Protein 4L2H (pdb70)

Nearest PDB structures (foldseek):
  4l2h-assembly1_A  TM=1.002E+00  e=1.835E-79  Tetrahymena thermophila
  4epp-assembly2_B  TM=1.000E+00  e=7.523E-77  Tetrahymena thermophila
  4epq-assembly1_A  TM=1.000E+00  e=3.444E-75  Tetrahymena thermophila
  6hmm-assembly1_A  TM=8.073E-01  e=2.957E-26  Homo sapiens
  4na5-assembly1_A  TM=8.080E-01  e=2.648E-25  Mus musculus

Secondary structure (DSSP, 8-state):
-EEEEPGGGSHHHHHHHHHHHHHHHHTSS---SHHHHHHHHHHHHT-SS--GGGGHHHHHHHHHS-HHHHHHIIIIIHHHHHHHHHT---SEEEE--PPTT-EEEEEEEHHHHHHHHHHHHTT--EETTTTEE-SSHHHHSPPSSHHHHHHHHHHHHHHHHHHHHHHT--HHHHH-EEEEEEEE--PPP-HHHHHHHTTT-B---EEEESS--GGG-TTSEEEEE--SSTTGGGGTT--SHHHHHHHH-GGGGGHHHH--SPPPTTEEEEEEEE----EEES-GGG-EEE----SHHHHHHHHS-EEEEEEPPP---TTS-TTSHHHHHHHHHHHHHHHTSSTT--EEEE-STTSSTT---HHHHHHHHHHHHHHTT-EEEEE-SS-HHHHHHHHHHHHHHTTSBHHHHHHHHHHGGGSTTTTT--HHHHHHHTT-

InterPro domains:
  IPR007724 Poly(ADP-ribose) glycohydrolase [PTHR12837] (31-429)
  IPR046372 Poly (ADP-ribose) glycohydrolase (PARG), catalytic domain [PF05028] (213-404)
  IPR048362 Poly (ADP-ribose) glycohydrolase, helical domain [PF20811] (78-195)

Foldseek 3Di:
DDWFFAQCLVVVLCVQLLVLLVCLLVVVDADDDVVSLVVSLCSQQVDDDDDCLLQQLVVVLLVPDDPVVNNCVRNPLSSLLSVLLVPDDDGTAAADDDDAQDKDKDKDFPSVLLNVLSCQASQNGDDVVVRDGQHQRQLRHDDPDPLLSVLSNQLVVLSSLVNVVSSVDDPVNRGDMKMKMKGQLHDQQFLVSLLVLQQPFFFAAEAEDAPDAQLLDALAAGEALAFLQGCPQLSGRDWARRNVVCSQFVSSSCCNRHHVDGRDLRIKMKIWFTAGRWDWDDTRSRIHTDGQDDDPSSVCRHPPIGMYIYFHQAQDDPPDDCLDSVNLSSLLNRLLSRLLPPLVNQEYEEEQRCCDNSPDDSLSNVLSNSLSSRSSNHYYYYHHHNDVVVVVLVVLLCVVRGRHRSSVSSVQLSCQCVDPCVPPADSSRSSNVVVD

B-factor: mean 17.72, std 8.84, range [6.34, 78.67]

Solvent-accessible surface area: 19186 Å² total; per-residue (Å²): 113,44,63,6,25,4,12,40,113,74,73,126,37,28,123,96,6,103,111,17,0,98,28,0,33,79,47,158,72,82,3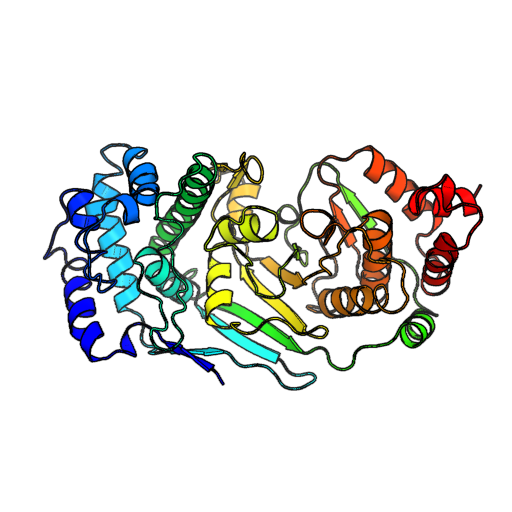,124,37,5,102,21,0,14,66,3,1,27,84,1,34,64,36,182,111,130,66,90,78,31,2,73,0,2,66,25,7,10,87,106,32,89,150,130,48,19,69,55,4,12,90,90,0,1,16,96,0,0,91,22,2,54,95,13,188,88,112,63,8,87,9,49,65,10,96,92,77,131,88,15,88,9,52,10,22,2,28,52,0,1,14,4,0,0,0,0,1,0,0,12,0,68,8,109,141,122,176,76,78,50,0,0,33,52,0,0,58,87,38,188,74,127,82,17,5,42,40,6,10,9,0,1,41,0,0,8,7,0,0,52,48,7,42,126,27,64,116,163,22,7,112,50,85,0,33,0,17,1,10,20,20,5,143,91,30,95,17,114,56,0,22,70,98,0,142,86,44,108,2,55,67,9,90,30,12,35,110,91,52,11,26,36,20,94,53,16,0,1,2,1,42,3,49,45,64,11,0,33,34,1,18,11,56,19,3,54,42,4,13,7,15,0,0,1,0,0,0,0,0,0,0,11,0,2,4,55,90,43,11,94,38,25,1,0,1,0,0,59,13,1,7,10,2,0,33,40,110,37,84,31,54,62,1,91,46,50,122,21,26,122,56,164,122,54,110,74,50,33,76,66,74,28,19,0,0,0,0,5,5,39,87,11,82,121,100,61,91,25,31,32,94,115,31,0,13,46,2,0,4,0,0,30,6,0,0,81,30,30,111,114,27,138,33,0,0,0,1,56,0,6,26,51,76,42,109,10,72,20,21,5,6,0,0,3,0,0,0,0,0,3,38,20,100,6,96,1,9,0,6,0,100,134,39,61,131,22,27,89,45,0,75,91,0,15,72,66,19,86,87,115,41,0,6,86,2,0,97,47,1,38,84,22,37,152,30,179,44,91,146,123,74,62,4,2,62,5,0,25,50,73,49,189

Organism: Tetrahymena thermophila (NCBI:txid5911)

Radius of gyration: 23.46 Å; Cα contacts (8 Å, |Δi|>4): 828; chains: 1; bounding box: 47×45×72 Å

GO terms:
  GO:0004649 poly(ADP-ribose) glycohydrolase activity (F, IDA)
  GO:0140292 ADP-ribosylserine hydrolase activity (F, IDA)
  GO:0072570 ADP-D-ribose binding (F, IDA)
  GO:0004649 poly(ADP-ribose) glycohydrolase activity (F, EXP)

Sequence (436 aa):
DYQFPLPQKNSELWIIQKKTLQQDLSSSGKQKKLDSFQSLESSILEILRRDSKNQNDEKYFNLKAVFEQLDKEEEQTYFLEQFIPKICQLVLKIKKKQLKNQIPKESKIYEAAFSREEISYYVSCMFLCILKDQDRKIYKDFRLIIYLKDLVQQQINIRRQEKIKCFYEYLKQALDFSEKESSKEVVIFQRINCGQLEDYENWVDKLKAIKLKNVQLTDDKLIEDFPGTLQVDFANCDIGGGILGNGLVQEQIRFCVCPEMLVSLLVFDQSMEANEVIIMKGIKQYSDYQGYSNSFRFVKMMGNSKIQKQKRNNPQTILAIDALCFNSSDNQFSEVNVSSRELNKSYMGFKQEDQQLKTISSSTGKWGCGAFLGVFDLKFAIQWIASSRSSNKKMIICTFQDEQTTKQIQQVFDLYKQKNASSIFLKLVMDYPNSKYMEDYTLLEYLIELGK

Structure (mmCIF, N/CA/C/O backbone):
data_4L2H
#
_entry.id   4L2H
#
_cell.length_a   55.928
_cell.length_b   75.713
_cell.length_c   138.957
_cell.angle_alpha   90.00
_cell.angle_beta   90.00
_cell.angle_gamma   90.00
#
_symmetry.space_group_name_H-M   'P 21 21 21'
#
loop_
_entity.id
_entity.type
_entity.pdbx_description
1 polymer 'Poly(ADP-ribose) glycohydrolase'
2 non-polymer '[(2R,3S,4R,5R)-5-(6-AMINOPURIN-9-YL)-3,4-DIHYDROXY-OXOLAN-2-YL]METHYL [HYDROXY-[[(2R,3S,4R,5S)-3,4,5-TRIHYDROXYOXOLAN-2-YL]METHOXY]PHOSPHORYL] HYDROGEN PHOSPHATE'
3 water water
#
loop_
_atom_site.group_PDB
_atom_site.id
_atom_site.type_symbol
_atom_site.label_atom_id
_atom_site.label_alt_id
_atom_site.label_comp_id
_atom_site.label_asym_id
_atom_site.label_entity_id
_atom_site.label_seq_id
_atom_site.pdbx_PDB_ins_code
_atom_site.Cartn_x
_atom_site.Cartn_y
_atom_site.Cartn_z
_atom_site.occupancy
_atom_site.B_iso_or_equiv
_atom_site.auth_seq_id
_atom_site.auth_comp_id
_atom_site.auth_asym_id
_atom_site.auth_atom_id
_atom_site.pdbx_PDB_model_num
ATOM 1 N N . ASP A 1 34 ? -25.097 -14.101 -17.455 1.00 33.99 14 ASP A N 1
ATOM 2 C CA . ASP A 1 34 ? -24.491 -12.740 -17.654 1.00 29.47 14 ASP A CA 1
ATOM 3 C C . ASP A 1 34 ? -23.803 -12.327 -16.377 1.00 29.40 14 ASP A C 1
ATOM 4 O O . ASP A 1 34 ? -24.403 -12.408 -15.277 1.00 30.92 14 ASP A O 1
ATOM 9 N N . TYR A 1 35 ? -22.603 -11.788 -16.507 1.00 25.52 15 TYR A N 1
ATOM 10 C CA . TYR A 1 35 ? -21.903 -11.245 -15.349 1.00 22.66 15 TYR A CA 1
ATOM 11 C C . TYR A 1 35 ? -22.598 -9.963 -14.930 1.00 22.01 15 TYR A C 1
ATOM 12 O O . TYR A 1 35 ? -22.943 -9.155 -15.764 1.00 22.83 15 TYR A O 1
ATOM 21 N N . GLN A 1 36 ? -22.701 -9.757 -13.623 1.00 20.66 16 GLN A N 1
ATOM 22 C CA . GLN A 1 36 ? -23.236 -8.553 -13.049 1.00 21.41 16 GLN A CA 1
ATOM 23 C C . GLN A 1 36 ? -22.182 -7.865 -12.251 1.00 19.70 16 GLN A C 1
ATOM 24 O O . GLN A 1 36 ? -21.733 -8.374 -11.224 1.00 20.07 16 GLN A O 1
ATOM 30 N N . PHE A 1 37 ? -21.780 -6.683 -12.733 1.00 17.45 17 PHE A N 1
ATOM 31 C CA . PHE A 1 37 ? -20.740 -5.930 -11.986 1.00 16.59 17 PHE A CA 1
ATOM 32 C C . PHE A 1 37 ? -21.452 -5.349 -10.741 1.00 16.35 17 PHE A C 1
ATOM 33 O O . PHE A 1 37 ? -22.431 -4.635 -10.912 1.00 16.37 17 PHE A O 1
ATOM 41 N N . PRO A 1 38 ? -20.919 -5.575 -9.530 1.00 16.98 18 PRO A N 1
ATOM 42 C CA . PRO A 1 38 ? -21.645 -5.148 -8.323 1.00 17.77 18 PRO A CA 1
ATOM 43 C C . PRO A 1 38 ? -21.481 -3.642 -8.050 1.00 16.81 18 PRO A C 1
ATOM 44 O O . PRO A 1 38 ? -20.349 -3.132 -8.109 1.00 18.25 18 PRO A O 1
ATOM 48 N N . LEU A 1 39 ? -22.549 -2.942 -7.765 1.00 16.71 19 LEU A N 1
ATOM 49 C CA . LEU A 1 39 ? -22.562 -1.570 -7.269 1.00 16.10 19 LEU A CA 1
ATOM 50 C C . LEU A 1 39 ? -22.561 -1.643 -5.750 1.00 15.78 19 LEU A C 1
ATOM 51 O O . LEU A 1 39 ? -22.627 -2.763 -5.167 1.00 17.61 19 LEU A O 1
ATOM 56 N N . PRO A 1 40 ? -22.404 -0.448 -5.086 1.00 16.14 20 PRO A N 1
ATOM 57 C CA . PRO A 1 40 ? -22.170 -0.560 -3.644 1.00 15.51 20 PRO A CA 1
ATOM 58 C C . PRO A 1 40 ? -23.324 -1.243 -2.852 1.00 16.57 20 PRO A C 1
ATOM 59 O O . PRO A 1 40 ? -23.083 -1.899 -1.842 1.00 16.49 20 PRO A O 1
ATOM 63 N N . GLN A 1 41 ? -24.546 -1.066 -3.321 1.00 15.88 21 GLN A N 1
ATOM 64 C CA . GLN A 1 41 ? -25.630 -1.691 -2.586 1.00 16.34 21 GLN A CA 1
ATOM 65 C C . GLN A 1 41 ? -25.606 -3.186 -2.538 1.00 17.88 21 GLN A C 1
ATOM 66 O O . GLN A 1 41 ? -26.297 -3.831 -1.679 1.00 20.44 21 GLN A O 1
ATOM 72 N N . LYS A 1 42 ? -24.875 -3.805 -3.472 1.00 18.43 22 LYS A N 1
ATOM 73 C CA . LYS A 1 42 ? -24.872 -5.258 -3.513 1.00 19.12 22 LYS A CA 1
ATOM 74 C C . LYS A 1 42 ? -24.330 -5.857 -2.210 1.00 18.58 22 LYS A C 1
ATOM 75 O O . LYS A 1 42 ? -24.782 -6.934 -1.786 1.00 24.46 22 LYS A O 1
ATOM 81 N N . ASN A 1 43 ? -23.312 -5.237 -1.610 1.00 19.26 23 ASN A N 1
ATOM 82 C CA . ASN A 1 43 ? -22.776 -5.663 -0.337 1.00 18.02 23 ASN A CA 1
ATOM 83 C C . ASN A 1 43 ? -23.600 -4.921 0.723 1.00 17.88 23 ASN A C 1
ATOM 84 O O . ASN A 1 43 ? -23.331 -3.746 1.069 1.00 16.70 23 ASN A O 1
ATOM 89 N N . SER A 1 44 ? -24.676 -5.606 1.162 1.00 19.83 24 SER A N 1
ATOM 90 C CA . SER A 1 44 ? -25.668 -4.894 1.959 1.00 18.75 24 SER A CA 1
ATOM 91 C C . SER A 1 44 ? -25.055 -4.439 3.277 1.00 18.47 24 SER A C 1
ATOM 92 O O . SER A 1 44 ? -25.422 -3.376 3.809 1.00 18.52 24 SER A O 1
ATOM 95 N N . GLU A 1 45 ? -24.196 -5.240 3.891 1.00 17.55 25 GLU A N 1
ATOM 96 C CA . GLU A 1 45 ? -23.667 -4.880 5.184 1.00 18.90 25 GLU A CA 1
ATOM 97 C C . GLU A 1 45 ? -22.716 -3.702 5.136 1.00 17.29 25 GLU A C 1
ATOM 98 O O . GLU A 1 45 ? -22.811 -2.782 5.943 1.00 17.52 25 GLU A O 1
ATOM 104 N N . LEU A 1 46 ? -21.788 -3.690 4.162 1.00 16.04 26 LEU A N 1
ATOM 105 C CA . LEU A 1 46 ? -20.908 -2.531 3.970 1.00 16.05 26 LEU A CA 1
ATOM 106 C C . LEU A 1 46 ? -21.703 -1.284 3.560 1.00 13.86 26 LEU A C 1
ATOM 107 O O . LEU A 1 46 ? -21.389 -0.196 4.011 1.00 13.80 26 LEU A O 1
ATOM 112 N N . TRP A 1 47 ? -22.764 -1.449 2.768 1.00 12.51 27 TRP A N 1
ATOM 113 C CA . TRP A 1 47 ? -23.534 -0.326 2.352 1.00 12.53 27 TRP A CA 1
ATOM 114 C C . TRP A 1 47 ? -24.209 0.395 3.550 1.00 13.25 27 TRP A C 1
ATOM 115 O O . TRP A 1 47 ? -24.406 1.617 3.513 1.00 12.82 27 TRP A O 1
ATOM 126 N N . ILE A 1 48 ? -24.556 -0.328 4.638 1.00 12.13 28 ILE A N 1
ATOM 127 C CA . ILE A 1 48 ? -25.066 0.385 5.818 1.00 12.45 28 ILE A CA 1
ATOM 128 C C . ILE A 1 48 ? -24.099 1.512 6.209 1.00 10.40 28 ILE A C 1
ATOM 129 O O . ILE A 1 48 ? -24.494 2.667 6.520 1.00 12.11 28 ILE A O 1
ATOM 134 N N . ILE A 1 49 ? -22.827 1.143 6.269 1.00 11.36 29 ILE A N 1
ATOM 135 C CA . ILE A 1 49 ? -21.765 2.054 6.673 1.00 11.64 29 ILE A CA 1
ATOM 136 C C . ILE A 1 49 ? -21.525 3.143 5.631 1.00 11.22 29 ILE A C 1
ATOM 137 O O . ILE A 1 49 ? -21.397 4.319 5.960 1.00 10.42 29 ILE A O 1
ATOM 142 N N . GLN A 1 50 ? -21.425 2.722 4.365 1.00 11.47 30 GLN A N 1
ATOM 143 C CA . GLN A 1 50 ? -21.139 3.700 3.325 1.00 10.86 30 GLN A CA 1
ATOM 144 C C . GLN A 1 50 ? -22.297 4.712 3.190 1.00 10.84 30 GLN A C 1
ATOM 145 O O . GLN A 1 50 ? -22.070 5.900 3.026 1.00 12.86 30 GLN A O 1
ATOM 151 N N . LYS A 1 51 ? -23.543 4.246 3.273 1.00 12.39 31 LYS A N 1
ATOM 152 C CA . LYS A 1 51 ? -24.624 5.127 3.118 1.00 13.25 31 LYS A CA 1
ATOM 153 C C . LYS A 1 51 ? -24.625 6.237 4.174 1.00 10.67 31 LYS A C 1
ATOM 154 O O . LYS A 1 51 ? -24.850 7.405 3.878 1.00 11.22 31 LYS A O 1
ATOM 160 N N . LYS A 1 52 ? -24.400 5.867 5.440 1.00 10.02 32 LYS A N 1
ATOM 161 C CA . LYS A 1 52 ? -24.339 6.858 6.518 1.00 9.86 32 LYS A CA 1
ATOM 162 C C . LYS A 1 52 ? -23.202 7.849 6.319 1.00 9.71 32 LYS A C 1
ATOM 163 O O . LYS A 1 52 ? -23.345 9.063 6.521 1.00 11.58 32 LYS A O 1
ATOM 169 N N . THR A 1 53 ? -22.042 7.314 5.899 1.00 10.90 33 THR A N 1
ATOM 170 C CA . THR A 1 53 ? -20.895 8.170 5.630 1.00 11.08 33 THR A CA 1
ATOM 171 C C . THR A 1 53 ? -21.210 9.230 4.556 1.00 11.19 33 THR A C 1
ATOM 172 O O . THR A 1 53 ? -20.956 10.412 4.698 1.00 12.07 33 THR A O 1
ATOM 176 N N . LEU A 1 54 ? -21.755 8.727 3.485 1.00 11.26 34 LEU A N 1
ATOM 177 C CA . LEU A 1 54 ? -22.153 9.554 2.373 1.00 11.20 34 LEU A CA 1
ATOM 178 C C . LEU A 1 54 ? -23.235 10.588 2.741 1.00 10.69 34 LEU A C 1
ATOM 179 O O . LEU A 1 54 ? -23.197 11.735 2.316 1.00 11.72 34 LEU A O 1
ATOM 184 N N A GLN A 1 55 ? -24.261 10.140 3.491 0.50 11.27 35 GLN A N 1
ATOM 185 N N B GLN A 1 55 ? -24.219 10.148 3.518 0.50 11.65 35 GLN A N 1
ATOM 186 C CA A GLN A 1 55 ? -25.372 11.039 3.847 0.50 10.99 35 GLN A CA 1
ATOM 187 C CA B GLN A 1 55 ? -25.332 11.034 3.856 0.50 11.94 35 GLN A CA 1
ATOM 188 C C A GLN A 1 55 ? -24.876 12.170 4.746 0.50 11.09 35 GLN A C 1
ATOM 189 C C B GLN A 1 55 ? -24.830 12.176 4.732 0.50 11.34 35 GLN A C 1
ATOM 190 O O A GLN A 1 55 ? -25.315 13.311 4.563 0.50 11.90 35 GLN A O 1
ATOM 191 O O B GLN A 1 55 ? -25.231 13.318 4.549 0.50 12.08 35 GLN A O 1
ATOM 202 N N . ASP A 1 56 ? -24.012 11.867 5.724 1.00 10.42 36 ASP A N 1
ATOM 203 C CA . ASP A 1 56 ? -23.557 12.940 6.630 1.00 10.43 36 ASP A CA 1
ATOM 204 C C . ASP A 1 56 ? -22.694 13.944 5.864 1.00 9.67 36 ASP A C 1
ATOM 205 O O . ASP A 1 56 ? -22.705 15.120 6.202 1.00 11.04 36 ASP A O 1
ATOM 210 N N . LEU A 1 57 ? -21.923 13.492 4.862 1.00 10.91 37 LEU A N 1
ATOM 211 C CA . LEU A 1 57 ? -21.260 14.475 4.007 1.00 11.79 37 LEU A CA 1
ATOM 212 C C . LEU A 1 57 ? -22.182 15.307 3.166 1.00 11.97 37 LEU A C 1
ATOM 213 O O . LEU A 1 57 ? -22.030 16.511 3.055 1.00 12.80 37 LEU A O 1
ATOM 218 N N . SER A 1 58 ? -23.108 14.627 2.507 1.00 12.19 38 SER A N 1
ATOM 219 C CA A SER A 1 58 ? -24.101 15.307 1.669 0.50 12.38 38 SER A CA 1
ATOM 220 C CA B SER A 1 58 ? -24.081 15.313 1.651 0.50 13.46 38 SER A CA 1
ATOM 221 C C . SER A 1 58 ? -24.846 16.375 2.412 1.00 12.33 38 SER A C 1
ATOM 222 O O . SER A 1 58 ? -25.076 17.464 1.869 1.00 16.14 38 SER A O 1
ATOM 227 N N . SER A 1 59 ? -25.256 16.069 3.659 1.00 12.38 39 SER A N 1
ATOM 228 C CA . SER A 1 59 ? -26.130 16.958 4.416 1.00 13.19 39 SER A CA 1
ATOM 229 C C . SER A 1 59 ? -25.389 18.056 5.063 1.00 13.59 39 SER A C 1
ATOM 230 O O . SER A 1 59 ? -25.948 19.056 5.462 1.00 16.91 39 SER A O 1
ATOM 233 N N . GLY A 1 60 ? -24.062 17.911 5.158 1.00 14.00 40 GLY A N 1
ATOM 234 C CA . GLY A 1 60 ? -23.243 18.808 5.905 1.00 16.60 40 GLY A CA 1
ATOM 235 C C . GLY A 1 60 ? -23.128 18.483 7.395 1.00 13.84 40 GLY A C 1
ATOM 236 O O . GLY A 1 60 ? -22.419 19.199 8.159 1.00 20.08 40 GLY A O 1
ATOM 237 N N . LYS A 1 61 ? -23.717 17.380 7.846 1.00 16.27 41 LYS A N 1
ATOM 238 C CA . LYS A 1 61 ? -23.591 16.962 9.180 1.00 16.84 41 LYS A CA 1
ATOM 239 C C . LYS A 1 61 ? -22.159 16.696 9.595 1.00 17.37 41 LYS A C 1
ATOM 240 O O . LYS A 1 61 ? -21.770 17.088 10.688 1.00 20.36 41 LYS A O 1
ATOM 246 N N . GLN A 1 62 ? -21.389 16.065 8.704 1.00 14.68 42 GLN A N 1
ATOM 247 C CA . GLN A 1 62 ? -19.922 16.065 8.810 1.00 13.52 42 GLN A CA 1
ATOM 248 C C . GLN A 1 62 ? -19.430 17.102 7.758 1.00 13.01 42 GLN A C 1
ATOM 249 O O . GLN A 1 62 ? -19.753 16.972 6.611 1.00 13.18 42 GLN A O 1
ATOM 255 N N . LYS A 1 63 ? -18.572 18.015 8.202 1.00 14.43 43 LYS A N 1
ATOM 256 C CA A LYS A 1 63 ? -17.966 19.029 7.375 0.50 13.19 43 LYS A CA 1
ATOM 257 C CA B LYS A 1 63 ? -17.964 19.052 7.372 0.50 14.12 43 LYS A CA 1
ATOM 258 C C . LYS A 1 63 ? -16.460 18.711 7.294 1.00 12.42 43 LYS A C 1
ATOM 259 O O . LYS A 1 63 ? -15.797 18.587 8.302 1.00 15.71 43 LYS A O 1
ATOM 264 N N . LEU A 1 64 ? -15.954 18.522 6.076 1.00 12.51 44 LEU A N 1
ATOM 265 C CA . LEU A 1 64 ? -14.537 18.268 5.925 1.00 11.62 44 LEU A CA 1
ATOM 266 C C . LEU A 1 64 ? -13.715 19.536 6.065 1.00 14.49 44 LEU A C 1
ATOM 267 O O . LEU A 1 64 ? -13.948 20.544 5.375 1.00 16.22 44 LEU A O 1
ATOM 272 N N . ASP A 1 65 ? -12.699 19.490 6.896 1.00 14.74 45 ASP A N 1
ATOM 273 C CA . ASP A 1 65 ? -11.927 20.681 7.133 1.00 17.55 45 ASP A CA 1
ATOM 274 C C . ASP A 1 65 ? -10.545 20.679 6.558 1.00 17.84 45 ASP A C 1
ATOM 275 O O . ASP A 1 65 ? -9.849 21.698 6.640 1.00 22.85 45 ASP A O 1
ATOM 280 N N . SER A 1 66 ? -10.114 19.573 6.016 1.00 15.73 46 SER A N 1
ATOM 281 C CA . SER A 1 66 ? -8.740 19.409 5.486 1.00 14.75 46 SER A CA 1
ATOM 282 C C . SER A 1 66 ? -8.749 18.303 4.451 1.00 13.74 46 SER A C 1
ATOM 283 O O . SER A 1 66 ? -9.610 17.409 4.395 1.00 13.81 46 SER A O 1
ATOM 286 N N . PHE A 1 67 ? -7.682 18.247 3.670 1.00 12.56 47 PHE A N 1
ATOM 287 C CA . PHE A 1 67 ? -7.508 17.088 2.783 1.00 12.03 47 PHE A CA 1
ATOM 288 C C . PHE A 1 67 ? -7.348 15.784 3.563 1.00 13.14 47 PHE A C 1
ATOM 289 O O . PHE A 1 67 ? -7.853 14.753 3.129 1.00 12.48 47 PHE A O 1
ATOM 297 N N . GLN A 1 68 ? -6.665 15.808 4.718 1.00 12.86 48 GLN A N 1
ATOM 298 C CA . GLN A 1 68 ? -6.558 14.632 5.507 1.00 14.19 48 GLN A CA 1
ATOM 299 C C . GLN A 1 68 ? -7.901 14.082 5.953 1.00 12.42 48 GLN A C 1
ATOM 300 O O . GLN A 1 68 ? -8.139 12.878 5.945 1.00 12.98 48 GLN A O 1
ATOM 306 N N . SER A 1 69 ? -8.851 14.962 6.223 1.00 12.88 49 SER A N 1
ATOM 307 C CA . SER A 1 69 ? -10.220 14.493 6.545 1.00 13.32 49 SER A CA 1
ATOM 308 C C . SER A 1 69 ? -10.911 13.828 5.384 1.00 12.27 49 SER A C 1
ATOM 309 O O . SER A 1 69 ? -11.633 12.842 5.581 1.00 13.10 49 SER A O 1
ATOM 312 N N . LEU A 1 70 ? -10.596 14.270 4.156 1.00 11.99 50 LEU A N 1
ATOM 313 C CA . LEU A 1 70 ? -11.097 13.578 2.993 1.00 10.88 50 LEU A CA 1
ATOM 314 C C . LEU A 1 70 ? -10.493 12.211 2.825 1.00 10.99 50 LEU A C 1
ATOM 315 O O . LEU A 1 70 ? -11.147 11.224 2.556 1.00 11.49 50 LEU A O 1
ATOM 320 N N . GLU A 1 71 ? -9.142 12.128 3.020 1.00 10.86 51 GLU A N 1
ATOM 321 C CA . GLU A 1 71 ? -8.505 10.804 3.039 1.00 11.24 51 GLU A CA 1
ATOM 322 C C . GLU A 1 71 ? -9.240 9.849 3.974 1.00 12.35 51 GLU A C 1
ATOM 323 O O . GLU A 1 71 ? -9.440 8.690 3.648 1.00 12.76 51 GLU A O 1
ATOM 329 N N . SER A 1 72 ? -9.565 10.359 5.165 1.00 12.79 52 SER A N 1
ATOM 330 C CA A SER A 1 72 ? -10.243 9.514 6.159 0.50 12.98 52 SER A CA 1
ATOM 331 C CA B SER A 1 72 ? -10.230 9.496 6.129 0.50 13.59 52 SER A CA 1
ATOM 332 C C . SER A 1 72 ? -11.595 8.973 5.678 1.00 13.06 52 SER A C 1
ATOM 333 O O . SER A 1 72 ? -11.921 7.810 5.904 1.00 13.90 52 SER A O 1
ATOM 338 N N . ILE A 1 73 ? -12.345 9.806 4.993 1.00 11.60 53 ILE A N 1
ATOM 339 C CA . ILE A 1 73 ? -13.613 9.352 4.497 1.00 12.66 53 ILE A CA 1
ATOM 340 C C . ILE A 1 73 ? -13.433 8.373 3.330 1.00 10.83 53 ILE A C 1
ATOM 341 O O . ILE A 1 73 ? -14.137 7.324 3.214 1.00 12.88 53 ILE A O 1
ATOM 346 N N . LEU A 1 74 ? -12.431 8.630 2.458 1.00 12.01 54 LEU A N 1
ATOM 347 C CA . LEU A 1 74 ? -12.163 7.662 1.360 1.00 11.96 54 LEU A CA 1
ATOM 348 C C . LEU A 1 74 ? -11.744 6.247 1.884 1.00 12.17 54 LEU A C 1
ATOM 349 O O . LEU A 1 74 ? -12.158 5.221 1.362 1.00 12.64 54 LEU A O 1
ATOM 354 N N . GLU A 1 75 ? -10.978 6.263 2.981 1.00 11.99 55 GLU A N 1
ATOM 355 C CA . GLU A 1 75 ? -10.593 5.045 3.666 1.00 13.40 55 GLU A CA 1
ATOM 356 C C . GLU A 1 75 ? -11.763 4.253 4.192 1.00 12.09 55 GLU A C 1
ATOM 357 O O . GLU A 1 75 ? -11.878 3.045 4.045 1.00 12.63 55 GLU A O 1
ATOM 363 N N . ILE A 1 76 ? -12.751 4.968 4.739 1.00 13.18 56 ILE A N 1
ATOM 364 C CA . ILE A 1 76 ? -13.979 4.306 5.201 1.00 13.82 56 ILE A CA 1
ATOM 365 C C . ILE A 1 76 ? -14.746 3.753 3.999 1.00 13.43 56 ILE A C 1
ATOM 366 O O . ILE A 1 76 ? -15.211 2.586 4.024 1.00 16.06 56 ILE A O 1
ATOM 371 N N . LEU A 1 77 ? -14.889 4.553 2.944 1.00 13.24 57 LEU A N 1
ATOM 372 C CA . LEU A 1 77 ? -15.689 4.096 1.825 1.00 12.24 57 LEU A CA 1
ATOM 373 C C . LEU A 1 77 ? -15.101 2.879 1.158 1.00 13.53 57 LEU A C 1
ATOM 374 O O . LEU A 1 77 ? -15.794 2.015 0.701 1.00 15.43 57 LEU A O 1
ATOM 379 N N . ARG A 1 78 ? -13.778 2.808 1.066 1.00 16.16 58 ARG A N 1
ATOM 380 C CA A ARG A 1 78 ? -13.045 1.698 0.461 0.50 17.71 58 ARG A CA 1
ATOM 381 C CA B ARG A 1 78 ? -13.189 1.669 0.343 0.50 16.69 58 ARG A CA 1
ATOM 382 C C . ARG A 1 78 ? -12.956 0.480 1.279 1.00 19.41 58 ARG A C 1
ATOM 383 O O . ARG A 1 78 ? -12.455 -0.566 0.818 1.00 22.22 58 ARG A O 1
ATOM 398 N N . ASP A 1 79 ? -13.326 0.632 2.532 1.00 20.45 59 ASP A N 1
ATOM 399 C CA . ASP A 1 79 ? -13.133 -0.358 3.582 1.00 20.70 59 ASP A CA 1
ATOM 400 C C . ASP A 1 79 ? -11.665 -0.786 3.639 1.00 23.11 59 ASP A C 1
ATOM 401 O O . ASP A 1 79 ? -11.331 -1.988 3.743 1.00 25.28 59 ASP A O 1
ATOM 406 N N . SER A 1 80 ? -10.807 0.229 3.666 1.00 21.97 60 SER A N 1
ATOM 407 C CA . SER A 1 80 ? -9.399 -0.030 3.869 1.00 23.37 60 SER A CA 1
ATOM 408 C C . SER A 1 80 ? -9.044 -0.745 5.153 1.00 27.26 60 SER A C 1
ATOM 409 O O . SER A 1 80 ? -9.608 -0.475 6.220 1.00 25.49 60 SER A O 1
ATOM 412 N N . LYS A 1 81 ? -7.932 -1.511 5.084 1.00 30.34 61 LYS A N 1
ATOM 413 C CA . LYS A 1 81 ? -7.350 -2.110 6.316 1.00 33.57 61 LYS A CA 1
ATOM 414 C C . LYS A 1 81 ? -6.191 -1.298 6.980 1.00 35.03 61 LYS A C 1
ATOM 415 O O . LYS A 1 81 ? -5.946 -1.323 8.277 1.00 35.67 61 LYS A O 1
ATOM 421 N N . ASN A 1 82 ? -5.487 -0.585 6.126 1.00 33.53 62 ASN A N 1
ATOM 422 C CA . ASN A 1 82 ? -4.198 0.020 6.554 1.00 33.52 62 ASN A CA 1
ATOM 423 C C . ASN A 1 82 ? -4.097 1.458 6.175 1.00 31.49 62 ASN A C 1
ATOM 424 O O . ASN A 1 82 ? -4.614 1.817 5.159 1.00 32.08 62 ASN A O 1
ATOM 429 N N . GLN A 1 83 ? -3.407 2.275 6.951 1.00 30.18 63 GLN A N 1
ATOM 430 C CA . GLN A 1 83 ? -3.322 3.681 6.586 1.00 30.01 63 GLN A CA 1
ATOM 431 C C . GLN A 1 83 ? -1.958 3.909 5.914 1.00 28.32 63 GLN A C 1
ATOM 432 O O . GLN A 1 83 ? -0.965 3.432 6.370 1.00 28.02 63 GLN A O 1
ATOM 438 N N . ASN A 1 84 ? -2.010 4.539 4.739 1.00 25.87 64 ASN A N 1
ATOM 439 C CA . ASN 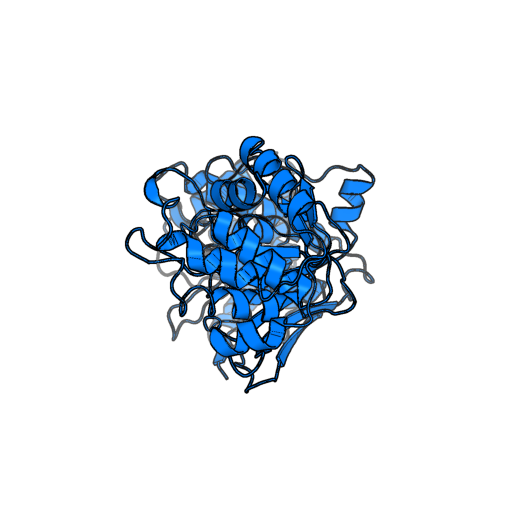A 1 84 ? -0.852 4.830 3.933 1.00 24.92 64 ASN A CA 1
ATOM 440 C C . ASN A 1 84 ? -1.263 6.048 3.095 1.00 24.11 64 ASN A C 1
ATOM 441 O O . ASN A 1 84 ? -2.022 5.971 2.116 1.00 24.33 64 ASN A O 1
ATOM 446 N N . ASP A 1 85 ? -0.759 7.193 3.455 1.00 24.51 65 ASP A N 1
ATOM 447 C CA . ASP A 1 85 ? -1.227 8.401 2.759 1.00 23.26 65 ASP A CA 1
ATOM 448 C C . ASP A 1 85 ? -0.746 8.432 1.327 1.00 21.45 65 ASP A C 1
ATOM 449 O O . ASP A 1 85 ? -1.356 9.219 0.493 1.00 20.86 65 ASP A O 1
ATOM 454 N N . GLU A 1 86 ? 0.282 7.622 0.977 1.00 18.25 66 GLU A N 1
ATOM 455 C CA . GLU A 1 86 ? 0.634 7.576 -0.432 1.00 15.23 66 GLU A CA 1
ATOM 456 C C . GLU A 1 86 ? -0.547 7.105 -1.311 1.00 13.23 66 GLU A C 1
ATOM 457 O O . GLU A 1 86 ? -0.541 7.332 -2.522 1.00 12.54 66 GLU A O 1
ATOM 463 N N . LYS A 1 87 ? -1.594 6.510 -0.700 1.00 13.48 67 LYS A N 1
ATOM 464 C CA . LYS A 1 87 ? -2.767 6.053 -1.461 1.00 13.17 67 LYS A CA 1
ATOM 465 C C . LYS A 1 87 ? -3.487 7.215 -2.153 1.00 12.58 67 LYS A C 1
ATOM 466 O O . LYS A 1 87 ? -4.236 6.983 -3.093 1.00 13.68 67 LYS A O 1
ATOM 472 N N . TYR A 1 88 ? -3.325 8.445 -1.662 1.00 11.28 68 TYR A N 1
ATOM 473 C CA . TYR A 1 88 ? -4.029 9.602 -2.206 1.00 10.69 68 TYR A CA 1
ATOM 474 C C . TYR A 1 88 ? -3.119 10.691 -2.779 1.00 11.05 68 TYR A C 1
ATOM 475 O O . TYR A 1 88 ? -3.582 11.804 -3.017 1.00 12.87 68 TYR A O 1
ATOM 484 N N . PHE A 1 89 ? -1.847 10.341 -2.989 1.00 10.48 69 PHE A N 1
ATOM 485 C CA . PHE A 1 89 ? -0.832 11.275 -3.429 1.00 10.18 69 PHE A CA 1
ATOM 486 C C . PHE A 1 89 ? -1.230 12.111 -4.653 1.00 9.67 69 PHE A C 1
ATOM 487 O O . PHE A 1 89 ? -1.008 13.316 -4.634 1.00 9.55 69 PHE A O 1
ATOM 495 N N . ASN A 1 90 ? -1.749 11.465 -5.696 1.00 10.00 70 ASN A N 1
ATOM 496 C CA . ASN A 1 90 ? -2.049 12.176 -6.905 1.00 9.94 70 ASN A CA 1
ATOM 497 C C . ASN A 1 90 ? -3.308 13.075 -6.778 1.00 9.96 70 ASN A C 1
ATOM 498 O O . ASN A 1 90 ? -3.403 14.108 -7.419 1.00 10.09 70 ASN A O 1
ATOM 503 N N . LEU A 1 91 ? -4.247 12.570 -5.987 1.00 10.22 71 LEU A N 1
ATOM 504 C CA . LEU A 1 91 ? -5.462 13.395 -5.762 1.00 9.59 71 LEU A CA 1
ATOM 505 C C . LEU A 1 91 ? -5.051 14.625 -4.946 1.00 10.45 71 LEU A C 1
ATOM 506 O O . LEU A 1 91 ? -5.475 15.744 -5.199 1.00 10.39 71 LEU A O 1
ATOM 511 N N . LYS A 1 92 ? -4.181 14.412 -3.957 1.00 9.15 72 LYS A N 1
ATOM 512 C CA . LYS A 1 92 ? -3.680 15.523 -3.106 1.00 9.50 72 LYS A CA 1
ATOM 513 C C . LYS A 1 92 ? -2.933 16.587 -3.989 1.00 9.52 72 LYS A C 1
ATOM 514 O O . LYS A 1 92 ? -3.097 17.783 -3.779 1.00 10.65 72 LYS A O 1
ATOM 520 N N . ALA A 1 93 ? -2.127 16.099 -4.955 1.00 9.17 73 ALA A N 1
ATOM 521 C CA . ALA A 1 93 ? -1.422 17.001 -5.845 1.00 10.79 73 ALA A CA 1
ATOM 522 C C . ALA A 1 93 ? -2.351 17.916 -6.618 1.00 10.47 73 ALA A C 1
ATOM 523 O O . ALA A 1 93 ? -2.112 19.115 -6.719 1.00 11.81 73 ALA A O 1
ATOM 525 N N . VAL A 1 94 ? -3.427 17.322 -7.142 1.00 10.44 74 VAL A N 1
ATOM 526 C CA . VAL A 1 94 ? -4.407 18.142 -7.879 1.00 8.53 74 VAL A CA 1
ATOM 527 C C . VAL A 1 94 ? -5.064 19.178 -6.915 1.00 9.30 74 VAL A C 1
ATOM 528 O O . VAL A 1 94 ? -5.240 20.332 -7.248 1.00 11.41 74 VAL A O 1
ATOM 532 N N . PHE A 1 95 ? -5.446 18.713 -5.719 1.00 9.45 75 PHE A N 1
ATOM 533 C CA . PHE A 1 95 ? -6.071 19.570 -4.709 1.00 10.40 75 PHE A CA 1
ATOM 534 C C . PHE A 1 95 ? -5.159 20.706 -4.329 1.00 10.32 75 PHE A C 1
ATOM 535 O O . PHE A 1 95 ? -5.573 21.878 -4.272 1.00 10.75 75 PHE A O 1
ATOM 543 N N . GLU A 1 96 ? -3.851 20.414 -4.127 1.00 10.53 76 GLU A N 1
ATOM 544 C CA . GLU A 1 96 ? -2.910 21.459 -3.678 1.00 11.70 76 GLU A CA 1
ATOM 545 C C . GLU A 1 96 ? -2.593 22.442 -4.768 1.00 10.96 76 GLU A C 1
ATOM 546 O O . GLU A 1 96 ? -2.082 23.559 -4.493 1.00 12.92 76 GLU A O 1
ATOM 552 N N . GLN A 1 97 ? -2.887 22.084 -6.030 1.00 10.19 77 GLN A N 1
ATOM 553 C CA . GLN A 1 97 ? -2.801 23.088 -7.113 1.00 11.03 77 GLN A CA 1
ATOM 554 C C . GLN A 1 97 ? -3.920 24.068 -7.233 1.00 10.37 77 GLN A C 1
ATOM 555 O O . GLN A 1 97 ? -3.787 25.102 -7.913 1.00 13.58 77 GLN A O 1
ATOM 561 N N . LEU A 1 98 ? -5.038 23.739 -6.608 1.00 11.23 78 LEU A N 1
ATOM 562 C CA . LEU A 1 98 ? -6.183 24.685 -6.557 1.00 12.06 78 LEU A CA 1
ATOM 563 C C . LEU A 1 98 ? -5.857 25.854 -5.673 1.00 14.24 78 LEU A C 1
ATOM 564 O O . LEU A 1 98 ? -5.060 25.749 -4.715 1.00 15.57 78 LEU A O 1
ATOM 569 N N . ASP A 1 99 ? -6.518 26.978 -5.969 1.00 15.31 79 ASP A N 1
ATOM 570 C CA . ASP A 1 99 ? -6.423 28.078 -5.015 1.00 18.33 79 ASP A CA 1
ATOM 571 C C . ASP A 1 99 ? -7.183 27.848 -3.721 1.00 17.75 79 ASP A C 1
ATOM 572 O O . ASP A 1 99 ? -7.970 26.886 -3.636 1.00 16.81 79 ASP A O 1
ATOM 577 N N . LYS A 1 100 ? -6.965 28.678 -2.682 1.00 17.01 80 LYS A N 1
ATOM 578 C CA . LYS A 1 100 ? -7.558 28.391 -1.352 1.00 16.93 80 LYS A CA 1
ATOM 579 C C . LYS A 1 100 ? -9.090 28.430 -1.435 1.00 15.26 80 LYS A C 1
ATOM 580 O O . LYS A 1 100 ? -9.726 27.610 -0.815 1.00 15.71 80 LYS A O 1
ATOM 586 N N . GLU A 1 101 ? -9.680 29.315 -2.250 1.00 14.95 81 GLU A N 1
ATOM 587 C CA . GLU A 1 101 ? -11.155 29.337 -2.391 1.00 15.58 81 GLU A CA 1
ATOM 588 C C . GLU A 1 101 ? -11.622 28.035 -3.022 1.00 14.05 81 GLU A C 1
ATOM 589 O O . GLU A 1 101 ? -12.660 27.505 -2.597 1.00 14.46 81 GLU A O 1
ATOM 595 N N . GLU A 1 102 ? -10.970 27.565 -4.060 1.00 12.84 82 GLU A N 1
ATOM 596 C CA A GLU A 1 102 ? -11.435 26.322 -4.690 0.50 12.10 82 GLU A CA 1
ATOM 597 C CA B GLU A 1 102 ? -11.269 26.331 -4.778 0.50 12.18 82 GLU A CA 1
ATOM 598 C C . GLU A 1 102 ? -11.100 25.103 -3.816 1.00 10.80 82 GLU A C 1
ATOM 599 O O . GLU A 1 102 ? -11.874 24.134 -3.879 1.00 11.67 82 GLU A O 1
ATOM 610 N N . GLN A 1 103 ? -10.058 25.132 -2.972 1.00 11.62 83 GLN A N 1
ATOM 611 C CA . GLN A 1 103 ? -9.875 24.046 -1.971 1.00 12.14 83 GLN A CA 1
ATOM 612 C C . GLN A 1 103 ? -11.088 23.961 -1.026 1.00 12.12 83 GLN A C 1
ATOM 613 O O . GLN A 1 103 ? -11.548 22.876 -0.711 1.00 11.56 83 GLN A O 1
ATOM 619 N N . THR A 1 104 ? -11.563 25.109 -0.569 1.00 12.40 84 THR A N 1
ATOM 620 C CA . THR A 1 104 ? -12.759 25.152 0.311 1.00 12.35 84 THR A CA 1
ATOM 621 C C . THR A 1 104 ? -13.968 24.592 -0.465 1.00 12.53 84 THR A C 1
ATOM 622 O O . THR A 1 104 ? -14.733 23.820 0.075 1.00 13.55 84 THR A O 1
ATOM 626 N N . TYR A 1 105 ? -14.151 25.052 -1.698 1.00 12.23 85 TYR A N 1
ATOM 627 C CA . TYR A 1 105 ? -15.198 24.529 -2.559 1.00 12.30 85 TYR A CA 1
ATOM 628 C C . TYR A 1 105 ? -15.132 23.014 -2.689 1.00 10.28 85 TYR A C 1
ATOM 629 O O . TYR A 1 105 ? -16.149 22.296 -2.578 1.00 12.32 85 TYR A O 1
ATOM 638 N N . PHE A 1 106 ? -13.958 22.504 -2.944 1.00 10.57 86 PHE A N 1
ATOM 639 C CA . PHE A 1 106 ? -13.743 21.073 -3.151 1.00 10.67 86 PHE A CA 1
ATOM 640 C C . PHE A 1 106 ? -14.179 20.278 -1.959 1.00 9.24 86 PHE A C 1
ATOM 641 O O . PHE A 1 106 ? -14.933 19.288 -2.055 1.00 11.00 86 PHE A O 1
ATOM 649 N N . LEU A 1 107 ? -13.791 20.723 -0.764 1.00 9.77 87 LEU A N 1
ATOM 650 C CA . LEU A 1 107 ? -14.112 20.020 0.484 1.00 10.65 87 LEU A CA 1
ATOM 651 C C . LEU A 1 107 ? -15.579 20.146 0.936 1.00 11.97 87 LEU A C 1
ATOM 652 O O . LEU A 1 107 ? -16.141 19.187 1.446 1.00 12.51 87 LEU A O 1
ATOM 657 N N . GLU A 1 108 ? -16.040 21.383 0.892 1.00 12.50 88 GLU A N 1
ATOM 658 C CA . GLU A 1 108 ? -17.323 21.733 1.478 1.00 12.61 88 GLU A CA 1
ATOM 659 C C . GLU A 1 108 ? -18.546 21.629 0.552 1.00 12.49 88 GLU A C 1
ATOM 660 O O . GLU A 1 108 ? -19.665 21.528 1.064 1.00 14.77 88 GLU A O 1
ATOM 666 N N . GLN A 1 109 ? -18.320 21.668 -0.764 1.00 11.61 89 GLN A N 1
ATOM 667 C CA . GLN A 1 109 ? -19.387 21.634 -1.748 1.00 13.67 89 GLN A CA 1
ATOM 668 C C . GLN A 1 109 ? -19.279 20.475 -2.727 1.00 13.10 89 GLN A C 1
ATOM 669 O O . GLN A 1 109 ? -20.146 19.678 -2.898 1.00 12.86 89 GLN A O 1
ATOM 675 N N . PHE A 1 110 ? -18.121 20.293 -3.382 1.00 11.18 90 PHE A N 1
ATOM 676 C CA . PHE A 1 110 ? -17.963 19.274 -4.398 1.00 10.75 90 PHE A CA 1
ATOM 677 C C . PHE A 1 110 ? -18.060 17.907 -3.851 1.00 10.14 90 PHE A C 1
ATOM 678 O O . PHE A 1 110 ? -18.880 17.085 -4.373 1.00 10.85 90 PHE A O 1
ATOM 686 N N . ILE A 1 111 ? -17.248 17.571 -2.843 1.00 10.02 91 ILE A N 1
ATOM 687 C CA . ILE A 1 111 ? -17.362 16.219 -2.277 1.00 9.11 91 ILE A CA 1
ATOM 688 C C . ILE A 1 111 ? -18.773 15.892 -1.785 1.00 9.86 91 ILE A C 1
ATOM 689 O O . ILE A 1 111 ? -19.340 14.846 -2.106 1.00 10.99 91 ILE A O 1
ATOM 694 N N . PRO A 1 112 ? -19.353 16.780 -0.993 1.00 10.52 92 PRO A N 1
ATOM 695 C CA . PRO A 1 112 ? -20.748 16.519 -0.560 1.00 10.73 92 PRO A CA 1
ATOM 696 C C . PRO A 1 112 ? -21.687 16.298 -1.720 1.00 10.72 92 PRO A C 1
ATOM 697 O O . PRO A 1 112 ? -22.562 15.417 -1.652 1.00 12.18 92 PRO A O 1
ATOM 701 N N . LYS A 1 113 ? -21.583 17.110 -2.772 1.00 11.15 93 LYS A N 1
ATOM 702 C CA . LYS A 1 113 ? -22.488 16.953 -3.917 1.00 11.74 93 LYS A CA 1
ATOM 703 C C . LYS A 1 113 ? -22.306 15.705 -4.706 1.00 11.59 93 LYS A C 1
ATOM 704 O O . LYS A 1 113 ? -23.279 15.134 -5.175 1.00 11.31 93 LYS A O 1
ATOM 710 N N . ILE A 1 114 ? -21.081 15.199 -4.803 1.00 10.12 94 ILE A N 1
ATOM 711 C CA . ILE A 1 114 ? -20.927 13.944 -5.497 1.00 10.62 94 ILE A CA 1
ATOM 712 C C . ILE A 1 114 ? -21.304 12.771 -4.598 1.00 11.14 94 ILE A C 1
ATOM 713 O O . ILE A 1 114 ? -21.778 11.722 -5.091 1.00 10.46 94 ILE A O 1
ATOM 718 N N . CYS A 1 115 ? -21.175 12.921 -3.281 1.00 11.51 95 CYS A N 1
ATOM 719 C CA . CYS A 1 115 ? -21.794 11.915 -2.369 1.00 10.90 95 CYS A CA 1
ATOM 720 C C . CYS A 1 115 ? -23.300 11.820 -2.570 1.00 11.69 95 CYS A C 1
ATOM 721 O O . CYS A 1 115 ? -23.851 10.723 -2.571 1.00 11.54 95 CYS A O 1
ATOM 724 N N . GLN A 1 116 ? -23.918 12.965 -2.738 1.00 11.93 96 GLN A N 1
ATOM 725 C CA . GLN A 1 116 ? -25.375 13.042 -3.003 1.00 12.32 96 GLN A CA 1
ATOM 726 C C . GLN A 1 116 ? -25.707 12.330 -4.306 1.00 11.35 96 GLN A C 1
ATOM 727 O O . GLN A 1 116 ? -26.686 11.600 -4.374 1.00 12.84 96 GLN A O 1
ATOM 733 N N . LEU A 1 117 ? -24.895 12.479 -5.344 1.00 11.06 97 LEU A N 1
ATOM 734 C CA . LEU A 1 117 ? -25.117 11.711 -6.593 1.00 12.03 97 LEU A CA 1
ATOM 735 C C . LEU A 1 117 ? -25.071 10.219 -6.337 1.00 13.00 97 LEU A C 1
ATOM 736 O O . LEU A 1 117 ? -25.906 9.435 -6.860 1.00 12.57 97 LEU A O 1
ATOM 741 N N . VAL A 1 118 ? -24.058 9.743 -5.595 1.00 11.39 98 VAL A N 1
ATOM 742 C CA . VAL A 1 118 ? -23.995 8.298 -5.278 1.00 12.12 98 VAL A CA 1
ATOM 743 C C . VAL A 1 118 ? -25.267 7.809 -4.582 1.00 12.56 98 VAL A C 1
ATOM 744 O O . VAL A 1 118 ? -25.804 6.734 -4.925 1.00 13.13 98 VAL A O 1
ATOM 748 N N . LEU A 1 119 ? -25.801 8.627 -3.675 1.00 12.53 99 LEU A N 1
ATOM 749 C CA . LEU A 1 119 ? -27.047 8.318 -2.965 1.00 13.05 99 LEU A CA 1
ATOM 750 C C . LEU A 1 119 ? -28.245 8.288 -3.850 1.00 13.04 99 LEU A C 1
ATOM 751 O O . LEU A 1 119 ? -29.286 7.767 -3.408 1.00 16.31 99 LEU A O 1
ATOM 756 N N . LYS A 1 120 ? -28.213 8.817 -5.062 1.00 13.01 100 LYS A N 1
ATOM 757 C CA . LYS A 1 120 ? -29.292 8.665 -6.006 1.00 13.07 100 LYS A CA 1
ATOM 758 C C . LYS A 1 120 ? -29.366 7.362 -6.765 1.00 13.25 100 LYS A C 1
ATOM 759 O O . LYS A 1 120 ? -30.401 7.049 -7.430 1.00 17.19 100 LYS A O 1
ATOM 765 N N . ILE A 1 121 ? -28.299 6.582 -6.716 1.00 12.46 101 ILE A N 1
ATOM 766 C CA . ILE A 1 121 ? -28.235 5.265 -7.416 1.00 13.06 101 ILE A CA 1
ATOM 767 C C . ILE A 1 121 ? -29.319 4.337 -6.834 1.00 17.27 101 ILE A C 1
ATOM 768 O O . ILE A 1 121 ? -29.451 4.158 -5.608 1.00 16.67 101 ILE A O 1
ATOM 773 N N . LYS A 1 122 ? -30.092 3.693 -7.720 1.00 17.81 102 LYS A N 1
ATOM 774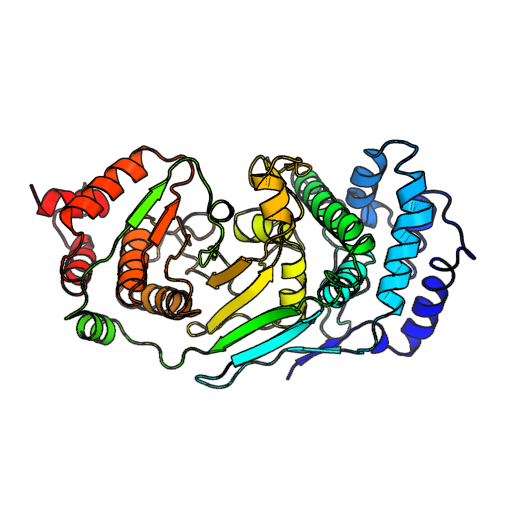 C CA . LYS A 1 122 ? -31.092 2.706 -7.308 1.00 20.27 102 LYS A CA 1
ATOM 775 C C . LYS A 1 122 ? -30.714 1.273 -7.616 1.00 19.54 102 LYS A C 1
ATOM 776 O O . LYS A 1 122 ? -31.142 0.302 -6.943 1.00 22.76 102 LYS A O 1
ATOM 782 N N . LYS A 1 123 ? -29.796 1.100 -8.562 1.00 19.63 103 LYS A N 1
ATOM 783 C CA . LYS A 1 123 ? -29.383 -0.225 -8.992 1.00 20.54 103 LYS A CA 1
ATOM 784 C C . LYS A 1 123 ? -28.401 -0.816 -8.007 1.00 18.90 103 LYS A C 1
ATOM 785 O O . LYS A 1 123 ? -27.608 -0.057 -7.375 1.00 20.74 103 LYS A O 1
ATOM 791 N N . LYS A 1 124 ? -28.364 -2.129 -7.913 1.00 17.48 104 LYS A N 1
ATOM 792 C CA . LYS A 1 124 ? -27.402 -2.853 -7.112 1.00 18.37 104 LYS A CA 1
ATOM 793 C C . LYS A 1 124 ? -26.262 -3.502 -7.934 1.00 17.85 104 LYS A C 1
ATOM 794 O O . LYS A 1 124 ? -25.238 -3.965 -7.398 1.00 17.64 104 LYS A O 1
ATOM 800 N N . GLN A 1 125 ? -26.445 -3.536 -9.250 1.00 16.83 105 GLN A N 1
ATOM 801 C CA . GLN A 1 125 ? -25.467 -4.158 -10.143 1.00 17.26 105 GLN A CA 1
ATOM 802 C C . GLN A 1 125 ? -25.770 -3.726 -11.585 1.00 16.75 105 GLN A C 1
ATOM 803 O O . GLN A 1 125 ? -26.868 -3.289 -11.874 1.00 17.64 105 GLN A O 1
ATOM 809 N N . LEU A 1 126 ? -24.785 -3.915 -12.476 1.00 15.96 106 LEU A N 1
ATOM 810 C CA . LEU A 1 126 ? -24.946 -3.524 -13.884 1.00 15.39 106 LEU A CA 1
ATOM 811 C C . LEU A 1 126 ? -24.612 -4.737 -14.775 1.00 15.82 106 LEU A C 1
ATOM 812 O O . LEU A 1 126 ? -23.637 -5.452 -14.587 1.00 16.20 106 LEU A O 1
ATOM 817 N N . LYS A 1 127 ? -25.528 -4.982 -15.712 1.00 16.38 107 LYS A N 1
ATOM 818 C CA . LYS A 1 127 ? -25.417 -6.187 -16.555 1.00 17.34 107 LYS A CA 1
ATOM 819 C C . LYS A 1 127 ? -24.290 -6.102 -17.557 1.00 16.26 107 LYS A C 1
ATOM 820 O O . LYS A 1 127 ? -24.159 -5.085 -18.232 1.00 16.56 107 LYS A O 1
ATOM 826 N N . ASN A 1 128 ? -23.476 -7.169 -17.632 1.00 16.29 108 ASN A N 1
ATOM 827 C CA . ASN A 1 128 ? -22.423 -7.301 -18.579 1.00 14.75 108 ASN A CA 1
ATOM 828 C C . ASN A 1 128 ? -22.719 -8.477 -19.499 1.00 15.43 108 ASN A C 1
ATOM 829 O O . ASN A 1 128 ? -22.282 -9.576 -19.235 1.00 20.92 108 ASN A O 1
ATOM 834 N N . GLN A 1 129 ? -23.446 -8.236 -20.564 1.00 17.46 109 GLN A N 1
ATOM 835 C CA . GLN A 1 129 ? -23.938 -9.302 -21.440 1.00 16.93 109 GLN A CA 1
ATOM 836 C C . GLN A 1 129 ? -23.063 -9.405 -22.660 1.00 17.85 109 GLN A C 1
ATOM 837 O O . GLN A 1 129 ? -22.684 -8.401 -23.250 1.00 16.80 109 GLN A O 1
ATOM 843 N N . ILE A 1 130 ? -22.814 -10.644 -23.082 1.00 19.70 110 ILE A N 1
ATOM 844 C CA . ILE A 1 130 ? -22.181 -10.924 -24.389 1.00 19.53 110 ILE A CA 1
ATOM 845 C C . ILE A 1 130 ? -23.296 -11.282 -25.387 1.00 17.74 110 ILE A C 1
ATOM 846 O O . ILE A 1 130 ? -24.006 -12.285 -25.190 1.00 20.89 110 ILE A O 1
ATOM 851 N N . PRO A 1 131 ? -23.530 -10.418 -26.434 1.00 17.33 111 PRO A N 1
ATOM 852 C CA . PRO A 1 131 ? -24.626 -10.710 -27.352 1.00 18.92 111 PRO A CA 1
ATOM 853 C C . PRO A 1 131 ? -24.380 -11.961 -28.169 1.00 18.39 111 PRO A C 1
ATOM 854 O O . PRO A 1 131 ? -23.246 -12.392 -28.420 1.00 17.98 111 PRO A O 1
ATOM 858 N N . LYS A 1 132 ? -25.453 -12.622 -28.531 1.00 19.01 112 LYS A N 1
ATOM 859 C CA . LYS A 1 132 ? -25.372 -13.762 -29.433 1.00 19.73 112 LYS A CA 1
ATOM 860 C C . LYS A 1 132 ? -25.019 -13.269 -30.853 1.00 19.85 112 LYS A C 1
ATOM 861 O O . LYS A 1 132 ? -24.988 -12.041 -31.158 1.00 18.89 112 LYS A O 1
ATOM 864 N N . GLU A 1 133 ? -24.758 -14.249 -31.738 1.00 20.53 113 GLU A N 1
ATOM 865 C CA . GLU A 1 133 ? -24.363 -13.906 -33.119 1.00 21.81 113 GLU A CA 1
ATOM 866 C C . GLU A 1 133 ? -25.375 -12.959 -33.745 1.00 20.81 113 GLU A C 1
ATOM 867 O O . GLU A 1 133 ? -26.635 -13.159 -33.669 1.00 23.01 113 GLU A O 1
ATOM 873 N N . SER A 1 134 ? -24.864 -11.888 -34.370 1.00 19.36 114 SER A N 1
ATOM 874 C CA . SER A 1 134 ? -25.678 -10.883 -35.039 1.00 20.03 114 SER A CA 1
ATOM 875 C C . SER A 1 134 ? -26.681 -10.074 -34.201 1.00 19.62 114 SER A C 1
ATOM 876 O O . SER A 1 134 ? -27.546 -9.386 -34.763 1.00 23.22 114 SER A O 1
ATOM 879 N N . LYS A 1 135 ? -26.469 -10.098 -32.864 1.00 20.59 115 LYS A N 1
ATOM 880 C CA . LYS A 1 135 ? -27.254 -9.363 -31.88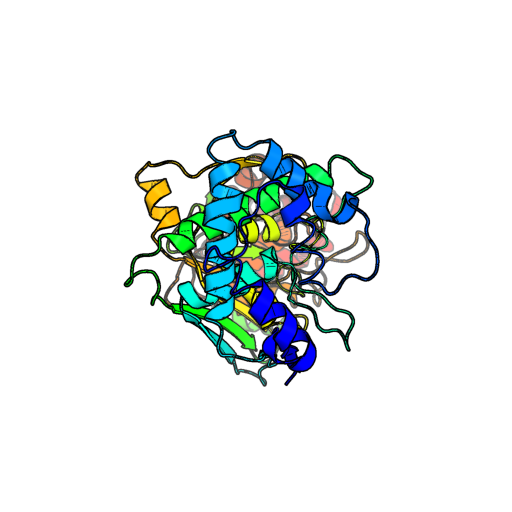7 1.00 19.90 115 LYS A CA 1
ATOM 881 C C . LYS A 1 135 ? -26.386 -8.270 -31.243 1.00 17.97 115 LYS A C 1
ATOM 882 O O . LYS A 1 135 ? -25.171 -8.242 -31.357 1.00 16.90 115 LYS A O 1
ATOM 888 N N . ILE A 1 136 ? -27.060 -7.343 -30.595 1.00 17.25 116 ILE A N 1
ATOM 889 C CA . ILE A 1 136 ? -26.503 -6.289 -29.834 1.00 15.91 116 ILE A CA 1
ATOM 890 C C . ILE A 1 136 ? -26.900 -6.351 -28.357 1.00 15.01 116 ILE A C 1
ATOM 891 O O . ILE A 1 136 ? -28.052 -6.645 -28.032 1.00 19.61 116 ILE A O 1
ATOM 896 N N . TYR A 1 137 ? -25.954 -5.991 -27.497 1.00 16.33 117 TYR A N 1
ATOM 897 C CA . TYR A 1 137 ? -26.215 -5.621 -26.077 1.00 15.78 117 TYR A CA 1
ATOM 898 C C . TYR A 1 137 ? -26.134 -4.114 -25.950 1.00 14.51 117 TYR A C 1
ATOM 899 O O . TYR A 1 137 ? -25.130 -3.519 -26.168 1.00 16.27 117 TYR A O 1
ATOM 908 N N . GLU A 1 138 ? -27.285 -3.494 -25.718 1.00 16.43 118 GLU A N 1
ATOM 909 C CA . GLU A 1 138 ? -27.416 -2.033 -25.570 1.00 15.65 118 GLU A CA 1
ATOM 910 C C . GLU A 1 138 ? -27.664 -1.743 -24.066 1.00 15.87 118 GLU A C 1
ATOM 911 O O . GLU A 1 138 ? -28.651 -2.250 -23.477 1.00 18.57 118 GLU A O 1
ATOM 917 N N . ALA A 1 139 ? -26.856 -0.808 -23.526 1.00 15.84 119 ALA A N 1
ATOM 918 C CA . ALA A 1 139 ? -26.944 -0.308 -22.172 1.00 13.67 119 ALA A CA 1
ATOM 919 C C . ALA A 1 139 ? -27.155 1.199 -22.244 1.00 14.63 119 ALA A C 1
ATOM 920 O O . ALA A 1 139 ? -26.278 1.938 -22.700 1.00 15.71 119 ALA A O 1
ATOM 922 N N . ALA A 1 140 ? -28.368 1.658 -21.949 1.00 17.20 120 ALA A N 1
ATOM 923 C CA . ALA A 1 140 ? -28.720 3.063 -22.011 1.00 15.34 120 ALA A CA 1
ATOM 924 C C . ALA A 1 140 ? -28.799 3.628 -20.609 1.00 15.94 120 ALA A C 1
ATOM 925 O O . ALA A 1 140 ? -29.268 2.952 -19.656 1.00 17.45 120 ALA A O 1
ATOM 927 N N . PHE A 1 141 ? -28.424 4.890 -20.536 1.00 13.48 121 PHE A N 1
ATOM 928 C CA . PHE A 1 141 ? -28.403 5.606 -19.269 1.00 15.12 121 PHE A CA 1
ATOM 929 C C . PHE A 1 141 ? -28.789 7.052 -19.505 1.00 15.28 121 PHE A C 1
ATOM 930 O O . PHE A 1 141 ? -28.541 7.594 -20.565 1.00 18.10 121 PHE A O 1
ATOM 938 N N . SER A 1 142 ? -29.365 7.753 -18.527 1.00 14.29 122 SER A N 1
ATOM 939 C CA . SER A 1 142 ? -29.445 9.169 -18.625 1.00 14.82 122 SER A CA 1
ATOM 940 C C . SER A 1 142 ? -28.067 9.802 -18.352 1.00 13.86 122 SER A C 1
ATOM 941 O O . SER A 1 142 ? -27.200 9.151 -17.723 1.00 14.04 122 SER A O 1
ATOM 944 N N . ARG A 1 143 ? -27.898 11.031 -18.814 1.00 14.25 123 ARG A N 1
ATOM 945 C CA . ARG A 1 143 ? -26.614 11.720 -18.652 1.00 13.55 123 ARG A CA 1
ATOM 946 C C . ARG A 1 143 ? -26.339 11.903 -17.170 1.00 12.77 123 ARG A C 1
ATOM 947 O O . ARG A 1 143 ? -25.187 11.728 -16.702 1.00 13.35 123 ARG A O 1
ATOM 955 N N . GLU A 1 144 ? -27.360 12.198 -16.338 1.00 13.99 124 GLU A N 1
ATOM 956 C CA . GLU A 1 144 ? -27.101 12.307 -14.889 1.00 14.22 124 GLU A CA 1
ATOM 957 C C . GLU A 1 144 ? -26.736 10.975 -14.296 1.00 13.32 124 GLU A C 1
ATOM 958 O O . GLU A 1 144 ? -25.857 10.916 -13.428 1.00 13.36 124 GLU A O 1
ATOM 964 N N . GLU A 1 145 ? -27.372 9.874 -14.720 1.00 11.64 125 GLU A N 1
ATOM 965 C CA . GLU A 1 145 ? -27.010 8.536 -14.176 1.00 12.78 125 GLU A CA 1
ATOM 966 C C . GLU A 1 145 ? -25.514 8.265 -14.418 1.00 11.37 125 GLU A C 1
ATOM 967 O O . GLU A 1 145 ? -24.863 7.681 -13.552 1.00 12.14 125 GLU A O 1
ATOM 973 N N . ILE A 1 146 ? -25.049 8.594 -15.602 1.00 11.10 126 ILE A N 1
ATOM 974 C CA . ILE A 1 146 ? -23.618 8.411 -15.890 1.00 10.80 126 ILE A CA 1
ATOM 975 C C . ILE A 1 146 ? -22.783 9.088 -14.801 1.00 10.20 126 ILE A C 1
ATOM 976 O O . ILE A 1 146 ? -21.796 8.477 -14.284 1.00 11.27 126 ILE A O 1
ATOM 981 N N . SER A 1 147 ? -23.126 10.333 -14.465 1.00 10.82 127 SER A N 1
ATOM 982 C CA . SER A 1 147 ? -22.447 11.030 -13.431 1.00 11.34 127 SER A CA 1
ATOM 983 C C . SER A 1 147 ? -22.483 10.393 -12.060 1.00 9.75 127 SER A C 1
ATOM 984 O O . SER A 1 147 ? -21.533 10.527 -11.275 1.00 9.93 127 SER A O 1
ATOM 987 N N . TYR A 1 148 ? -23.518 9.635 -11.749 1.00 10.50 128 TYR A N 1
ATOM 988 C CA . TYR A 1 148 ? -23.593 8.933 -10.485 1.00 10.50 128 TYR A CA 1
ATOM 989 C C . TYR A 1 148 ? -22.503 7.872 -10.423 1.00 10.57 128 TYR A C 1
ATOM 990 O O . TYR A 1 148 ? -21.837 7.698 -9.404 1.00 10.92 128 TYR A O 1
ATOM 999 N N . TYR A 1 149 ? -22.341 7.146 -11.534 1.00 10.92 129 TYR A N 1
ATOM 1000 C CA . TYR A 1 149 ? -21.347 6.093 -11.592 1.00 10.74 129 TYR A CA 1
ATOM 1001 C C . TYR A 1 149 ? -19.889 6.629 -11.627 1.00 9.34 129 TYR A C 1
ATOM 1002 O O . TYR A 1 149 ? -18.993 6.072 -10.973 1.00 10.10 129 TYR A O 1
ATOM 1011 N N . VAL A 1 150 ? -19.669 7.729 -12.354 1.00 10.05 130 VAL A N 1
ATOM 1012 C CA . VAL A 1 150 ? -18.354 8.377 -12.310 1.00 9.58 130 VAL A CA 1
ATOM 1013 C C . VAL A 1 150 ? -18.018 8.913 -10.934 1.00 9.00 130 VAL A C 1
ATOM 1014 O O . VAL A 1 150 ? -16.863 8.843 -10.457 1.00 10.60 130 VAL A O 1
ATOM 1018 N N . SER A 1 151 ? -18.997 9.362 -10.196 1.00 10.24 131 SER A N 1
ATOM 1019 C CA . SER A 1 151 ? -18.821 9.749 -8.817 1.00 10.75 131 SER A CA 1
ATOM 1020 C C . SER A 1 151 ? -18.395 8.587 -7.933 1.00 10.43 131 SER A C 1
ATOM 1021 O O . SER A 1 151 ? -17.537 8.764 -7.064 1.00 10.53 131 SER A O 1
ATOM 1024 N N . CYS A 1 152 ? -18.986 7.413 -8.158 1.00 10.37 132 CYS A N 1
ATOM 1025 C CA . CYS A 1 152 ? -18.526 6.169 -7.518 1.00 10.40 132 CYS A CA 1
ATOM 1026 C C . CYS A 1 152 ? -17.029 5.919 -7.780 1.00 9.58 132 CYS A C 1
ATOM 1027 O O . CYS A 1 152 ? -16.302 5.475 -6.895 1.00 11.46 132 CYS A O 1
ATOM 1030 N N . MET A 1 153 ? -16.613 6.148 -9.024 1.00 9.26 133 MET A N 1
ATOM 1031 C CA . MET A 1 153 ? -15.205 5.969 -9.395 1.00 9.54 133 MET A CA 1
ATOM 1032 C C . MET A 1 153 ? -14.298 6.937 -8.595 1.00 9.92 133 MET A C 1
ATOM 1033 O O . MET A 1 153 ? -13.250 6.538 -8.077 1.00 11.00 133 MET A O 1
ATOM 1038 N N . PHE A 1 154 ? -14.752 8.190 -8.484 1.00 9.60 134 PHE A N 1
ATOM 1039 C CA . PHE A 1 154 ? -13.999 9.223 -7.791 1.00 9.73 134 PHE A CA 1
ATOM 1040 C C . PHE A 1 154 ? -13.859 8.907 -6.312 1.00 9.38 134 PHE A C 1
ATOM 1041 O O . PHE A 1 154 ? -12.851 9.254 -5.715 1.00 11.28 134 PHE A O 1
ATOM 1049 N N . LEU A 1 155 ? -14.893 8.257 -5.733 1.00 9.79 135 LEU A N 1
ATOM 1050 C CA . LEU A 1 155 ? -14.909 7.963 -4.314 1.00 10.24 135 LEU A CA 1
ATOM 1051 C C . LEU A 1 155 ? -14.401 6.538 -3.986 1.00 11.67 135 LEU A C 1
ATOM 1052 O O . LEU A 1 155 ? -14.424 6.133 -2.830 1.00 12.51 135 LEU A O 1
ATOM 1057 N N . CYS A 1 156 ? -13.855 5.856 -4.997 1.00 11.47 136 CYS A N 1
ATOM 1058 C CA . CYS A 1 156 ? -13.204 4.578 -4.807 1.00 12.40 136 CYS A CA 1
ATOM 1059 C C . CYS A 1 156 ? -14.111 3.505 -4.175 1.00 12.65 136 CYS A C 1
ATOM 1060 O O . CYS A 1 156 ? -13.708 2.721 -3.292 1.00 13.72 136 CYS A O 1
ATOM 1063 N N . ILE A 1 157 ? -15.341 3.394 -4.693 1.00 11.67 137 ILE A N 1
ATOM 1064 C CA . ILE A 1 157 ? -16.298 2.406 -4.222 1.00 12.32 137 ILE A CA 1
ATOM 1065 C C . ILE A 1 157 ? -16.771 1.346 -5.217 1.00 12.99 137 ILE A C 1
ATOM 1066 O O . ILE A 1 157 ? -17.752 0.671 -4.962 1.00 16.05 137 ILE A O 1
ATOM 1071 N N . LEU A 1 158 ? -16.078 1.215 -6.351 1.00 12.77 138 LEU A N 1
ATOM 1072 C CA . LEU A 1 158 ? -16.433 0.221 -7.369 1.00 12.80 138 LEU A CA 1
ATOM 1073 C C . LEU A 1 158 ? -15.441 -0.897 -7.399 1.00 16.76 138 LEU A C 1
ATOM 1074 O O . LEU A 1 158 ? -14.427 -0.856 -8.097 1.00 19.06 138 LEU A O 1
ATOM 1079 N N . LYS A 1 159 ? -15.754 -1.948 -6.688 1.00 22.84 139 LYS A N 1
ATOM 1080 C CA . LYS A 1 159 ? -14.922 -3.133 -6.791 1.00 25.66 139 LYS A CA 1
ATOM 1081 C C . LYS A 1 159 ? -15.714 -4.411 -6.554 1.00 25.38 139 LYS A C 1
ATOM 1082 O O . LYS A 1 159 ? -16.723 -4.454 -5.853 1.00 27.62 139 LYS A O 1
ATOM 1088 N N . ASP A 1 160 ? -15.321 -5.401 -7.299 1.00 22.76 140 ASP A N 1
ATOM 1089 C CA . ASP A 1 160 ? -15.864 -6.727 -7.160 1.00 22.92 140 ASP A CA 1
ATOM 1090 C C . ASP A 1 160 ? -14.874 -7.519 -6.268 1.00 24.64 140 ASP A C 1
ATOM 1091 O O . ASP A 1 160 ? -13.763 -7.921 -6.691 1.00 24.79 140 ASP A O 1
ATOM 1096 N N . GLN A 1 161 ? -15.285 -7.707 -5.014 1.00 27.02 141 GLN A N 1
ATOM 1097 C CA . GLN A 1 161 ? -14.381 -8.292 -4.033 1.00 29.92 141 GLN A CA 1
ATOM 1098 C C . GLN A 1 161 ? -14.130 -9.785 -4.287 1.00 30.70 141 GLN A C 1
ATOM 1099 O O . GLN A 1 161 ? -13.028 -10.235 -3.997 1.00 32.00 141 GLN A O 1
ATOM 1105 N N . ASP A 1 162 ? -15.121 -10.502 -4.847 1.00 29.61 142 ASP A N 1
ATOM 1106 C CA . ASP A 1 162 ? -14.971 -11.941 -5.260 1.00 30.25 142 ASP A CA 1
ATOM 1107 C C . ASP A 1 162 ? -13.952 -12.124 -6.379 1.00 28.70 142 ASP A C 1
ATOM 1108 O O . ASP A 1 162 ? -13.092 -13.000 -6.331 1.00 29.36 142 ASP A O 1
ATOM 1113 N N . ARG A 1 163 ? -14.031 -11.278 -7.394 1.00 27.83 143 ARG A N 1
ATOM 1114 C CA . ARG A 1 163 ? -13.071 -11.323 -8.477 1.00 27.82 143 ARG A CA 1
ATOM 1115 C C . ARG A 1 163 ? -11.752 -10.555 -8.232 1.00 28.38 143 ARG A C 1
ATOM 1116 O O . ARG A 1 163 ? -10.794 -10.699 -8.980 1.00 28.77 143 ARG A O 1
ATOM 1124 N N . LYS A 1 164 ? -11.677 -9.778 -7.168 1.00 29.02 144 LYS A N 1
ATOM 1125 C CA . LYS A 1 164 ? -10.527 -8.900 -6.888 1.00 30.15 144 LYS A CA 1
ATOM 1126 C C . LYS A 1 164 ? -10.213 -7.972 -8.074 1.00 28.25 144 LYS A C 1
ATOM 1127 O O . LYS A 1 164 ? -9.065 -7.831 -8.488 1.00 29.92 144 LYS A O 1
ATOM 1133 N N . ILE A 1 165 ? -11.253 -7.314 -8.575 1.00 25.11 145 ILE A N 1
ATOM 1134 C CA . ILE A 1 165 ? -11.185 -6.359 -9.697 1.00 23.04 145 ILE A CA 1
ATOM 1135 C C . ILE A 1 165 ? -11.815 -5.086 -9.241 1.00 21.87 145 ILE A C 1
ATOM 1136 O O . ILE A 1 165 ? -12.936 -5.074 -8.687 1.00 25.09 145 ILE A O 1
ATOM 1141 N N . TYR A 1 166 ? -11.137 -3.976 -9.535 1.00 21.81 146 TYR A N 1
ATOM 1142 C CA . TYR A 1 166 ? -11.724 -2.677 -9.238 1.00 19.22 146 TYR A CA 1
ATOM 1143 C C . TYR A 1 166 ? -11.892 -1.859 -10.513 1.00 18.03 146 TYR A C 1
ATOM 1144 O O . TYR A 1 166 ? -11.181 -2.021 -11.457 1.00 19.86 146 TYR A O 1
ATOM 1153 N N . LYS A 1 167 ? -12.890 -0.981 -10.517 1.00 15.25 147 LYS A N 1
ATOM 1154 C CA . LYS A 1 167 ? -13.176 -0.141 -11.658 1.00 14.02 147 LYS A CA 1
ATOM 1155 C C . LYS A 1 167 ? -13.414 1.288 -11.170 1.00 12.70 147 LYS A C 1
ATOM 1156 O O . LYS A 1 167 ? -14.404 1.928 -11.489 1.00 13.71 147 LYS A O 1
ATOM 1162 N N . ASP A 1 168 ? -12.454 1.785 -10.396 1.00 12.59 148 ASP A N 1
ATOM 1163 C CA . ASP A 1 168 ? -12.474 3.100 -9.874 1.00 12.16 148 ASP A CA 1
ATOM 1164 C C . ASP A 1 168 ? -11.103 3.742 -9.925 1.00 10.47 148 ASP A C 1
ATOM 1165 O O . ASP A 1 168 ? -10.194 3.172 -10.553 1.00 11.79 148 ASP A O 1
ATOM 1170 N N . PHE A 1 169 ? -10.957 4.926 -9.269 1.00 10.29 149 PHE A N 1
ATOM 1171 C CA . PHE A 1 169 ? -9.762 5.750 -9.426 1.00 10.61 149 PHE A CA 1
ATOM 1172 C C . PHE A 1 169 ? -8.626 5.407 -8.436 1.00 11.88 149 PHE A C 1
ATOM 1173 O O . PHE A 1 169 ? -7.691 6.163 -8.294 1.00 11.75 149 PHE A O 1
ATOM 1181 N N . ARG A 1 170 ? -8.739 4.287 -7.718 1.00 11.50 150 ARG A N 1
ATOM 1182 C CA . ARG A 1 170 ? -7.789 4.027 -6.648 1.00 11.68 150 ARG A CA 1
ATOM 1183 C C . ARG A 1 170 ? -6.309 3.965 -7.130 1.00 12.01 150 ARG A C 1
ATOM 1184 O O . ARG A 1 170 ? -5.413 4.420 -6.401 1.00 13.27 150 ARG A O 1
ATOM 1192 N N . LEU A 1 171 ? -6.059 3.392 -8.308 1.00 11.55 151 LEU A N 1
ATOM 1193 C CA . LEU A 1 171 ? -4.691 3.319 -8.805 1.00 10.92 151 LEU A CA 1
ATOM 1194 C C . LEU A 1 171 ? -4.212 4.659 -9.257 1.00 10.61 151 LEU A C 1
ATOM 1195 O O . LEU A 1 171 ? -3.036 5.034 -9.049 1.00 11.67 151 LEU A O 1
ATOM 1200 N N . ILE A 1 172 ? -5.039 5.413 -9.975 1.00 10.42 152 ILE A N 1
ATOM 1201 C CA A ILE A 1 172 ? -4.678 6.743 -10.388 0.50 9.61 152 ILE A CA 1
ATOM 1202 C CA B ILE A 1 172 ? -4.594 6.730 -10.383 0.50 9.51 152 ILE A CA 1
ATOM 1203 C C . ILE A 1 172 ? -4.301 7.628 -9.196 1.00 9.31 152 ILE A C 1
ATOM 1204 O O . ILE A 1 172 ? -3.375 8.467 -9.272 1.00 9.84 152 ILE A O 1
ATOM 1213 N N . TYR A 1 173 ? -4.989 7.468 -8.082 1.00 8.63 153 TYR A N 1
ATOM 1214 C CA . TYR A 1 173 ? -4.686 8.236 -6.861 1.00 10.07 153 TYR A CA 1
ATOM 1215 C C . TYR A 1 173 ? -3.348 7.910 -6.223 1.00 9.69 153 TYR A C 1
ATOM 1216 O O . TYR A 1 173 ? -2.765 8.758 -5.567 1.00 9.88 153 TYR A O 1
ATOM 1225 N N . LEU A 1 174 ? -2.920 6.644 -6.350 1.00 9.84 154 LEU A N 1
ATOM 1226 C CA . LEU A 1 174 ? -1.756 6.080 -5.687 1.00 11.22 154 LEU A CA 1
ATOM 1227 C C . LEU A 1 174 ? -0.452 6.621 -6.200 1.00 11.66 154 LEU A C 1
ATOM 1228 O O . LEU A 1 174 ? -0.257 6.791 -7.418 1.00 12.11 154 LEU A O 1
ATOM 1233 N N . LYS A 1 175 ? 0.500 6.909 -5.298 1.00 11.35 155 LYS A N 1
ATOM 1234 C CA . LYS A 1 175 ? 1.858 7.314 -5.721 1.00 12.07 155 LYS A CA 1
ATOM 1235 C C . LYS A 1 175 ? 2.620 6.159 -6.367 1.00 11.24 155 LYS A C 1
ATOM 1236 O O . LYS A 1 175 ? 2.780 5.066 -5.812 1.00 15.17 155 LYS A O 1
ATOM 1242 N N . ASP A 1 176 ? 3.052 6.443 -7.589 1.00 12.33 156 ASP A N 1
ATOM 1243 C CA . ASP A 1 176 ? 3.968 5.614 -8.346 1.00 12.39 156 ASP A CA 1
ATOM 1244 C C . ASP A 1 176 ? 5.412 6.021 -8.016 1.00 13.07 156 ASP A C 1
ATOM 1245 O O . ASP A 1 176 ? 5.712 7.130 -7.668 1.00 14.03 156 ASP A O 1
ATOM 1250 N N . LEU A 1 177 ? 6.301 5.078 -8.254 1.00 13.47 157 LEU A N 1
ATOM 1251 C CA . LEU A 1 177 ? 7.706 5.338 -8.133 1.00 15.82 157 LEU A CA 1
ATOM 1252 C C . LEU A 1 177 ? 8.264 6.249 -9.238 1.00 15.00 157 LEU A C 1
ATOM 1253 O O . LEU A 1 177 ? 9.349 6.800 -9.068 1.00 17.95 157 LEU A O 1
ATOM 1258 N N . VAL A 1 178 ? 7.651 6.333 -10.396 1.00 14.21 158 VAL A N 1
ATOM 1259 C CA . VAL A 1 178 ? 8.141 7.105 -11.519 1.00 13.47 158 VAL A CA 1
ATOM 1260 C C . VAL A 1 178 ? 7.333 8.419 -11.593 1.00 13.06 158 VAL A C 1
ATOM 1261 O O . VAL A 1 178 ? 6.094 8.434 -11.720 1.00 13.26 158 VAL A O 1
ATOM 1265 N N . GLN A 1 179 ? 8.008 9.548 -11.497 1.00 14.46 159 GLN A N 1
ATOM 1266 C CA . GLN A 1 179 ? 7.457 10.857 -11.488 1.00 16.47 159 GLN A CA 1
ATOM 1267 C C . GLN A 1 179 ? 6.519 11.126 -12.639 1.00 14.77 159 GLN A C 1
ATOM 1268 O O . GLN A 1 179 ? 5.430 11.660 -12.482 1.00 12.88 159 GLN A O 1
ATOM 1274 N N A GLN A 1 180 ? 6.921 10.718 -13.828 0.50 14.16 160 GLN A N 1
ATOM 1275 N N B GLN A 1 180 ? 6.939 10.753 -13.830 0.50 14.21 160 GLN A N 1
ATOM 1276 C CA A GLN A 1 180 ? 6.110 11.059 -15.016 0.50 14.76 160 GLN A CA 1
ATOM 1277 C CA B GLN A 1 180 ? 6.131 11.038 -15.016 0.50 14.78 160 GLN A CA 1
ATOM 1278 C C A GLN A 1 180 ? 4.765 10.299 -14.967 0.50 13.20 160 GLN A C 1
ATOM 1279 C C B GLN A 1 180 ? 4.783 10.293 -14.980 0.50 13.21 160 GLN A C 1
ATOM 1280 O O A GLN A 1 180 ? 3.767 10.750 -15.525 0.50 12.67 160 GLN A O 1
ATOM 1281 O O B GLN A 1 180 ? 3.806 10.763 -15.528 0.50 12.67 160 GLN A O 1
ATOM 1292 N N . ILE A 1 181 ? 4.744 9.126 -14.372 1.00 11.85 161 ILE A N 1
ATOM 1293 C CA . ILE A 1 181 ? 3.531 8.347 -14.222 1.00 10.96 161 ILE A CA 1
ATOM 1294 C C . ILE A 1 181 ? 2.618 9.064 -13.237 1.00 10.02 161 ILE A C 1
ATOM 1295 O O . ILE A 1 181 ? 1.395 9.187 -13.450 1.00 10.64 161 ILE A O 1
ATOM 1300 N N . ASN A 1 182 ? 3.116 9.627 -12.172 1.00 9.78 162 ASN A N 1
ATOM 1301 C CA . ASN A 1 182 ? 2.277 10.460 -11.298 1.00 10.90 162 ASN A CA 1
ATOM 1302 C C . ASN A 1 182 ? 1.701 11.616 -12.034 1.00 9.48 162 ASN A C 1
ATOM 1303 O O . ASN A 1 182 ? 0.552 11.950 -11.815 1.00 10.03 162 ASN A O 1
ATOM 1308 N N . ILE A 1 183 ? 2.474 12.314 -12.848 1.00 9.50 163 ILE A N 1
ATOM 1309 C CA . ILE A 1 183 ? 1.938 13.463 -13.608 1.00 10.06 163 ILE A CA 1
ATOM 1310 C C . ILE A 1 183 ? 0.841 12.970 -14.546 1.00 9.50 163 ILE A C 1
ATOM 1311 O O . ILE A 1 183 ? -0.222 13.636 -14.629 1.00 9.54 163 ILE A O 1
ATOM 1316 N N . ARG A 1 184 ? 1.016 11.857 -15.242 1.00 9.90 164 ARG A N 1
ATOM 1317 C CA . ARG A 1 184 ? -0.065 11.348 -16.092 1.00 10.33 164 ARG A CA 1
ATOM 1318 C C . ARG A 1 184 ? -1.330 11.176 -15.252 1.00 9.33 164 ARG A C 1
ATOM 1319 O O . ARG A 1 184 ? -2.455 11.582 -15.662 1.00 10.14 164 ARG A O 1
ATOM 1327 N N . ARG A 1 185 ? -1.187 10.545 -14.102 1.00 9.08 165 ARG A N 1
ATOM 1328 C CA . ARG A 1 185 ? -2.329 10.261 -13.237 1.00 8.77 165 ARG A CA 1
ATOM 1329 C C . ARG A 1 185 ? -3.007 11.519 -12.760 1.00 7.92 165 ARG A C 1
ATOM 1330 O O . ARG A 1 185 ? -4.271 11.641 -12.823 1.00 9.00 165 ARG A O 1
ATOM 1338 N N . GLN A 1 186 ? -2.237 12.541 -12.357 1.00 8.22 166 GLN A N 1
ATOM 1339 C CA . GLN A 1 186 ? -2.773 13.822 -11.933 1.00 8.62 166 GLN A CA 1
ATOM 1340 C C . GLN A 1 186 ? -3.554 14.476 -13.053 1.00 8.45 166 GLN A C 1
ATOM 1341 O O . GLN A 1 186 ? -4.649 15.044 -12.780 1.00 8.84 166 GLN A O 1
ATOM 1347 N N . GLU A 1 187 ? -3.026 14.449 -14.265 1.00 8.73 167 GLU A N 1
ATOM 1348 C CA . GLU A 1 187 ? -3.660 15.098 -15.372 1.00 8.90 167 GLU A CA 1
ATOM 1349 C C . GLU A 1 187 ? -5.032 14.443 -15.728 1.00 9.02 167 GLU A C 1
ATOM 1350 O O . GLU A 1 187 ? -5.987 15.125 -16.110 1.00 10.74 167 GLU A O 1
ATOM 1356 N N . LYS A 1 188 ? -5.086 13.132 -15.587 1.00 8.96 168 LYS A N 1
ATOM 1357 C CA . LYS A 1 188 ? -6.296 12.397 -15.739 1.00 8.67 168 LYS A CA 1
ATOM 1358 C C . LYS A 1 188 ? -7.309 12.840 -14.669 1.00 8.62 168 LYS A C 1
ATOM 1359 O O . LYS A 1 188 ? -8.501 13.122 -14.984 1.00 10.00 168 LYS A O 1
ATOM 1365 N N . ILE A 1 189 ? -6.930 12.896 -13.432 1.00 8.57 169 ILE A N 1
ATOM 1366 C CA . ILE A 1 189 ? -7.748 13.371 -12.327 1.00 10.21 169 ILE A CA 1
ATOM 1367 C C . ILE A 1 189 ? -8.337 14.708 -12.677 1.00 8.50 169 ILE A C 1
ATOM 1368 O O . ILE A 1 189 ? -9.537 14.966 -12.444 1.00 8.91 169 ILE A O 1
ATOM 1373 N N . LYS A 1 190 ? -7.531 15.663 -13.132 1.00 8.74 170 LYS A N 1
ATOM 1374 C CA . LYS A 1 190 ? -8.037 16.952 -13.495 1.00 8.30 170 LYS A CA 1
ATOM 1375 C C . LYS A 1 190 ? -9.176 16.901 -14.507 1.00 7.89 170 LYS A C 1
ATOM 1376 O O . LYS A 1 190 ? -10.192 17.644 -14.388 1.00 9.22 170 LYS A O 1
ATOM 1382 N N . CYS A 1 191 ? -9.060 16.040 -15.484 1.00 8.38 171 CYS A N 1
ATOM 1383 C CA . CYS A 1 191 ? -10.136 15.873 -16.492 1.00 7.94 171 CYS A CA 1
ATOM 1384 C C . CYS A 1 191 ? -11.395 15.296 -15.881 1.00 7.99 171 CYS A C 1
ATOM 1385 O O . CYS A 1 191 ? -12.497 15.757 -16.219 1.00 9.42 171 CYS A O 1
ATOM 1388 N N . PHE A 1 192 ? -11.276 14.326 -14.977 1.00 8.28 172 PHE A N 1
ATOM 1389 C CA . PHE A 1 192 ? -12.408 13.733 -14.379 1.00 7.91 172 PHE A CA 1
ATOM 1390 C C . PHE A 1 192 ? -13.087 14.725 -13.443 1.00 8.76 172 PHE A C 1
ATOM 1391 O O . PHE A 1 192 ? -14.354 14.775 -13.363 1.00 9.21 172 PHE A O 1
ATOM 1399 N N . TYR A 1 193 ? -12.330 15.464 -12.671 1.00 9.34 173 TYR A N 1
ATOM 1400 C CA . TYR A 1 193 ? -12.824 16.521 -11.787 1.00 9.51 173 TYR A CA 1
ATOM 1401 C C . TYR A 1 193 ? -13.600 17.623 -12.569 1.00 9.90 173 TYR A C 1
ATOM 1402 O O . TYR A 1 193 ? -14.695 17.993 -12.183 1.00 10.19 173 TYR A O 1
ATOM 1411 N N . GLU A 1 194 ? -13.068 18.040 -13.672 1.00 8.83 174 GLU A N 1
ATOM 1412 C CA . GLU A 1 194 ? -13.697 19.053 -14.514 1.00 9.84 174 GLU A CA 1
ATOM 1413 C C . GLU A 1 194 ? -15.063 18.531 -14.981 1.00 9.60 174 GLU A C 1
ATOM 1414 O O . GLU A 1 194 ? -16.071 19.249 -14.941 1.00 10.48 174 GLU A O 1
ATOM 1420 N N . TYR A 1 195 ? -15.115 17.311 -15.488 1.00 8.48 175 TYR A N 1
ATOM 1421 C CA . TYR A 1 195 ? -16.402 16.679 -15.890 1.00 8.80 175 TYR A CA 1
ATOM 1422 C C . TYR A 1 195 ? -17.367 16.645 -14.755 1.00 9.87 175 TYR A C 1
ATOM 1423 O O . TYR A 1 195 ? -18.513 17.085 -14.965 1.00 10.14 175 TYR A O 1
ATOM 1432 N N . LEU A 1 196 ? -16.968 16.206 -13.592 1.00 9.09 176 LEU A N 1
ATOM 1433 C CA . LEU A 1 196 ? -17.910 16.097 -12.483 1.00 9.34 176 LEU A CA 1
ATOM 1434 C C . LEU A 1 196 ? -18.435 17.467 -12.055 1.00 9.57 176 LEU A C 1
ATOM 1435 O O . LEU A 1 196 ? -19.649 17.616 -11.783 1.00 10.61 176 LEU A O 1
ATOM 1440 N N . LYS A 1 197 ? -17.604 18.501 -12.046 1.00 9.88 177 LYS A N 1
ATOM 1441 C CA . LYS A 1 197 ? -18.070 19.897 -11.819 1.00 11.11 177 LYS A CA 1
ATOM 1442 C C . LYS A 1 197 ? -19.168 20.276 -12.816 1.00 10.46 177 LYS A C 1
ATOM 1443 O O . LYS A 1 197 ? -20.173 20.885 -12.451 1.00 12.98 177 LYS A O 1
ATOM 1449 N N . GLN A 1 198 ? -18.945 19.945 -14.083 1.00 11.51 178 GLN A N 1
ATOM 1450 C CA . GLN A 1 198 ? -19.910 20.271 -15.084 1.00 12.69 178 GLN A CA 1
ATOM 1451 C C . GLN A 1 198 ? -21.231 19.498 -14.877 1.00 10.70 178 GLN A C 1
ATOM 1452 O O . GLN A 1 198 ? -22.336 20.061 -14.975 1.00 12.60 178 GLN A O 1
ATOM 1458 N N . ALA A 1 199 ? -21.103 18.210 -14.548 1.00 11.23 179 ALA A N 1
ATOM 1459 C CA . ALA A 1 199 ? -22.244 17.323 -14.353 1.00 11.29 179 ALA A CA 1
ATOM 1460 C C . ALA A 1 199 ? -23.089 17.844 -13.161 1.00 12.67 179 ALA A C 1
ATOM 1461 O O . ALA A 1 199 ? -24.333 17.719 -13.166 1.00 14.97 179 ALA A O 1
ATOM 1463 N N . LEU A 1 200 ? -22.472 18.426 -12.146 1.00 13.04 180 LEU A N 1
ATOM 1464 C CA . LEU A 1 200 ? -23.201 18.966 -11.003 1.00 13.25 180 LEU A CA 1
ATOM 1465 C C . LEU A 1 200 ? -24.092 20.132 -11.409 1.00 15.57 180 LEU A C 1
ATOM 1466 O O . LEU A 1 200 ? -25.063 20.451 -10.727 1.00 20.72 180 LEU A O 1
ATOM 1471 N N . ASP A 1 201 ? -23.748 20.801 -12.497 1.00 15.11 181 ASP A N 1
ATOM 1472 C CA . ASP A 1 201 ? -24.479 21.955 -12.978 1.00 16.53 181 ASP A CA 1
ATOM 1473 C C . ASP A 1 201 ? -25.467 21.656 -14.160 1.00 16.66 181 ASP A C 1
ATOM 1474 O O . ASP A 1 201 ? -26.000 22.625 -14.744 1.00 19.34 181 ASP A O 1
ATOM 1479 N N . PHE A 1 202 ? -25.664 20.394 -14.526 1.00 16.09 182 PHE A N 1
ATOM 1480 C CA . PHE A 1 202 ? -26.587 20.066 -15.585 1.00 15.43 182 PHE A CA 1
ATOM 1481 C C . PHE A 1 202 ? -28.003 20.649 -15.337 1.00 17.49 182 PHE A C 1
ATOM 1482 O O . PHE A 1 202 ? -28.522 20.543 -14.278 1.00 18.32 182 PHE A O 1
ATOM 1490 N N . SER A 1 203 ? -28.551 21.236 -16.395 1.00 16.59 183 SER A N 1
ATOM 1491 C CA . SER A 1 203 ? -29.935 21.592 -16.419 1.00 17.41 183 SER A CA 1
ATOM 1492 C C . SER A 1 203 ? -30.774 20.300 -16.340 1.00 19.02 183 SER A C 1
ATOM 1493 O O . SER A 1 203 ? -30.291 19.236 -16.637 1.00 17.86 183 SER A O 1
ATOM 1496 N N . GLU A 1 204 ? -32.079 20.409 -16.059 1.00 20.69 184 GLU A N 1
ATOM 1497 C CA . GLU A 1 204 ? -33.008 19.259 -16.099 1.00 20.99 184 GLU A CA 1
ATOM 1498 C C . GLU A 1 204 ? -32.998 18.686 -17.506 1.00 20.46 184 GLU A C 1
ATOM 1499 O O . GLU A 1 204 ? -32.886 17.463 -17.648 1.00 21.09 184 GLU A O 1
ATOM 1505 N N . LYS A 1 205 ? -32.991 19.527 -18.533 1.00 20.68 185 LYS A N 1
ATOM 1506 C CA . LYS A 1 205 ? -32.931 18.965 -19.882 1.00 20.93 185 LYS A CA 1
ATOM 1507 C C . LYS A 1 205 ? -31.682 18.170 -20.206 1.00 18.38 185 LYS A C 1
ATOM 1508 O O . LYS A 1 205 ? -31.762 17.050 -20.693 1.00 19.52 185 LYS A O 1
ATOM 1514 N N . GLU A 1 206 ? -30.517 18.733 -19.884 1.00 17.70 186 GLU A N 1
ATOM 1515 C CA . GLU A 1 206 ? -29.261 18.013 -20.163 1.00 16.58 186 GLU A CA 1
ATOM 1516 C C . GLU A 1 206 ? -29.188 16.742 -19.335 1.00 15.59 186 GLU A C 1
ATOM 1517 O O . GLU A 1 206 ? -28.737 15.732 -19.807 1.00 15.85 186 GLU A O 1
ATOM 1523 N N . SER A 1 207 ? -29.631 16.784 -18.075 1.00 14.43 187 SER A N 1
ATOM 1524 C CA A SER A 1 207 ? -29.576 15.649 -17.189 0.50 14.74 187 SER A CA 1
ATOM 1525 C CA B SER A 1 207 ? -29.623 15.638 -17.163 0.50 14.13 187 SER A CA 1
ATOM 1526 C C . SER A 1 207 ? -30.342 14.401 -17.696 1.00 14.49 187 SER A C 1
ATOM 1527 O O . SER A 1 207 ? -29.930 13.270 -17.392 1.00 15.42 187 SER A O 1
ATOM 1532 N N . LYS A 1 208 ? -31.459 14.620 -18.433 1.00 15.10 188 LYS A N 1
ATOM 1533 C CA . LYS A 1 208 ? -32.280 13.541 -18.917 1.00 15.84 188 LYS A CA 1
ATOM 1534 C C . LYS A 1 208 ? -31.969 13.073 -20.330 1.00 16.06 188 LYS A C 1
ATOM 1535 O O . LYS A 1 208 ? -32.594 12.129 -20.824 1.00 18.64 188 LYS A O 1
ATOM 1541 N N . GLU A 1 209 ? -30.976 13.674 -20.980 1.00 16.37 189 GLU A N 1
ATOM 1542 C CA . GLU A 1 209 ? -30.458 13.158 -22.266 1.00 15.70 189 GLU A CA 1
ATOM 1543 C C . GLU A 1 209 ? -29.952 11.752 -22.127 1.00 15.40 189 GLU A C 1
ATOM 1544 O O . GLU A 1 209 ? -29.556 11.349 -21.045 1.00 16.87 189 GLU A O 1
ATOM 1550 N N . VAL A 1 210 ? -29.987 11.018 -23.233 1.00 15.06 190 VAL A N 1
ATOM 1551 C CA . VAL A 1 210 ? -29.637 9.589 -23.242 1.00 15.35 190 VAL A CA 1
ATOM 1552 C C . VAL A 1 210 ? -28.228 9.434 -23.747 1.00 14.23 190 VAL A C 1
ATOM 1553 O O . VAL A 1 210 ? -27.858 9.956 -24.793 1.00 17.77 190 VAL A O 1
ATOM 1557 N N . VAL A 1 211 ? -27.504 8.641 -23.022 1.00 14.25 191 VAL A N 1
ATOM 1558 C CA . VAL A 1 211 ? -26.164 8.124 -23.412 1.00 15.14 191 VAL A CA 1
ATOM 1559 C C . VAL A 1 211 ? -26.345 6.606 -23.613 1.00 14.99 191 VAL A C 1
ATOM 1560 O O . VAL A 1 211 ? -26.828 5.895 -22.720 1.00 15.38 191 VAL A O 1
ATOM 1564 N N . ILE A 1 212 ? -25.854 6.103 -24.751 1.00 15.24 192 ILE A N 1
ATOM 1565 C CA . ILE A 1 212 ? -26.048 4.693 -25.082 1.00 16.47 192 ILE A CA 1
ATOM 1566 C C . ILE A 1 212 ? -24.726 4.003 -25.386 1.00 14.43 192 ILE A C 1
ATOM 1567 O O . ILE A 1 212 ? -23.870 4.536 -26.116 1.00 18.16 192 ILE A O 1
ATOM 1572 N N . PHE A 1 213 ? -24.523 2.869 -24.795 1.00 13.13 193 PHE A N 1
ATOM 1573 C CA . PHE A 1 213 ? -23.371 2.003 -25.125 1.00 12.42 193 PHE A CA 1
ATOM 1574 C C . PHE A 1 213 ? -23.929 0.755 -25.835 1.00 12.79 193 PHE A C 1
ATOM 1575 O O . PHE A 1 213 ? -24.837 0.076 -25.302 1.00 14.39 193 PHE A O 1
ATOM 1583 N N . GLN A 1 214 ? -23.301 0.362 -26.963 1.00 12.25 194 GLN A N 1
ATOM 1584 C CA . GLN A 1 214 ? -23.664 -0.828 -27.703 1.00 12.13 194 GLN A CA 1
ATOM 1585 C C . GLN A 1 214 ? -22.452 -1.733 -27.891 1.00 11.14 194 GLN A C 1
ATOM 1586 O O . GLN A 1 214 ? -21.401 -1.311 -28.397 1.00 12.60 194 GLN A O 1
ATOM 1592 N N . ARG A 1 215 ? -22.619 -3.006 -27.528 1.00 13.60 195 ARG A N 1
ATOM 1593 C CA . ARG A 1 215 ? -21.709 -4.069 -27.844 1.00 12.90 195 ARG A CA 1
ATOM 1594 C C . ARG A 1 215 ? -22.337 -4.872 -28.991 1.00 12.20 195 ARG A C 1
ATOM 1595 O O . ARG A 1 215 ? -23.420 -5.517 -28.810 1.00 12.14 195 ARG A O 1
ATOM 1603 N N . ILE A 1 216 ? -21.744 -4.780 -30.198 1.00 13.14 196 ILE A N 1
ATOM 1604 C CA . ILE A 1 216 ? -22.379 -5.256 -31.416 1.00 12.92 196 ILE A CA 1
ATOM 1605 C C . ILE A 1 216 ? -21.668 -6.480 -31.952 1.00 13.03 196 ILE A C 1
ATOM 1606 O O . ILE A 1 216 ? -20.468 -6.389 -32.282 1.00 14.00 196 ILE A O 1
ATOM 1611 N N . ASN A 1 217 ? -22.377 -7.626 -32.008 1.00 14.56 197 ASN A N 1
ATOM 1612 C CA . ASN A 1 217 ? -21.828 -8.811 -32.659 1.00 14.37 197 ASN A CA 1
ATOM 1613 C C . ASN A 1 217 ? -22.253 -8.702 -34.127 1.00 14.63 197 ASN A C 1
ATOM 1614 O O . ASN A 1 217 ? -23.442 -8.600 -34.456 1.00 14.49 197 ASN A O 1
ATOM 1619 N N . CYS A 1 218 ? -21.250 -8.733 -34.998 1.00 15.36 198 CYS A N 1
ATOM 1620 C CA . CYS A 1 218 ? -21.399 -8.439 -36.412 1.00 17.16 198 CYS A CA 1
ATOM 1621 C C . CYS A 1 218 ? -21.490 -9.697 -37.305 1.00 16.11 198 CYS A C 1
ATOM 1622 O O . CYS A 1 218 ? -21.405 -9.602 -38.533 1.00 17.18 198 CYS A O 1
ATOM 1625 N N . GLY A 1 219 ? -21.658 -10.859 -36.684 1.00 17.83 199 GLY A N 1
ATOM 1626 C CA . GLY A 1 219 ? -21.818 -12.096 -37.425 1.00 18.33 199 GLY A CA 1
ATOM 1627 C C . GLY A 1 219 ? -20.563 -12.683 -37.969 1.00 17.55 199 GLY A C 1
ATOM 1628 O O . GLY A 1 219 ? -19.493 -12.535 -37.433 1.00 19.56 199 GLY A O 1
ATOM 1629 N N . GLN A 1 220 ? -20.676 -13.446 -39.071 1.00 17.86 200 GLN A N 1
ATOM 1630 C CA . GLN A 1 220 ? -19.603 -14.288 -39.507 1.00 19.49 200 GLN A CA 1
ATOM 1631 C C . GLN A 1 220 ? -18.419 -13.528 -40.135 1.00 17.75 200 GLN A C 1
ATOM 1632 O O . GLN A 1 220 ? -18.611 -12.522 -40.843 1.00 21.49 200 GLN A O 1
ATOM 1638 N N . LEU A 1 221 ? -17.221 -13.898 -39.727 1.00 17.13 201 LEU A N 1
ATOM 1639 C CA . LEU A 1 221 ? -16.032 -13.335 -40.284 1.00 16.17 201 LEU A CA 1
ATOM 1640 C C . LEU A 1 221 ? -15.956 -13.820 -41.746 1.00 16.39 201 LEU A C 1
ATOM 1641 O O . LEU A 1 221 ? -16.331 -14.975 -42.073 1.00 21.25 201 LEU A O 1
ATOM 1646 N N . GLU A 1 222 ? -15.526 -12.942 -42.614 1.00 13.88 202 GLU A N 1
ATOM 1647 C CA . GLU A 1 222 ? -15.253 -13.269 -44.010 1.00 14.52 202 GLU A CA 1
ATOM 1648 C C . GLU A 1 222 ? -13.755 -13.526 -44.181 1.00 13.44 202 GLU A C 1
ATOM 1649 O O . GLU A 1 222 ? -12.926 -12.696 -43.777 1.00 14.08 202 GLU A O 1
ATOM 1655 N N . ASP A 1 223 ? -13.369 -14.622 -44.835 1.00 14.17 203 ASP A N 1
ATOM 1656 C CA . ASP A 1 223 ? -11.927 -14.869 -45.061 1.00 14.11 203 ASP A CA 1
ATOM 1657 C C . ASP A 1 223 ? -11.447 -14.038 -46.268 1.00 13.39 203 ASP A C 1
ATOM 1658 O O . ASP A 1 223 ? -12.172 -13.289 -46.880 1.00 14.35 203 ASP A O 1
ATOM 1663 N N . TYR A 1 224 ? -10.176 -14.162 -46.530 1.00 15.02 204 TYR A N 1
ATOM 1664 C CA . TYR A 1 224 ? -9.492 -13.282 -47.484 1.00 14.71 204 TYR A CA 1
ATOM 1665 C C . TYR A 1 224 ? -10.129 -13.464 -48.863 1.00 15.37 204 TYR A C 1
ATOM 1666 O O . TYR A 1 224 ? -10.436 -12.505 -49.540 1.00 14.84 204 TYR A O 1
ATOM 1675 N N . GLU A 1 225 ? -10.313 -14.681 -49.306 1.00 16.69 205 GLU A N 1
ATOM 1676 C CA . GLU A 1 225 ? -10.914 -14.879 -50.611 1.00 18.15 205 GLU A CA 1
ATOM 1677 C C . GLU A 1 225 ? -12.336 -14.411 -50.694 1.00 16.38 205 GLU A C 1
ATOM 1678 O O . GLU A 1 225 ? -12.719 -13.864 -51.714 1.00 15.94 205 GLU A O 1
ATOM 1684 N N . ASN A 1 226 ? -13.086 -14.487 -49.574 1.00 14.75 206 ASN A N 1
ATOM 1685 C CA . ASN A 1 226 ? -14.447 -13.960 -49.519 1.00 15.93 206 ASN A CA 1
ATOM 1686 C C . ASN A 1 226 ? -14.394 -12.414 -49.711 1.00 15.30 206 ASN A C 1
ATOM 1687 O O . ASN A 1 226 ? -15.143 -11.821 -50.468 1.00 15.15 206 ASN A O 1
ATOM 1692 N N . TRP A 1 227 ? -13.422 -11.786 -49.061 1.00 13.79 207 TRP A N 1
ATOM 1693 C CA . TRP A 1 227 ? -13.211 -10.335 -49.194 1.00 12.44 207 TRP A CA 1
ATOM 1694 C C . TRP A 1 227 ? -12.941 -9.938 -50.638 1.00 11.71 207 TRP A C 1
ATOM 1695 O O . TRP A 1 227 ? -13.506 -8.979 -51.173 1.00 13.18 207 TRP A O 1
ATOM 1706 N N . VAL A 1 228 ? -12.049 -10.668 -51.311 1.00 13.97 208 VAL A N 1
ATOM 1707 C CA . VAL A 1 228 ? -11.722 -10.365 -52.702 1.00 15.07 208 VAL A CA 1
ATOM 1708 C C . VAL A 1 228 ? -13.009 -10.430 -53.553 1.00 14.95 208 VAL A C 1
ATOM 1709 O O . VAL A 1 228 ? -13.278 -9.557 -54.399 1.00 14.60 208 VAL A O 1
ATOM 1713 N N . ASP A 1 229 ? -13.856 -11.418 -53.321 1.00 15.40 209 ASP A N 1
ATOM 1714 C CA . ASP A 1 229 ? -15.132 -11.589 -54.063 1.00 16.07 209 ASP A CA 1
ATOM 1715 C C . ASP A 1 229 ? -16.097 -10.456 -53.711 1.00 14.75 209 ASP A C 1
ATOM 1716 O O . ASP A 1 229 ? -16.688 -9.876 -54.624 1.00 16.13 209 ASP A O 1
ATOM 1721 N N . LYS A 1 230 ? -16.224 -10.124 -52.425 1.00 14.36 210 LYS A N 1
ATOM 1722 C CA . LYS A 1 230 ? -17.175 -9.071 -52.050 1.00 13.22 210 LYS A CA 1
ATOM 1723 C C . LYS A 1 230 ? -16.852 -7.721 -52.561 1.00 12.38 210 LYS A C 1
ATOM 1724 O O . LYS A 1 230 ? -17.719 -6.863 -52.668 1.00 14.67 210 LYS A O 1
ATOM 1730 N N . LEU A 1 231 ? -15.597 -7.482 -52.868 1.00 11.71 211 LEU A N 1
ATOM 1731 C CA . LEU A 1 231 ? -15.131 -6.224 -53.384 1.00 11.69 211 LEU A CA 1
ATOM 1732 C C . LEU A 1 231 ? -15.187 -6.028 -54.857 1.00 11.38 211 LEU A C 1
ATOM 1733 O O . LEU A 1 231 ? -14.874 -4.977 -55.377 1.00 11.32 211 LEU A O 1
ATOM 1738 N N . LYS A 1 232 ? -15.628 -7.060 -55.606 1.00 12.16 212 LYS A N 1
ATOM 1739 C CA . LYS A 1 232 ? -15.451 -7.034 -57.023 1.00 11.27 212 LYS A CA 1
ATOM 1740 C C . LYS A 1 232 ? -16.169 -5.934 -57.805 1.00 12.71 212 LYS A C 1
ATOM 1741 O O . LYS A 1 232 ? -15.765 -5.644 -58.931 1.00 13.19 212 LYS A O 1
ATOM 1747 N N . ALA A 1 233 ? -17.251 -5.397 -57.257 1.00 13.05 213 ALA A N 1
ATOM 1748 C CA . ALA A 1 233 ? -17.948 -4.292 -57.881 1.00 13.13 213 ALA A CA 1
ATOM 1749 C C . ALA A 1 233 ? -17.877 -3.001 -57.012 1.00 14.00 213 ALA A C 1
ATOM 1750 O O . ALA A 1 233 ? -18.591 -2.053 -57.275 1.00 17.85 213 ALA A O 1
ATOM 1752 N N . ILE A 1 234 ? -16.986 -2.966 -56.023 1.00 12.46 214 ILE A N 1
ATOM 1753 C CA . ILE A 1 234 ? -16.849 -1.814 -55.162 1.00 12.60 214 ILE A CA 1
ATOM 1754 C C . ILE A 1 234 ? -15.751 -0.905 -55.679 1.00 12.55 214 ILE A C 1
ATOM 1755 O O . ILE A 1 234 ? -14.691 -1.372 -56.055 1.00 13.16 214 ILE A O 1
ATOM 1760 N N . LYS A 1 235 ? -16.036 0.393 -55.720 1.00 13.14 215 LYS A N 1
ATOM 1761 C CA . LYS A 1 235 ? -15.120 1.379 -56.139 1.00 13.44 215 LYS A CA 1
ATOM 1762 C C . LYS A 1 235 ? -14.629 2.169 -54.943 1.00 13.14 215 LYS A C 1
ATOM 1763 O O . LYS A 1 235 ? -15.393 2.501 -54.051 1.00 15.22 215 LYS A O 1
ATOM 1769 N N . LEU A 1 236 ? -13.344 2.524 -54.957 1.00 12.94 216 LEU A N 1
ATOM 1770 C CA . LEU A 1 236 ? -12.757 3.263 -53.808 1.00 12.58 216 LEU A CA 1
ATOM 1771 C C . LEU A 1 236 ? -13.377 4.687 -53.719 1.00 12.42 216 LEU A C 1
ATOM 1772 O O . LEU A 1 236 ? -13.483 5.408 -54.692 1.00 16.23 216 LEU A O 1
ATOM 1777 N N . LYS A 1 237 ? -13.723 5.110 -52.521 1.00 12.40 217 LYS A N 1
ATOM 1778 C CA . LYS A 1 237 ? -14.432 6.326 -52.252 1.00 13.51 217 LYS A CA 1
ATOM 1779 C C . LYS A 1 237 ? -13.514 7.445 -51.683 1.00 12.59 217 LYS A C 1
ATOM 1780 O O . LYS A 1 237 ? -12.307 7.304 -51.608 1.00 12.78 217 LYS A O 1
ATOM 1786 N N . ASN A 1 238 ? -14.121 8.608 -51.402 1.00 14.14 218 ASN A N 1
ATOM 1787 C CA . ASN A 1 238 ? -13.337 9.787 -51.063 1.00 14.64 218 ASN A CA 1
ATOM 1788 C C . ASN A 1 238 ? -12.586 9.620 -49.770 1.00 13.61 218 ASN A C 1
ATOM 1789 O O . ASN A 1 238 ? -13.080 9.025 -48.811 1.00 14.97 218 ASN A O 1
ATOM 1794 N N . VAL A 1 239 ? -11.343 10.158 -49.771 1.00 13.15 219 VAL A N 1
ATOM 1795 C CA . VAL A 1 239 ? -10.542 10.374 -48.601 1.00 14.68 219 VAL A CA 1
ATOM 1796 C C . VAL A 1 239 ? -10.140 11.833 -48.543 1.00 15.15 219 VAL A C 1
ATOM 1797 O O . VAL A 1 239 ? -9.659 12.390 -49.543 1.00 17.54 219 VAL A O 1
ATOM 1801 N N . GLN A 1 240 ? -10.263 12.417 -47.350 1.00 14.79 220 GLN A N 1
ATOM 1802 C CA . GLN A 1 240 ? -9.758 13.772 -47.037 1.00 15.23 220 GLN A CA 1
ATOM 1803 C C . GLN A 1 240 ? -8.655 13.621 -46.024 1.00 14.24 220 GLN A C 1
ATOM 1804 O O . GLN A 1 240 ? -8.842 12.878 -45.006 1.00 15.79 220 GLN A O 1
ATOM 1810 N N . LEU A 1 241 ? -7.494 14.217 -46.327 1.00 15.12 221 LEU A N 1
ATOM 1811 C CA . LEU A 1 241 ? -6.328 14.166 -45.458 1.00 15.59 221 LEU A CA 1
ATOM 1812 C C . LEU A 1 241 ? -6.211 15.433 -44.640 1.00 16.15 221 LEU A C 1
ATOM 1813 O O . LEU A 1 241 ? -6.503 16.561 -45.132 1.00 18.41 221 LEU A O 1
ATOM 1818 N N . THR A 1 242 ? -5.799 15.266 -43.370 1.00 15.03 222 THR A N 1
ATOM 1819 C CA . THR A 1 242 ? -5.460 16.437 -42.546 1.00 15.47 222 THR A CA 1
ATOM 1820 C C . THR A 1 242 ? -4.258 16.149 -41.735 1.00 16.25 222 THR A C 1
ATOM 1821 O O . THR A 1 242 ? -4.135 15.056 -41.120 1.00 16.97 222 THR A O 1
ATOM 1825 N N . ASP A 1 243 ? -3.331 17.065 -41.735 1.00 18.65 223 ASP A N 1
ATOM 1826 C CA . ASP A 1 243 ? -2.137 16.880 -40.943 1.00 18.43 223 ASP A CA 1
ATOM 1827 C C . ASP A 1 243 ? -2.205 17.668 -39.618 1.00 19.73 223 ASP A C 1
ATOM 1828 O O . ASP A 1 243 ? -1.425 17.380 -38.712 1.00 21.63 223 ASP A O 1
ATOM 1833 N N . ASP A 1 244 ? -3.152 18.600 -39.455 1.00 19.03 224 ASP A N 1
ATOM 1834 C CA . ASP A 1 244 ? -3.160 19.463 -38.252 1.00 21.07 224 ASP A CA 1
ATOM 1835 C C . ASP A 1 244 ? -4.433 19.400 -37.390 1.00 20.28 224 ASP A C 1
ATOM 1836 O O . ASP A 1 244 ? -4.505 20.083 -36.376 1.00 24.14 224 ASP A O 1
ATOM 1841 N N . LYS A 1 245 ? -5.422 18.591 -37.796 1.00 18.60 225 LYS A N 1
ATOM 1842 C CA . LYS A 1 245 ? -6.589 18.352 -36.999 1.00 15.88 225 LYS A CA 1
ATOM 1843 C C . LYS A 1 245 ? -6.597 16.874 -36.576 1.00 14.45 225 LYS A C 1
ATOM 1844 O O . LYS A 1 245 ? -6.002 15.998 -37.237 1.00 17.15 225 LYS A O 1
ATOM 1850 N N . LEU A 1 246 ? -7.276 16.608 -35.501 1.00 13.41 226 LEU A N 1
ATOM 1851 C CA . LEU A 1 246 ? -7.392 15.306 -34.874 1.00 12.88 226 LEU A CA 1
ATOM 1852 C C . LEU A 1 246 ? -8.831 14.764 -34.978 1.00 12.65 226 LEU A C 1
ATOM 1853 O O . LEU A 1 246 ? -9.735 15.423 -35.434 1.00 14.19 226 LEU A O 1
ATOM 1858 N N . ILE A 1 247 ? -9.006 13.523 -34.617 1.00 11.91 227 ILE A N 1
ATOM 1859 C CA . ILE A 1 247 ? -10.267 12.832 -34.902 1.00 11.41 227 ILE A CA 1
ATOM 1860 C C . ILE A 1 247 ? -11.426 13.565 -34.252 1.00 13.19 227 ILE A C 1
ATOM 1861 O O . ILE A 1 247 ? -12.516 13.659 -34.830 1.00 13.54 227 ILE A O 1
ATOM 1866 N N . GLU A 1 248 ? -11.200 14.031 -33.029 1.00 12.53 228 GLU A N 1
ATOM 1867 C CA . GLU A 1 248 ? -12.238 14.694 -32.260 1.00 14.12 228 GLU A CA 1
ATOM 1868 C C . GLU A 1 248 ? -12.600 16.090 -32.784 1.00 14.06 228 GLU A C 1
ATOM 1869 O O . GLU A 1 248 ? -13.535 16.745 -32.269 1.00 16.48 228 GLU A O 1
ATOM 1875 N N . ASP A 1 249 ? -11.880 16.563 -33.793 1.00 14.43 229 ASP A N 1
ATOM 1876 C CA . ASP A 1 249 ? -12.125 17.849 -34.426 1.00 15.10 229 ASP A CA 1
ATOM 1877 C C . ASP A 1 249 ? -13.157 17.784 -35.562 1.00 14.24 229 ASP A C 1
ATOM 1878 O O . ASP A 1 249 ? -13.302 18.843 -36.281 1.00 16.80 229 ASP A O 1
ATOM 1883 N N . PHE A 1 250 ? -13.744 16.601 -35.767 1.00 14.06 230 PHE A N 1
ATOM 1884 C CA . PHE A 1 250 ? -14.704 16.417 -36.853 1.00 14.43 230 PHE A CA 1
ATOM 1885 C C . PHE A 1 250 ? -16.121 16.072 -36.404 1.00 14.32 230 PHE A C 1
ATOM 1886 O O . PHE A 1 250 ? -16.540 14.926 -36.459 1.00 14.16 230 PHE A O 1
ATOM 1894 N N . PRO A 1 251 ? -16.806 17.054 -35.825 1.00 16.16 231 PRO A N 1
ATOM 1895 C CA . PRO A 1 251 ? -18.190 16.797 -35.357 1.00 17.53 231 PRO A CA 1
ATOM 1896 C C . PRO A 1 251 ? -19.067 16.222 -36.478 1.00 16.54 231 PRO A C 1
ATOM 1897 O O . PRO A 1 251 ? -18.908 16.605 -37.638 1.00 19.25 231 PRO A O 1
ATOM 1901 N N . GLY A 1 252 ? -20.015 15.395 -36.103 1.00 14.96 232 GLY A N 1
ATOM 1902 C CA . GLY A 1 252 ? -20.948 14.893 -37.044 1.00 14.33 232 GLY A CA 1
ATOM 1903 C C . GLY A 1 252 ? -20.518 13.691 -37.851 1.00 15.35 232 GLY A C 1
ATOM 1904 O O . GLY A 1 252 ? -21.251 13.260 -38.746 1.00 17.94 232 GLY A O 1
ATOM 1905 N N . THR A 1 253 ? -19.308 13.190 -37.603 1.00 14.86 233 THR A N 1
ATOM 1906 C CA . THR A 1 253 ? -18.747 12.021 -38.238 1.00 13.89 233 THR A CA 1
ATOM 1907 C C . THR A 1 253 ? -18.723 10.878 -37.238 1.00 13.07 233 THR A C 1
ATOM 1908 O O . THR A 1 253 ? -18.897 11.044 -36.028 1.00 14.72 233 THR A O 1
ATOM 1912 N N . LEU A 1 254 ? -18.524 9.691 -37.747 1.00 12.03 234 LEU A N 1
ATOM 1913 C CA . LEU A 1 254 ? -18.325 8.502 -36.875 1.00 11.23 234 LEU A CA 1
ATOM 1914 C C . LEU A 1 254 ? -16.823 8.532 -36.511 1.00 9.71 234 LEU A C 1
ATOM 1915 O O . LEU A 1 254 ? -15.954 8.257 -37.335 1.00 12.59 234 LEU A O 1
ATOM 1920 N N . GLN A 1 255 ? -16.591 8.815 -35.254 1.00 11.56 235 GLN A N 1
ATOM 1921 C CA . GLN A 1 255 ? -15.228 9.101 -34.769 1.00 11.41 235 GLN A CA 1
ATOM 1922 C C . GLN A 1 255 ? -14.672 7.829 -34.126 1.00 11.62 235 GLN A C 1
ATOM 1923 O O . GLN A 1 255 ? -15.294 7.197 -33.282 1.00 12.94 235 GLN A O 1
ATOM 1929 N N . VAL A 1 256 ? -13.472 7.478 -34.533 1.00 10.44 236 VAL A N 1
ATOM 1930 C CA . VAL A 1 256 ? -12.853 6.205 -34.108 1.00 9.32 236 VAL A CA 1
ATOM 1931 C C . VAL A 1 256 ? -11.995 6.319 -32.845 1.00 11.26 236 VAL A C 1
ATOM 1932 O O . VAL A 1 256 ? -11.181 7.270 -32.729 1.00 11.94 236 VAL A O 1
ATOM 1936 N N . ASP A 1 257 ? -12.198 5.403 -31.915 1.00 10.74 237 ASP A N 1
ATOM 1937 C CA . ASP A 1 257 ? -11.333 5.113 -30.771 1.00 10.03 237 ASP A CA 1
ATOM 1938 C C . ASP A 1 257 ? -10.496 3.883 -31.116 1.00 9.19 237 ASP A C 1
ATOM 1939 O O . ASP A 1 257 ? -11.023 2.819 -31.452 1.00 10.56 237 ASP A O 1
ATOM 1944 N N . PHE A 1 258 ? -9.170 4.081 -31.052 1.00 9.44 238 PHE A N 1
ATOM 1945 C CA . PHE A 1 258 ? -8.110 3.041 -31.318 1.00 10.15 238 PHE A CA 1
ATOM 1946 C C . PHE A 1 258 ? -8.004 2.202 -30.050 1.00 8.61 238 PHE A C 1
ATOM 1947 O O . PHE A 1 258 ? -7.179 2.426 -29.155 1.00 10.88 238 PHE A O 1
ATOM 1955 N N . ALA A 1 259 ? -8.967 1.282 -29.920 1.00 8.96 239 ALA A N 1
ATOM 1956 C CA . ALA A 1 259 ? -9.219 0.628 -28.666 1.00 9.05 239 ALA A CA 1
ATOM 1957 C C . ALA A 1 259 ? -8.293 -0.539 -28.363 1.00 10.37 239 ALA A C 1
ATOM 1958 O O . ALA A 1 259 ? -7.671 -1.143 -29.259 1.00 10.77 239 ALA A O 1
ATOM 1960 N N . ASN A 1 260 ? -8.172 -0.854 -27.065 1.00 10.70 240 ASN A N 1
ATOM 1961 C CA . ASN A 1 260 ? -7.807 -2.199 -26.667 1.00 12.06 240 ASN A CA 1
ATOM 1962 C C . ASN A 1 260 ? -9.006 -3.109 -26.766 1.00 11.88 240 ASN A C 1
ATOM 1963 O O . ASN A 1 260 ? -10.132 -2.655 -26.700 1.00 12.64 240 ASN A O 1
ATOM 1968 N N . CYS A 1 261 ? -8.784 -4.407 -26.942 1.00 12.53 241 CYS A N 1
ATOM 1969 C CA . CYS A 1 261 ? -9.938 -5.305 -26.887 1.00 12.96 241 CYS A CA 1
ATOM 1970 C C . CYS A 1 261 ? -10.703 -5.271 -25.568 1.00 13.26 241 CYS A C 1
ATOM 1971 O O . CYS A 1 261 ? -11.941 -5.467 -25.558 1.00 13.23 241 CYS A O 1
ATOM 1974 N N . ASP A 1 262 ? -10.047 -4.889 -24.486 1.00 11.98 242 ASP A N 1
ATOM 1975 C CA . ASP A 1 262 ? -10.676 -4.486 -23.230 1.00 11.67 242 ASP A CA 1
ATOM 1976 C C . ASP A 1 262 ? -10.961 -3.003 -23.350 1.00 11.96 242 ASP A C 1
ATOM 1977 O O . ASP A 1 262 ? -10.033 -2.219 -23.241 1.00 11.45 242 ASP A O 1
ATOM 1982 N N . ILE A 1 263 ? -12.222 -2.600 -23.514 1.00 12.21 243 ILE A N 1
ATOM 1983 C CA . ILE A 1 263 ? -12.582 -1.197 -23.823 1.00 11.59 243 ILE A CA 1
ATOM 1984 C C . ILE A 1 263 ? -11.968 -0.279 -22.763 1.00 10.89 243 ILE A C 1
ATOM 1985 O O . ILE A 1 263 ? -11.982 -0.551 -21.552 1.00 12.99 243 ILE A O 1
ATOM 1990 N N . GLY A 1 264 ? -11.320 0.790 -23.250 1.00 11.28 244 GLY A N 1
ATOM 1991 C CA . GLY A 1 264 ? -10.648 1.735 -22.363 1.00 11.58 244 GLY A CA 1
ATOM 1992 C C . GLY A 1 264 ? -9.188 1.423 -22.108 1.00 12.26 244 GLY A C 1
ATOM 1993 O O . GLY A 1 264 ? -8.488 2.288 -21.698 1.00 11.78 244 GLY A O 1
ATOM 1994 N N . GLY A 1 265 ? -8.767 0.173 -22.317 1.00 11.23 245 GLY A N 1
ATOM 1995 C CA . GLY A 1 265 ? -7.406 -0.237 -22.033 1.00 12.53 245 GLY A CA 1
ATOM 1996 C C . GLY A 1 265 ? -6.997 0.182 -20.630 1.00 12.35 245 GLY A C 1
ATOM 1997 O O . GLY A 1 265 ? -7.714 0.004 -19.642 1.00 14.39 245 GLY A O 1
ATOM 1998 N N . GLY A 1 266 ? -5.817 0.811 -20.571 1.00 12.68 246 GLY A N 1
ATOM 1999 C CA . GLY A 1 266 ? -5.230 1.340 -19.348 1.00 12.18 246 GLY A CA 1
ATOM 2000 C C . GLY A 1 266 ? -5.732 2.683 -18.850 1.00 10.76 246 GLY A C 1
ATOM 2001 O O . GLY A 1 266 ? -5.039 3.347 -18.058 1.00 10.85 246 GLY A O 1
ATOM 2002 N N . ILE A 1 267 ? -6.980 3.041 -19.140 1.00 10.85 247 ILE A N 1
ATOM 2003 C CA . ILE A 1 267 ? -7.501 4.296 -18.624 1.00 9.43 247 ILE A CA 1
ATOM 2004 C C . ILE A 1 267 ? -7.458 4.456 -17.099 1.00 10.84 247 ILE A C 1
ATOM 2005 O O . ILE A 1 267 ? -7.206 5.574 -16.608 1.00 11.54 247 ILE A O 1
ATOM 2010 N N . LEU A 1 268 ? -7.731 3.360 -16.360 1.00 10.49 248 LEU A N 1
ATOM 2011 C CA . LEU A 1 268 ? -7.708 3.422 -14.905 1.00 12.01 248 LEU A CA 1
ATOM 2012 C C . LEU A 1 268 ? -6.316 3.102 -14.346 1.00 10.85 248 LEU A C 1
ATOM 2013 O O . LEU A 1 268 ? -6.151 3.020 -13.139 1.00 11.93 248 LEU A O 1
ATOM 2018 N N . GLY A 1 269 ? -5.308 3.025 -15.205 1.00 10.47 249 GLY A N 1
ATOM 2019 C CA . GLY A 1 269 ? -3.909 2.950 -14.789 1.00 11.74 249 GLY A CA 1
ATOM 2020 C C . GLY A 1 269 ? -3.082 4.042 -15.427 1.00 10.05 249 GLY A C 1
ATOM 2021 O O . GLY A 1 269 ? -3.349 5.249 -15.203 1.00 11.81 249 GLY A O 1
ATOM 2022 N N . ASN A 1 270 ? -2.054 3.619 -16.212 1.00 10.86 250 ASN A N 1
ATOM 2023 C CA . ASN A 1 270 ? -1.063 4.519 -16.745 1.00 10.80 250 ASN A CA 1
ATOM 2024 C C . ASN A 1 270 ? -1.313 4.954 -18.155 1.00 10.76 250 ASN A C 1
ATOM 2025 O O . ASN A 1 270 ? -0.637 5.815 -18.649 1.00 11.86 250 ASN A O 1
ATOM 2030 N N . GLY A 1 271 ? -2.338 4.408 -18.810 1.00 10.45 251 GLY A N 1
ATOM 2031 C CA . GLY A 1 271 ? -2.523 4.659 -20.229 1.00 11.31 251 GLY A CA 1
ATOM 2032 C C . GLY A 1 271 ? -2.860 6.097 -20.531 1.00 10.46 251 GLY A C 1
ATOM 2033 O O . GLY A 1 271 ? -3.700 6.672 -19.808 1.00 10.94 251 GLY A O 1
ATOM 2034 N N . LEU A 1 272 ? -2.320 6.640 -21.626 1.00 10.81 252 LEU A N 1
ATOM 2035 C CA . LEU A 1 272 ? -2.484 8.013 -21.967 1.00 8.97 252 LEU A CA 1
ATOM 2036 C C . LEU A 1 272 ? -2.075 8.264 -23.421 1.00 9.01 252 LEU A C 1
ATOM 2037 O O . LEU A 1 272 ? -1.414 9.227 -23.762 1.00 10.48 252 LEU A O 1
ATOM 2042 N N . VAL A 1 273 ? -2.516 7.355 -24.310 1.00 9.67 253 VAL A N 1
ATOM 2043 C CA . VAL A 1 273 ? -2.435 7.535 -25.744 1.00 9.37 253 VAL A CA 1
ATOM 2044 C C . VAL A 1 273 ? -3.843 7.720 -26.295 1.00 8.98 253 VAL A C 1
ATOM 2045 O O . VAL A 1 273 ? -4.698 8.193 -25.560 1.00 9.87 253 VAL A O 1
ATOM 2049 N N . GLN A 1 274 ? -4.135 7.429 -27.573 1.00 8.67 254 GLN A N 1
ATOM 2050 C CA . GLN A 1 274 ? -5.336 7.903 -28.217 1.00 9.43 254 GLN A CA 1
ATOM 2051 C C . GLN A 1 274 ? -6.649 7.532 -27.465 1.00 10.05 254 GLN A C 1
ATOM 2052 O O . GLN A 1 274 ? -7.496 8.385 -27.186 1.00 10.00 254 GLN A O 1
ATOM 2058 N N . GLU A 1 275 ? -6.770 6.276 -27.071 1.00 9.69 255 GLU A N 1
ATOM 2059 C CA . GLU A 1 275 ? -7.981 5.822 -26.455 1.00 9.41 255 GLU A CA 1
ATOM 2060 C C . GLU A 1 275 ? -8.151 6.527 -25.111 1.00 9.33 255 GLU A C 1
ATOM 2061 O O . GLU A 1 275 ? -9.249 7.011 -24.745 1.00 11.00 255 GLU A O 1
ATOM 2067 N N . GLN A 1 276 ? -7.133 6.547 -24.307 1.00 9.41 256 GLN A N 1
ATOM 2068 C CA . GLN A 1 276 ? -7.227 7.091 -22.957 1.00 9.14 256 GLN A CA 1
ATOM 2069 C C . GLN A 1 276 ? -7.444 8.602 -22.970 1.00 9.77 256 GLN A C 1
ATOM 2070 O O . GLN A 1 276 ? -8.180 9.135 -22.141 1.00 9.59 256 GLN A O 1
ATOM 2076 N N . ILE A 1 277 ? -6.829 9.306 -23.926 1.00 8.99 257 ILE A N 1
ATOM 2077 C CA . ILE A 1 277 ? -7.034 10.735 -24.059 1.00 9.20 257 ILE A CA 1
ATOM 2078 C C . ILE A 1 277 ? -8.517 10.978 -24.377 1.00 9.42 257 ILE A C 1
ATOM 2079 O O . ILE A 1 277 ? -9.107 11.919 -23.807 1.00 10.52 257 ILE A O 1
ATOM 2084 N N . ARG A 1 278 ? -9.079 10.194 -25.284 1.00 9.53 258 ARG A N 1
ATOM 2085 C CA . ARG A 1 278 ? -10.484 10.354 -25.553 1.00 10.00 258 ARG A CA 1
ATOM 2086 C C . ARG A 1 278 ? -11.327 10.129 -24.300 1.00 10.13 258 ARG A C 1
ATOM 2087 O O . ARG A 1 278 ? -12.277 10.916 -24.066 1.00 9.79 258 ARG A O 1
ATOM 2095 N N . PHE A 1 279 ? -11.070 9.103 -23.491 1.00 9.14 259 PHE A N 1
ATOM 2096 C CA . PHE A 1 279 ? -11.850 8.920 -22.275 1.00 10.37 259 PHE A CA 1
ATOM 2097 C C . PHE A 1 279 ? -11.648 10.097 -21.293 1.00 9.87 259 PHE A C 1
ATOM 2098 O O . PHE A 1 279 ? -12.526 10.442 -20.522 1.00 11.06 259 PHE A O 1
ATOM 2106 N N . CYS A 1 280 ? -10.447 10.678 -21.248 1.00 9.30 260 CYS A N 1
ATOM 2107 C CA . CYS A 1 280 ? -10.194 11.826 -20.378 1.00 10.70 260 CYS A CA 1
ATOM 2108 C C . CYS A 1 280 ? -11.012 13.018 -20.788 1.00 9.49 260 CYS A C 1
ATOM 2109 O O . CYS A 1 280 ? -11.543 13.746 -19.911 1.00 11.35 260 CYS A O 1
ATOM 2112 N N . VAL A 1 281 ? -11.052 13.320 -22.087 1.00 10.00 261 VAL A N 1
ATOM 2113 C CA . VAL A 1 281 ? -11.789 14.486 -22.527 1.00 10.19 261 VAL A CA 1
ATOM 2114 C C . VAL A 1 281 ? -13.325 14.216 -22.524 1.00 9.34 261 VAL A C 1
ATOM 2115 O O . VAL A 1 281 ? -14.071 15.186 -22.441 1.00 11.07 261 VAL A O 1
ATOM 2119 N N . CYS A 1 282 ? -13.723 12.945 -22.619 1.00 10.60 262 CYS A N 1
ATOM 2120 C CA . CYS A 1 282 ? -15.115 12.524 -22.654 1.00 9.67 262 CYS A CA 1
ATOM 2121 C C . CYS A 1 282 ? -15.375 11.441 -21.596 1.00 9.54 262 CYS A C 1
ATOM 2122 O O . CYS A 1 282 ? -15.559 10.259 -21.925 1.00 9.68 262 CYS A O 1
ATOM 2125 N N . PRO A 1 283 ? -15.465 11.831 -20.286 1.00 10.01 263 PRO A N 1
ATOM 2126 C CA . PRO A 1 283 ? -15.482 10.771 -19.271 1.00 9.68 263 PRO A CA 1
ATOM 2127 C C . PRO A 1 283 ? -16.756 9.960 -19.145 1.00 9.84 263 PRO A C 1
ATOM 2128 O O . PRO A 1 283 ? -16.781 8.954 -18.410 1.00 9.99 263 PRO A O 1
ATOM 2132 N N . GLU A 1 284 ? -17.794 10.403 -19.845 1.00 9.99 264 GLU A N 1
ATOM 2133 C CA . GLU A 1 284 ? -18.991 9.538 -19.899 1.00 10.60 264 GLU A CA 1
ATOM 2134 C C . GLU A 1 284 ? -18.657 8.164 -20.447 1.00 10.98 264 GLU A C 1
ATOM 2135 O O . GLU A 1 284 ? -19.263 7.190 -20.085 1.00 11.31 264 GLU A O 1
ATOM 2141 N N . MET A 1 285 ? -17.634 8.086 -21.250 1.00 11.24 265 MET A N 1
ATOM 2142 C CA . MET A 1 285 ? -17.152 6.823 -21.815 1.00 10.65 265 MET A CA 1
ATOM 2143 C C . MET A 1 285 ? -16.733 5.835 -20.721 1.00 10.42 265 MET A C 1
ATOM 2144 O O . MET A 1 285 ? -16.752 4.597 -20.943 1.00 10.82 265 MET A O 1
ATOM 2149 N N . LEU A 1 286 ? -16.418 6.334 -19.512 1.00 10.57 266 LEU A N 1
ATOM 2150 C CA . LEU A 1 286 ? -15.989 5.447 -18.451 1.00 11.13 266 LEU A CA 1
ATOM 2151 C C . LEU A 1 286 ? -17.002 4.374 -18.115 1.00 10.39 266 LEU A C 1
ATOM 2152 O O . LEU A 1 286 ? -16.654 3.300 -17.658 1.00 12.30 266 LEU A O 1
ATOM 2157 N N . VAL A 1 287 ? -18.284 4.681 -18.288 1.00 11.84 267 VAL A N 1
ATOM 2158 C CA . VAL A 1 287 ? -19.270 3.666 -17.909 1.00 12.07 267 VAL A CA 1
ATOM 2159 C C . VAL A 1 287 ? -19.247 2.398 -18.769 1.00 11.48 267 VAL A C 1
ATOM 2160 O O . VAL A 1 287 ? -19.711 1.327 -18.360 1.00 13.34 267 VAL A O 1
ATOM 2164 N N . SER A 1 288 ? -18.659 2.505 -19.986 1.00 11.01 268 SER A N 1
ATOM 2165 C CA . SER A 1 288 ? -18.412 1.320 -20.800 1.00 11.16 268 SER A CA 1
ATOM 2166 C C . SER A 1 288 ? -17.665 0.217 -20.047 1.00 11.45 268 SER A C 1
ATOM 2167 O O . SER A 1 288 ? -17.855 -0.971 -20.288 1.00 12.18 268 SER A O 1
ATOM 2170 N N . LEU A 1 289 ? -16.753 0.630 -19.153 1.00 12.53 269 LEU A N 1
ATOM 2171 C CA . LEU A 1 289 ? -15.994 -0.352 -18.387 1.00 12.45 269 LEU A CA 1
ATOM 2172 C C . LEU A 1 289 ? -16.867 -1.161 -17.470 1.00 12.68 269 LEU A C 1
ATOM 2173 O O . LEU A 1 289 ? -16.497 -2.251 -17.075 1.00 13.25 269 LEU A O 1
ATOM 2178 N N . LEU A 1 290 ? -18.028 -0.609 -17.098 1.00 12.07 270 LEU A N 1
ATOM 2179 C CA . LEU A 1 290 ? -18.892 -1.249 -16.110 1.00 12.98 270 LEU A CA 1
ATOM 2180 C C . LEU A 1 290 ? -19.943 -2.190 -16.732 1.00 13.48 270 LEU A C 1
ATOM 2181 O O . LEU A 1 290 ? -20.584 -2.964 -15.983 1.00 14.75 270 LEU A O 1
ATOM 2186 N N . VAL A 1 291 ? -20.081 -2.131 -18.071 1.00 12.60 271 VAL A N 1
ATOM 2187 C CA . VAL A 1 291 ? -20.991 -2.960 -18.806 1.00 12.64 271 VAL A CA 1
ATOM 2188 C C . VAL A 1 291 ? -20.356 -3.919 -19.826 1.00 13.20 271 VAL A C 1
ATOM 2189 O O . VAL A 1 291 ? -20.996 -4.915 -20.230 1.00 13.89 271 VAL A O 1
ATOM 2193 N N . PHE A 1 292 ? -19.072 -3.670 -20.154 1.00 12.91 272 PHE A N 1
ATOM 2194 C CA . PHE A 1 292 ? -18.358 -4.495 -21.159 1.00 13.23 272 PHE A CA 1
ATOM 2195 C C . PHE A 1 292 ? -17.101 -5.132 -20.593 1.00 13.54 272 PHE A C 1
ATOM 2196 O O . PHE A 1 292 ? -16.009 -4.966 -21.126 1.00 15.85 272 PHE A O 1
ATOM 2204 N N . ASP A 1 293 ? -17.266 -5.892 -19.512 1.00 14.78 273 ASP A N 1
ATOM 2205 C CA . ASP A 1 293 ? -16.149 -6.551 -18.852 1.00 16.43 273 ASP A CA 1
ATOM 2206 C C . ASP A 1 293 ? -15.310 -7.427 -19.754 1.00 16.25 273 ASP A C 1
ATOM 2207 O O . ASP A 1 293 ? -14.098 -7.356 -19.738 1.00 16.50 273 ASP A O 1
ATOM 2212 N N . GLN A 1 294 ? -15.963 -8.258 -20.549 1.00 16.67 274 GLN A N 1
ATOM 2213 C CA . GLN A 1 294 ? -15.240 -9.181 -21.373 1.00 16.60 274 GLN A CA 1
ATOM 2214 C C . GLN A 1 294 ? -14.668 -8.544 -22.648 1.00 15.07 274 GLN A C 1
ATOM 2215 O O . GLN A 1 294 ? -15.241 -7.682 -23.265 1.00 14.38 274 GLN A O 1
ATOM 2221 N N . SER A 1 295 ? -13.445 -8.983 -22.988 1.00 13.72 275 SER A N 1
ATOM 2222 C CA . SER A 1 295 ? -12.717 -8.547 -24.186 1.00 14.77 275 SER A CA 1
ATOM 2223 C C . SER A 1 295 ? -13.571 -8.645 -25.441 1.00 13.87 275 SER A C 1
ATOM 2224 O O . SER A 1 295 ? -14.328 -9.615 -25.593 1.00 15.17 275 SER A O 1
ATOM 2227 N N . MET A 1 296 ? -13.480 -7.662 -26.320 1.00 13.47 276 MET A N 1
ATOM 2228 C CA . MET A 1 296 ? -14.185 -7.770 -27.607 1.00 13.44 276 MET A CA 1
ATOM 2229 C C . MET A 1 296 ? -13.611 -8.936 -28.409 1.00 11.74 276 MET A C 1
ATOM 2230 O O . MET A 1 296 ? -12.393 -9.102 -28.536 1.00 12.63 276 MET A O 1
ATOM 2235 N N . GLU A 1 297 ? -14.520 -9.744 -28.953 1.00 12.57 277 GLU A N 1
ATOM 2236 C CA . GLU A 1 297 ? -14.175 -10.749 -29.957 1.00 13.28 277 GLU A CA 1
ATOM 2237 C C . GLU A 1 297 ? -13.822 -10.112 -31.306 1.00 12.32 277 GLU A C 1
ATOM 2238 O O . GLU A 1 297 ? -14.146 -8.937 -31.564 1.00 12.65 277 GLU A O 1
ATOM 2244 N N . ALA A 1 298 ? -13.225 -10.932 -32.192 1.00 12.64 278 ALA A N 1
ATOM 2245 C CA . ALA A 1 298 ? -12.818 -10.468 -33.512 1.00 12.69 278 ALA A CA 1
ATOM 2246 C C . ALA A 1 298 ? -13.926 -9.908 -34.338 1.00 12.28 278 ALA A C 1
ATOM 2247 O O . ALA A 1 298 ? -13.707 -9.093 -35.231 1.00 13.69 278 ALA A O 1
ATOM 2249 N N . ASN A 1 299 ? -15.154 -10.396 -34.080 1.00 13.33 279 ASN A N 1
ATOM 2250 C CA . ASN A 1 299 ? -16.367 -9.946 -34.787 1.00 12.82 279 ASN A CA 1
ATOM 2251 C C . ASN A 1 299 ? -17.271 -9.006 -34.006 1.00 11.95 279 ASN A C 1
ATOM 2252 O O . ASN A 1 299 ? -18.445 -8.884 -34.320 1.00 13.85 279 ASN A O 1
ATOM 2257 N N . GLU A 1 300 ? -16.755 -8.406 -32.947 1.00 12.09 280 GLU A N 1
ATOM 2258 C CA . GLU A 1 300 ? -17.459 -7.398 -32.171 1.00 10.47 280 GLU A CA 1
ATOM 2259 C C . GLU A 1 300 ? -16.878 -6.055 -32.353 1.00 10.78 280 GLU A C 1
ATOM 2260 O O . GLU A 1 300 ? -15.667 -5.899 -32.515 1.00 12.12 280 GLU A O 1
ATOM 2266 N N . VAL A 1 301 ? -17.722 -5.050 -32.244 1.00 10.93 281 VAL A N 1
ATOM 2267 C CA . VAL A 1 301 ? -17.345 -3.674 -32.151 1.00 10.74 281 VAL A CA 1
ATOM 2268 C C . VAL A 1 301 ? -18.181 -3.034 -31.061 1.00 10.18 281 VAL A C 1
ATOM 2269 O O . VAL A 1 301 ? -19.229 -3.503 -30.656 1.00 11.99 281 VAL A O 1
ATOM 2273 N N . ILE A 1 302 ? -17.734 -1.862 -30.614 1.00 9.95 282 ILE A N 1
ATOM 2274 C CA . ILE A 1 302 ? -18.451 -1.043 -29.632 1.00 10.98 282 ILE A CA 1
ATOM 2275 C C . ILE A 1 302 ? -18.795 0.287 -30.238 1.00 10.86 282 ILE A C 1
ATOM 2276 O O . ILE A 1 302 ? -17.967 0.973 -30.855 1.00 12.07 282 ILE A O 1
ATOM 2281 N N . ILE A 1 303 ? -20.049 0.738 -30.022 1.00 12.47 283 ILE A N 1
ATOM 2282 C CA . ILE A 1 303 ? -20.521 2.082 -30.375 1.00 11.87 283 ILE A CA 1
ATOM 2283 C C . ILE A 1 303 ? -20.925 2.773 -29.057 1.00 12.21 283 ILE A C 1
ATOM 2284 O O . ILE A 1 303 ? -21.588 2.166 -28.198 1.00 13.58 283 ILE A O 1
ATOM 2289 N N . MET A 1 304 ? -20.570 4.040 -28.958 1.00 12.03 284 MET A N 1
ATOM 2290 C CA . MET A 1 304 ? -21.016 4.881 -27.868 1.00 11.94 284 MET A CA 1
ATOM 2291 C C . MET A 1 304 ? -21.690 6.093 -28.420 1.00 12.24 284 MET A C 1
ATOM 2292 O O . MET A 1 304 ? -21.096 6.789 -29.240 1.00 14.72 284 MET A O 1
ATOM 2297 N N . LYS A 1 305 ? -22.941 6.380 -28.012 1.00 12.24 285 LYS A N 1
ATOM 2298 C CA . LYS A 1 305 ? -23.710 7.465 -28.568 1.00 13.89 285 LYS A CA 1
ATOM 2299 C C . LYS A 1 305 ? -24.053 8.457 -27.462 1.00 13.27 285 LYS A C 1
ATOM 2300 O O . LYS A 1 305 ? -24.177 8.095 -26.305 1.00 15.72 285 LYS A O 1
ATOM 2306 N N . GLY A 1 306 ? -24.141 9.714 -27.810 1.00 12.84 286 GLY A N 1
ATOM 2307 C CA . GLY A 1 306 ? -24.502 10.780 -26.881 1.00 13.35 286 GLY A CA 1
ATOM 2308 C C . GLY A 1 306 ? -23.387 11.379 -26.094 1.00 11.93 286 GLY A C 1
ATOM 2309 O O . GLY A 1 306 ? -23.607 12.037 -25.074 1.00 13.61 286 GLY A O 1
ATOM 2310 N N . ILE A 1 307 ? -22.154 11.172 -26.554 1.00 11.94 287 ILE A N 1
ATOM 2311 C CA . ILE A 1 307 ? -20.924 11.553 -25.781 1.00 11.43 287 ILE A CA 1
ATOM 2312 C C . ILE A 1 307 ? -20.532 12.974 -26.004 1.00 11.88 287 ILE A C 1
ATOM 2313 O O . ILE A 1 307 ? -20.374 13.395 -27.158 1.00 13.00 287 ILE A O 1
ATOM 2318 N N . LYS A 1 308 ? -20.393 13.718 -24.906 1.00 12.46 288 LYS A N 1
ATOM 2319 C CA . LYS A 1 308 ? -19.952 15.140 -24.988 1.00 11.88 288 LYS A CA 1
ATOM 2320 C C . LYS A 1 308 ? -18.487 15.256 -24.576 1.00 11.18 288 LYS A C 1
ATOM 2321 O O . LYS A 1 308 ? -17.965 14.315 -23.942 1.00 11.50 288 LYS A O 1
ATOM 2327 N N . GLN A 1 309 ? -17.860 16.407 -24.876 1.00 11.69 289 GLN A N 1
ATOM 2328 C CA . GLN A 1 309 ? -16.471 16.641 -24.550 1.00 10.42 289 GLN A CA 1
ATOM 2329 C C . GLN A 1 309 ? -16.411 17.734 -23.474 1.00 11.95 289 GLN A C 1
ATOM 2330 O O . GLN A 1 309 ? -16.904 18.856 -23.688 1.00 17.45 289 GLN A O 1
ATOM 2336 N N . TYR A 1 310 ? -15.792 17.423 -22.349 1.00 10.73 290 TYR A N 1
ATOM 2337 C CA . TYR A 1 310 ? -15.796 18.310 -21.188 1.00 9.51 290 TYR A CA 1
ATOM 2338 C C . TYR A 1 310 ? -14.446 19.006 -20.956 1.00 10.85 290 TYR A C 1
ATOM 2339 O O . TYR A 1 310 ? -14.393 20.082 -20.284 1.00 15.64 290 TYR A O 1
ATOM 2348 N N . SER A 1 311 ? -13.359 18.364 -21.360 1.00 12.16 291 SER A N 1
ATOM 2349 C CA . SER A 1 311 ? -12.024 18.942 -21.233 1.00 11.21 291 SER A CA 1
ATOM 2350 C C . SER A 1 311 ? -11.366 19.127 -22.592 1.00 9.39 291 SER A C 1
ATOM 2351 O O . SER A 1 311 ? -11.636 18.389 -23.532 1.00 10.86 291 SER A O 1
ATOM 2354 N N . ASP A 1 312 ? -10.438 20.087 -22.641 1.00 11.24 292 ASP A N 1
ATOM 2355 C CA . ASP A 1 312 ? -9.445 20.137 -23.720 1.00 10.29 292 ASP A CA 1
ATOM 2356 C C . ASP A 1 312 ? -8.108 19.619 -23.186 1.00 9.38 292 ASP A C 1
ATOM 2357 O O . ASP A 1 312 ? -8.025 19.188 -22.030 1.00 10.52 292 ASP A O 1
ATOM 2362 N N . TYR A 1 313 ? -7.089 19.556 -24.054 1.00 10.32 293 TYR A N 1
ATOM 2363 C CA . TYR A 1 313 ? -5.821 19.053 -23.641 1.00 9.86 293 TYR A CA 1
ATOM 2364 C C . TYR A 1 313 ? -4.757 19.587 -24.571 1.00 8.98 293 TYR A C 1
ATOM 2365 O O . TYR A 1 313 ? -5.013 20.065 -25.695 1.00 10.93 293 TYR A O 1
ATOM 2374 N N . GLN A 1 314 ? -3.516 19.420 -24.111 1.00 9.81 294 GLN A N 1
ATOM 2375 C CA . GLN A 1 314 ? -2.324 19.567 -24.943 1.00 9.73 294 GLN A CA 1
ATOM 2376 C C . GLN A 1 314 ? -1.424 18.345 -24.718 1.00 10.27 294 GLN A C 1
ATOM 2377 O O . GLN A 1 314 ? -1.527 17.707 -23.704 1.00 10.17 294 GLN A O 1
ATOM 2383 N N . GLY A 1 315 ? -0.509 18.113 -25.636 1.00 12.40 295 GLY A N 1
ATOM 2384 C CA . GLY A 1 315 ? 0.447 17.059 -25.488 1.00 10.61 295 GLY A CA 1
ATOM 2385 C C . GLY A 1 315 ? -0.111 15.695 -25.654 1.00 10.45 295 GLY A C 1
ATOM 2386 O O . GLY A 1 315 ? -1.235 15.526 -26.175 1.00 11.91 295 GLY A O 1
ATOM 2387 N N . TYR A 1 316 ? 0.647 14.706 -25.193 1.00 10.93 296 TYR A N 1
ATOM 2388 C CA . TYR A 1 316 ? 0.405 13.331 -25.508 1.00 9.98 296 TYR A CA 1
ATO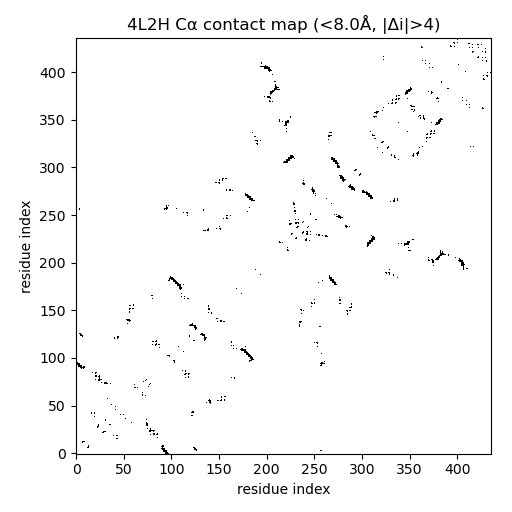M 2389 C C . TYR A 1 316 ? 1.208 12.470 -24.575 1.00 11.99 296 TYR A C 1
ATOM 2390 O O . TYR A 1 316 ? 2.336 12.804 -24.336 1.00 11.58 296 TYR A O 1
ATOM 2399 N N . SER A 1 317 ? 0.682 11.381 -24.038 1.00 10.87 297 SER A N 1
ATOM 2400 C CA . SER A 1 317 ? 1.523 10.508 -23.173 1.00 10.36 297 SER A CA 1
ATOM 2401 C C . SER A 1 317 ? 2.136 11.338 -22.047 1.00 10.72 297 SER A C 1
ATOM 2402 O O . SER A 1 317 ? 1.400 12.022 -21.327 1.00 11.11 297 SER A O 1
ATOM 2405 N N . ASN A 1 318 ? 3.463 11.341 -21.867 1.00 12.25 298 ASN A N 1
ATOM 2406 C CA . ASN A 1 318 ? 4.053 12.052 -20.761 1.00 11.97 298 ASN A CA 1
ATOM 2407 C C . ASN A 1 318 ? 3.919 13.573 -20.833 1.00 13.27 298 ASN A C 1
ATOM 2408 O O . ASN A 1 318 ? 4.039 14.218 -19.813 1.00 16.36 298 ASN A O 1
ATOM 2413 N N . SER A 1 319 ? 3.611 14.132 -21.995 1.00 11.96 299 SER A N 1
ATOM 2414 C CA . SER A 1 319 ? 3.429 15.539 -22.121 1.00 11.65 299 SER A CA 1
ATOM 2415 C C . SER A 1 319 ? 1.955 15.940 -22.027 1.00 11.08 299 SER A C 1
ATOM 2416 O O . SER A 1 319 ? 1.663 17.133 -22.183 1.00 11.34 299 SER A O 1
ATOM 2419 N N . PHE A 1 320 ? 1.052 14.946 -21.847 1.00 10.75 300 PHE A N 1
ATOM 2420 C CA . PHE A 1 320 ? -0.384 15.295 -21.775 1.00 10.21 300 PHE A CA 1
ATOM 2421 C C . PHE A 1 320 ? -0.673 16.202 -20.579 1.00 10.38 300 PHE A C 1
ATOM 2422 O O . PHE A 1 320 ? -0.268 15.909 -19.454 1.00 11.04 300 PHE A O 1
ATOM 2430 N N . ARG A 1 321 ? -1.392 17.300 -20.817 1.00 9.92 301 ARG A N 1
ATOM 2431 C CA . ARG A 1 321 ? -1.902 18.129 -19.749 1.00 9.75 301 ARG A CA 1
ATOM 2432 C C . ARG A 1 321 ? -3.337 18.510 -20.039 1.00 9.54 301 ARG A C 1
ATOM 2433 O O . ARG A 1 321 ? -3.678 18.840 -21.165 1.00 9.77 301 ARG A O 1
ATOM 2441 N N . PHE A 1 322 ? -4.143 18.500 -19.006 1.00 9.03 302 PHE A N 1
ATOM 2442 C CA . PHE A 1 322 ? -5.486 19.046 -19.040 1.00 9.60 302 PHE A CA 1
ATOM 2443 C C . PHE A 1 322 ? -5.467 20.531 -19.373 1.00 8.78 302 PHE A C 1
ATOM 2444 O O . PHE A 1 322 ? -4.659 21.271 -18.828 1.00 9.82 302 PHE A O 1
ATOM 2452 N N . VAL A 1 323 ? -6.365 20.957 -20.271 1.00 10.19 303 VAL A N 1
ATOM 2453 C CA . VAL A 1 323 ? -6.543 22.309 -20.619 1.00 9.10 303 VAL A CA 1
ATOM 2454 C C . VAL A 1 323 ? -8.034 22.610 -20.487 1.00 8.75 303 VAL A C 1
ATOM 2455 O O . VAL A 1 323 ? -8.906 21.965 -21.098 1.00 11.03 303 VAL A O 1
ATOM 2459 N N . LYS A 1 324 ? -8.394 23.634 -19.705 1.00 9.40 304 LYS A N 1
ATOM 2460 C CA . LYS A 1 324 ? -9.751 24.049 -19.524 1.00 10.33 304 LYS A CA 1
ATOM 2461 C C . LYS A 1 324 ? -10.355 24.426 -20.867 1.00 11.00 304 LYS A C 1
ATOM 2462 O O . LYS A 1 324 ? -9.781 25.217 -21.636 1.00 12.18 304 LYS A O 1
ATOM 2468 N N . MET A 1 325 ? -11.556 23.940 -21.151 1.00 11.52 305 MET A N 1
ATOM 2469 C CA A MET A 1 325 ? -12.222 24.294 -22.411 0.50 13.01 305 MET A CA 1
ATOM 2470 C CA B MET A 1 325 ? -12.240 24.311 -22.409 0.50 13.96 305 MET A CA 1
ATOM 2471 C C . MET A 1 325 ? -12.565 25.767 -22.435 1.00 14.17 305 MET A C 1
ATOM 2472 O O . MET A 1 325 ? -13.091 26.305 -21.465 1.00 16.17 305 MET A O 1
ATOM 2481 N N . GLY A 1 326 ? -12.270 26.394 -23.544 1.00 15.70 306 GLY A N 1
ATOM 2482 C CA . GLY A 1 326 ? -12.524 27.825 -23.719 1.00 19.39 306 GLY A CA 1
ATOM 2483 C C . GLY A 1 326 ? -13.933 28.068 -24.092 1.00 19.74 306 GLY A C 1
ATOM 2484 O O . GLY A 1 326 ? -14.751 27.149 -24.101 1.00 19.51 306 GLY A O 1
ATOM 2485 N N . ASN A 1 327 ? -14.193 29.328 -24.423 1.00 22.76 307 ASN A N 1
ATOM 2486 C CA . ASN A 1 327 ? -15.544 29.819 -24.627 1.00 24.50 307 ASN A CA 1
ATOM 2487 C C . ASN A 1 327 ? -15.815 30.293 -26.038 1.00 23.63 307 ASN A C 1
ATOM 2488 O O . ASN A 1 327 ? -16.783 31.040 -26.276 1.00 28.12 307 ASN A O 1
ATOM 2493 N N . SER A 1 328 ? -15.029 29.841 -27.015 1.00 24.15 308 SER A N 1
ATOM 2494 C CA . SER A 1 328 ? -15.338 30.137 -28.424 1.00 24.43 308 SER A CA 1
ATOM 2495 C C . SER A 1 328 ? -16.554 29.354 -28.832 1.00 25.87 308 SER A C 1
ATOM 2496 O O . SER A 1 328 ? -16.989 28.381 -28.172 1.00 24.00 308 SER A O 1
ATOM 2499 N N . LYS A 1 329 ? -17.046 29.690 -30.028 1.00 26.75 309 LYS A N 1
ATOM 2500 C CA . LYS A 1 329 ? -18.218 29.008 -30.526 1.00 27.31 309 LYS A CA 1
ATOM 2501 C C . LYS A 1 329 ? -17.932 27.489 -30.712 1.00 25.53 309 LYS A C 1
ATOM 2502 O O . LYS A 1 329 ? -18.780 26.665 -30.262 1.00 25.27 309 LYS A O 1
ATOM 2508 N N . ILE A 1 330 ? -16.806 27.138 -31.323 1.00 26.45 310 ILE A N 1
ATOM 2509 C CA . ILE A 1 330 ? -16.407 25.719 -31.565 1.00 24.72 310 ILE A CA 1
ATOM 2510 C C . ILE A 1 330 ? -16.206 24.991 -30.217 1.00 23.43 310 ILE A C 1
ATOM 2511 O O . ILE A 1 330 ? -16.595 23.847 -30.100 1.00 23.07 310 ILE A O 1
ATOM 2516 N N . GLN A 1 331 ? -15.601 25.661 -29.216 1.00 22.29 311 GLN A N 1
ATOM 2517 C CA . GLN A 1 331 ? -15.372 25.025 -27.903 1.00 20.53 311 GLN A CA 1
ATOM 2518 C C . GLN A 1 331 ? -16.695 24.782 -27.164 1.00 17.30 311 GLN A C 1
ATOM 2519 O O . GLN A 1 331 ? -16.884 23.691 -26.626 1.00 18.52 311 GLN A O 1
ATOM 2525 N N . LYS A 1 332 ? -17.660 25.722 -27.230 1.00 18.90 312 LYS A N 1
ATOM 2526 C CA . LYS A 1 332 ? -18.992 25.505 -26.690 1.00 19.86 312 LYS A CA 1
ATOM 2527 C C . LYS A 1 332 ? -19.698 24.340 -27.401 1.00 17.50 312 LYS A C 1
ATOM 2528 O O . LYS A 1 332 ? -20.307 23.525 -26.782 1.00 19.53 312 LYS A O 1
ATOM 2534 N N . GLN A 1 333 ? -19.512 24.238 -28.689 1.00 18.61 313 GLN A N 1
ATOM 2535 C CA . GLN A 1 333 ? -20.024 23.129 -29.430 1.00 19.95 313 GLN A CA 1
ATOM 2536 C C . GLN A 1 333 ? -19.452 21.777 -29.020 1.00 18.34 313 GLN A C 1
ATOM 2537 O O . GLN A 1 333 ? -20.207 20.831 -28.916 1.00 19.01 313 GLN A O 1
ATOM 2543 N N . LYS A 1 334 ? -18.156 21.707 -28.734 1.00 17.85 314 LYS A N 1
ATOM 2544 C CA . LYS A 1 334 ? -17.554 20.473 -28.205 1.00 17.46 314 LYS A CA 1
ATOM 2545 C C . LYS A 1 334 ? -18.223 20.030 -26.903 1.00 15.68 314 LYS A C 1
ATOM 2546 O O . LYS A 1 334 ? -18.494 18.848 -26.631 1.00 14.91 314 LYS A O 1
ATOM 2552 N N . ARG A 1 335 ? -18.478 21.021 -26.045 1.00 16.28 315 ARG A N 1
ATOM 2553 C CA . ARG A 1 335 ? -19.115 20.751 -24.774 1.00 16.46 315 ARG A CA 1
ATOM 2554 C C . ARG A 1 335 ? -20.598 20.321 -24.909 1.00 15.22 315 ARG A C 1
ATOM 2555 O O . ARG A 1 335 ? -21.081 19.500 -24.145 1.00 15.98 315 ARG A O 1
ATOM 2563 N N . ASN A 1 336 ? -21.324 20.972 -25.835 1.00 17.52 316 ASN A N 1
ATOM 2564 C CA . ASN A 1 336 ? -22.759 20.874 -25.911 1.00 18.30 316 ASN A CA 1
ATOM 2565 C C . ASN A 1 336 ? -23.340 19.938 -26.928 1.00 17.69 316 ASN A C 1
ATOM 2566 O O . ASN A 1 336 ? -24.543 19.546 -26.793 1.00 19.87 316 ASN A O 1
ATOM 2571 N N . ASN A 1 337 ? -22.550 19.475 -27.886 1.00 17.16 317 ASN A N 1
ATOM 2572 C CA . ASN A 1 337 ? -23.108 18.742 -28.994 1.00 16.54 317 ASN A CA 1
ATOM 2573 C C . ASN A 1 337 ? -22.612 17.278 -29.019 1.00 17.20 317 ASN A C 1
ATOM 2574 O O . ASN A 1 337 ? -21.433 17.036 -29.217 1.00 18.28 317 ASN A O 1
ATOM 2579 N N . PRO A 1 338 ? -23.500 16.338 -28.755 1.00 14.36 318 PRO A N 1
ATOM 2580 C CA . PRO A 1 338 ? -23.056 14.969 -28.561 1.00 14.63 318 PRO A CA 1
ATOM 2581 C C . PRO A 1 338 ? -22.573 14.304 -29.845 1.00 13.65 318 PRO A C 1
ATOM 2582 O O . PRO A 1 338 ? -22.959 14.656 -30.951 1.00 15.32 318 PRO A O 1
ATOM 2586 N N . GLN A 1 339 ? -21.629 13.396 -29.675 1.00 13.49 319 GLN A N 1
ATOM 2587 C CA . GLN A 1 339 ? -21.050 12.662 -30.795 1.00 13.03 319 GLN A CA 1
ATOM 2588 C C . GLN A 1 339 ? -21.172 11.171 -30.561 1.00 10.70 319 GLN A C 1
ATOM 2589 O O . GLN A 1 339 ? -21.385 10.661 -29.464 1.00 12.71 319 GLN A O 1
ATOM 2595 N N . THR A 1 340 ? -20.987 10.418 -31.657 1.00 12.55 320 THR A N 1
ATOM 2596 C CA . THR A 1 340 ? -20.959 8.963 -31.686 1.00 12.12 320 THR A CA 1
ATOM 2597 C C . THR A 1 340 ? -19.541 8.496 -31.986 1.00 10.43 320 THR A C 1
ATOM 2598 O O . THR A 1 340 ? -18.927 8.957 -32.949 1.00 11.59 320 THR A O 1
ATOM 2602 N N . ILE A 1 341 ? -19.070 7.568 -31.155 1.00 10.77 321 ILE A N 1
ATOM 2603 C CA . ILE A 1 341 ? -17.761 6.985 -31.220 1.00 10.74 321 ILE A CA 1
ATOM 2604 C C . ILE A 1 341 ? -17.866 5.507 -31.518 1.00 11.13 321 ILE A C 1
ATOM 2605 O O . ILE A 1 341 ? -18.650 4.777 -30.920 1.00 11.63 321 ILE A O 1
ATOM 2610 N N . LEU A 1 342 ? -16.975 5.075 -32.416 1.00 10.45 322 LEU A N 1
ATOM 2611 C CA . LEU A 1 342 ? -16.744 3.684 -32.762 1.00 10.51 322 LEU A CA 1
ATOM 2612 C C . LEU A 1 342 ? -15.438 3.208 -32.150 1.00 10.11 322 LEU A C 1
ATOM 2613 O O . LEU A 1 342 ? -14.386 3.774 -32.476 1.00 12.14 322 LEU A O 1
ATOM 2618 N N . ALA A 1 343 ? -15.485 2.199 -31.304 1.00 10.04 323 ALA A N 1
ATOM 2619 C CA . ALA A 1 343 ? -14.305 1.596 -30.700 1.00 9.73 323 ALA A CA 1
ATOM 2620 C C . ALA A 1 343 ? -14.017 0.295 -31.424 1.00 10.27 323 ALA A C 1
ATOM 2621 O O . ALA A 1 343 ? -14.831 -0.652 -31.367 1.00 11.71 323 ALA A O 1
ATOM 2623 N N . ILE A 1 344 ? -12.880 0.271 -32.078 1.00 10.14 324 ILE A N 1
ATOM 2624 C CA . ILE A 1 344 ? -12.357 -0.931 -32.737 1.00 11.32 324 ILE A CA 1
ATOM 2625 C C . ILE A 1 344 ? -10.879 -1.132 -32.324 1.00 9.27 324 ILE A C 1
ATOM 2626 O O . ILE A 1 344 ? -10.057 -0.208 -32.346 1.00 10.37 324 ILE A O 1
ATOM 2631 N N . ASP A 1 345 ? -10.563 -2.367 -31.932 1.00 10.37 325 ASP A N 1
ATOM 2632 C CA . ASP A 1 345 ? -9.217 -2.752 -31.540 1.00 9.25 325 ASP A CA 1
ATOM 2633 C C . ASP A 1 345 ? -8.481 -3.374 -32.706 1.00 8.92 325 ASP A C 1
ATOM 2634 O O . ASP A 1 345 ? -8.926 -4.397 -33.250 1.00 11.20 325 ASP A O 1
ATOM 2639 N N . ALA A 1 346 ? -7.360 -2.729 -33.071 1.00 9.55 326 ALA A N 1
ATOM 2640 C CA . ALA A 1 346 ? -6.438 -3.261 -34.097 1.00 9.77 326 ALA A CA 1
ATOM 2641 C C . ALA A 1 346 ? -5.691 -4.476 -33.482 1.00 10.75 326 ALA A C 1
ATOM 2642 O O . ALA A 1 346 ? -5.691 -4.668 -32.271 1.00 11.19 326 ALA A O 1
ATOM 2644 N N . LEU A 1 347 ? -5.033 -5.269 -34.315 1.00 10.77 327 LEU A N 1
ATOM 2645 C CA . LEU A 1 347 ? -4.042 -6.222 -33.859 1.00 11.56 327 LEU A CA 1
ATOM 2646 C C . LEU A 1 347 ? -2.868 -5.577 -33.190 1.00 11.99 327 LEU A C 1
ATOM 2647 O O . LEU A 1 347 ? -2.358 -4.542 -33.653 1.00 11.70 327 LEU A O 1
ATOM 2652 N N . CYS A 1 348 ? -2.428 -6.177 -32.093 1.00 12.20 328 CYS A N 1
ATOM 2653 C CA . CYS A 1 348 ? -1.207 -5.749 -31.437 1.00 13.81 328 CYS A CA 1
ATOM 2654 C C . CYS A 1 348 ? -0.087 -6.585 -32.009 1.00 14.12 328 CYS A C 1
ATOM 2655 O O . CYS A 1 348 ? 0.041 -7.782 -31.674 1.00 17.11 328 CYS A O 1
ATOM 2658 N N . PHE A 1 349 ? 0.676 -5.985 -32.917 1.00 14.02 329 PHE A N 1
ATOM 2659 C CA . PHE A 1 349 ? 1.743 -6.755 -33.571 1.00 13.98 329 PHE A CA 1
ATOM 2660 C C . PHE A 1 349 ? 3.013 -6.695 -32.787 1.00 15.50 329 PHE A C 1
ATOM 2661 O O . PHE A 1 349 ? 3.250 -5.741 -32.001 1.00 18.30 329 PHE A O 1
ATOM 2669 N N . ASN A 1 350 ? 3.857 -7.711 -32.983 1.00 15.85 330 ASN A N 1
ATOM 2670 C CA . ASN A 1 350 ? 5.298 -7.596 -32.700 1.00 18.49 330 ASN A CA 1
ATOM 2671 C C . ASN A 1 350 ? 6.077 -7.640 -33.980 1.00 19.23 330 ASN A C 1
ATOM 2672 O O . ASN A 1 350 ? 5.520 -7.802 -35.089 1.00 18.80 330 ASN A O 1
ATOM 2677 N N . SER A 1 351 ? 7.370 -7.369 -33.858 1.00 20.61 331 SER A N 1
ATOM 2678 C CA . SER A 1 351 ? 8.192 -7.174 -35.056 1.00 24.04 331 SER A CA 1
ATOM 2679 C C . SER A 1 351 ? 8.282 -8.424 -35.894 1.00 22.57 331 SER A C 1
ATOM 2680 O O . SER A 1 351 ? 8.573 -8.306 -37.093 1.00 26.52 331 SER A O 1
ATOM 2683 N N . SER A 1 352 ? 8.006 -9.608 -35.356 1.00 21.26 332 SER A N 1
ATOM 2684 C CA . SER A 1 352 ? 8.114 -10.783 -36.253 1.00 22.45 332 SER A CA 1
ATOM 2685 C C . SER A 1 352 ? 6.810 -11.154 -36.980 1.00 20.26 332 SER A C 1
ATOM 2686 O O . SER A 1 352 ? 6.753 -12.019 -37.864 1.00 24.32 332 SER A O 1
ATOM 2689 N N . ASP A 1 353 ? 5.742 -10.446 -36.689 1.00 15.91 333 ASP A N 1
ATOM 2690 C CA . ASP A 1 353 ? 4.497 -10.784 -37.342 1.00 14.67 333 ASP A CA 1
ATOM 2691 C C . ASP A 1 353 ? 4.472 -10.249 -38.786 1.00 13.83 333 ASP A C 1
ATOM 2692 O O . ASP A 1 353 ? 4.988 -9.181 -39.119 1.00 15.71 333 ASP A O 1
ATOM 2697 N N . ASN A 1 354 ? 3.925 -11.091 -39.666 1.00 11.46 334 ASN A N 1
ATOM 2698 C CA . ASN A 1 354 ? 3.677 -10.719 -41.033 1.00 10.99 334 ASN A CA 1
ATOM 2699 C C . ASN A 1 354 ? 2.362 -9.957 -41.114 1.00 11.16 334 ASN A C 1
ATOM 2700 O O . ASN A 1 354 ? 1.327 -10.605 -41.180 1.00 11.23 334 ASN A O 1
ATOM 2705 N N . GLN A 1 355 ? 2.455 -8.621 -41.108 1.00 11.78 335 GLN A N 1
ATOM 2706 C CA . GLN A 1 355 ? 1.205 -7.828 -41.108 1.00 12.09 335 GLN A CA 1
ATOM 2707 C C . GLN A 1 355 ? 0.428 -7.960 -42.401 1.00 11.55 335 GLN A C 1
ATOM 2708 O O . GLN A 1 355 ? -0.787 -7.771 -42.414 1.00 11.44 335 GLN A O 1
ATOM 2714 N N . PHE A 1 356 ? 1.111 -8.402 -43.467 1.00 10.01 336 PHE A N 1
ATOM 2715 C CA . PHE A 1 356 ? 0.483 -8.619 -44.777 1.00 11.61 336 PHE A CA 1
ATOM 2716 C C . PHE A 1 356 ? -0.125 -10.041 -44.975 1.00 9.34 336 PHE A C 1
ATOM 2717 O O . PHE A 1 356 ? -0.610 -10.348 -46.034 1.00 11.46 336 PHE A O 1
ATOM 2725 N N . SER A 1 357 ? -0.049 -10.922 -43.965 1.00 9.74 337 SER A N 1
ATOM 2726 C CA . SER A 1 357 ? -0.578 -12.272 -44.162 1.00 10.61 337 SER A CA 1
ATOM 2727 C C . SER A 1 357 ? -2.079 -12.184 -44.490 1.00 10.50 337 SER A C 1
ATOM 2728 O O . SER A 1 357 ? -2.790 -11.293 -44.034 1.00 11.61 337 SER A O 1
ATOM 2731 N N . GLU A 1 358 ? -2.523 -13.141 -45.272 1.00 10.18 338 GLU A N 1
ATOM 2732 C CA . GLU A 1 358 ? -3.942 -13.213 -45.578 1.00 10.68 338 GLU A CA 1
ATOM 2733 C C . GLU A 1 358 ? -4.765 -13.229 -44.308 1.00 11.44 338 GLU A C 1
ATOM 2734 O O . GLU A 1 358 ? -5.849 -12.609 -44.242 1.00 12.07 338 GLU A O 1
ATOM 2740 N N . VAL A 1 359 ? -4.355 -14.017 -43.317 1.00 10.54 339 VAL A N 1
ATOM 2741 C CA . VAL A 1 359 ? -5.066 -14.060 -42.037 1.00 10.68 339 VAL A CA 1
ATOM 2742 C C . VAL A 1 359 ? -5.088 -12.688 -41.339 1.00 9.97 339 VAL A C 1
ATOM 2743 O O . VAL A 1 359 ? -6.133 -12.255 -40.869 1.00 11.81 339 VAL A O 1
ATOM 2747 N N . ASN A 1 360 ? -3.982 -11.992 -41.292 1.00 10.25 340 ASN A N 1
ATOM 2748 C CA . ASN A 1 360 ? -3.945 -10.723 -40.550 1.00 9.91 340 ASN A CA 1
ATOM 2749 C C . ASN A 1 360 ? -4.656 -9.592 -41.344 1.00 10.91 340 ASN A C 1
ATOM 2750 O O . ASN A 1 360 ? -5.264 -8.680 -40.758 1.00 11.12 340 ASN A O 1
ATOM 2755 N N . VAL A 1 361 ? -4.584 -9.620 -42.671 1.00 10.38 341 VAL A N 1
ATOM 2756 C CA . VAL A 1 361 ? -5.260 -8.626 -43.515 1.00 9.48 341 VAL A CA 1
ATOM 2757 C C . VAL A 1 361 ? -6.769 -8.886 -43.377 1.00 9.66 341 VAL A C 1
ATOM 2758 O O . VAL A 1 361 ? -7.525 -7.922 -43.217 1.00 10.53 341 VAL A O 1
ATOM 2762 N N . SER A 1 362 ? -7.219 -10.131 -43.555 1.00 10.51 342 SER A N 1
ATOM 2763 C CA A SER A 1 362 ? -8.656 -10.377 -43.415 0.50 10.53 342 SER A CA 1
ATOM 2764 C CA B SER A 1 362 ? -8.629 -10.442 -43.343 0.50 12.57 342 SER A CA 1
ATOM 2765 C C . SER A 1 362 ? -9.155 -10.017 -41.983 1.00 10.58 342 SER A C 1
ATOM 2766 O O . SER A 1 362 ? -10.253 -9.478 -41.855 1.00 10.70 342 SER A O 1
ATOM 2771 N N . ARG A 1 363 ? -8.352 -10.244 -40.933 1.00 10.40 343 ARG A N 1
ATOM 2772 C CA . ARG A 1 363 ? -8.754 -9.860 -39.564 1.00 9.86 343 ARG A CA 1
ATOM 2773 C C . ARG A 1 363 ? -9.090 -8.359 -39.514 1.00 9.83 343 ARG A C 1
ATOM 2774 O O . ARG A 1 363 ? -10.150 -7.965 -38.997 1.00 11.35 343 ARG A O 1
ATOM 2782 N N . GLU A 1 364 ? -8.187 -7.536 -40.061 1.00 9.65 344 GLU A N 1
ATOM 2783 C CA . GLU A 1 364 ? -8.311 -6.068 -39.948 1.00 9.55 344 GLU A CA 1
ATOM 2784 C C . GLU A 1 364 ? -9.390 -5.543 -40.902 1.00 9.14 344 GLU A C 1
ATOM 2785 O O . GLU A 1 364 ? -10.079 -4.603 -40.563 1.00 10.59 344 GLU A O 1
ATOM 2791 N N . LEU A 1 365 ? -9.570 -6.179 -42.066 1.00 10.32 345 LEU A N 1
ATOM 2792 C CA . LEU A 1 365 ? -10.660 -5.849 -42.972 1.00 9.62 345 LEU A CA 1
ATOM 2793 C C . LEU A 1 365 ? -11.993 -6.108 -42.254 1.00 9.73 345 LEU A C 1
ATOM 2794 O O . LEU A 1 365 ? -12.857 -5.228 -42.250 1.00 10.52 345 LEU A O 1
ATOM 2799 N N . ASN A 1 366 ? -12.151 -7.293 -41.651 1.00 10.83 346 ASN A N 1
ATOM 2800 C CA . ASN A 1 366 ? -13.354 -7.582 -40.926 1.00 10.59 346 ASN A CA 1
ATOM 2801 C C . ASN A 1 366 ? -13.604 -6.571 -39.766 1.00 11.64 346 ASN A C 1
ATOM 2802 O O . ASN A 1 366 ? -14.675 -6.000 -39.646 1.00 11.00 346 ASN A O 1
ATOM 2807 N N . LYS A 1 367 ? -12.589 -6.311 -38.941 1.00 10.41 347 LYS A N 1
ATOM 2808 C CA . LYS A 1 367 ? -12.802 -5.485 -37.742 1.00 9.75 347 LYS A CA 1
ATOM 2809 C C . LYS A 1 367 ? -13.170 -4.062 -38.179 1.00 10.84 347 LYS A C 1
ATOM 2810 O O . LYS A 1 367 ? -14.127 -3.459 -37.658 1.00 11.53 347 LYS A O 1
ATOM 2816 N N . SER A 1 368 ? -12.427 -3.501 -39.128 1.00 9.84 348 SER A N 1
ATOM 2817 C CA . SER A 1 368 ? -12.706 -2.145 -39.585 1.00 9.88 348 SER A CA 1
ATOM 2818 C C . SER A 1 368 ? -14.059 -2.016 -40.278 1.00 10.62 348 SER A C 1
ATOM 2819 O O . SER A 1 368 ? -14.765 -1.078 -40.042 1.00 11.89 348 SER A O 1
ATOM 2822 N N . TYR A 1 369 ? -14.356 -2.924 -41.223 1.00 10.23 349 TYR A N 1
ATOM 2823 C CA . TYR A 1 369 ? -15.590 -2.841 -41.981 1.00 11.21 349 TYR A CA 1
ATOM 2824 C C . TYR A 1 369 ? -16.766 -3.080 -41.043 1.00 11.34 349 TYR A C 1
ATOM 2825 O O . TYR A 1 369 ? -17.797 -2.390 -41.129 1.00 12.43 349 TYR A O 1
ATOM 2834 N N . MET A 1 370 ? -16.666 -4.080 -40.159 1.00 10.85 350 MET A N 1
ATOM 2835 C CA . MET A 1 370 ? -17.770 -4.327 -39.203 1.00 11.81 350 MET A CA 1
ATOM 2836 C C . MET A 1 370 ? -18.065 -3.098 -38.380 1.00 10.97 350 MET A C 1
ATOM 2837 O O . MET A 1 370 ? -19.223 -2.826 -38.053 1.00 12.50 350 MET A O 1
ATOM 2842 N N . GLY A 1 371 ? -17.056 -2.353 -38.003 1.00 11.05 351 GLY A N 1
ATOM 2843 C CA . GLY A 1 371 ? -17.202 -1.063 -37.304 1.00 11.28 351 GLY A CA 1
ATOM 2844 C C . GLY A 1 371 ? -17.734 0.074 -38.191 1.00 11.15 351 GLY A C 1
ATOM 2845 O O . GLY A 1 371 ? -18.765 0.737 -37.829 1.00 11.63 351 GLY A O 1
ATOM 2846 N N . PHE A 1 372 ? -17.123 0.271 -39.345 1.00 10.62 352 PHE A N 1
ATOM 2847 C CA . PHE A 1 372 ? -17.431 1.407 -40.194 1.00 10.75 352 PHE A CA 1
ATOM 2848 C C . PHE A 1 372 ? -18.837 1.341 -40.728 1.00 12.91 352 PHE A C 1
ATOM 2849 O O . PHE A 1 372 ? -19.417 2.381 -41.040 1.00 14.04 352 PHE A O 1
ATOM 2857 N N . LYS A 1 373 ? -19.375 0.138 -40.929 1.00 12.24 353 LYS A N 1
ATOM 2858 C CA . LYS A 1 373 ? -20.709 -0.004 -41.488 1.00 12.36 353 LYS A CA 1
ATOM 2859 C C . LYS A 1 373 ? -21.833 0.233 -40.496 1.00 12.24 353 LYS A C 1
ATOM 2860 O O . LYS A 1 373 ? -23.015 0.227 -40.875 1.00 16.33 353 LYS A O 1
ATOM 2866 N N . GLN A 1 374 ? -21.477 0.361 -39.191 1.00 14.10 354 GLN A N 1
ATOM 2867 C CA . GLN A 1 374 ? -22.445 0.756 -38.199 1.00 13.78 354 GLN A CA 1
ATOM 2868 C C . GLN A 1 374 ? -22.891 2.193 -38.438 1.00 15.80 354 GLN A C 1
ATOM 2869 O O . GLN A 1 374 ? -22.175 2.971 -39.079 1.00 14.47 354 GLN A O 1
ATOM 2875 N N . GLU A 1 375 ? -24.051 2.565 -37.873 1.00 14.65 355 GLU A N 1
ATOM 2876 C CA . GLU A 1 375 ? -24.461 3.949 -37.926 1.00 15.64 355 GLU A CA 1
ATOM 2877 C C . GLU A 1 375 ? -24.460 4.447 -39.349 1.00 17.19 355 GLU A C 1
ATOM 2878 O O . GLU A 1 375 ? -23.755 5.355 -39.742 1.00 16.69 355 GLU A O 1
ATOM 2884 N N . ASP A 1 376 ? -25.414 3.893 -40.103 1.00 18.22 356 ASP A N 1
ATOM 2885 C CA . ASP A 1 376 ? -25.431 4.160 -41.532 1.00 20.99 356 ASP A CA 1
ATOM 2886 C C . ASP A 1 376 ? -25.748 5.560 -41.978 1.00 20.67 356 ASP A C 1
ATOM 2887 O O . ASP A 1 376 ? -25.488 5.908 -43.122 1.00 21.27 356 ASP A O 1
ATOM 2892 N N . GLN A 1 377 ? -26.275 6.375 -41.048 1.00 20.15 357 GLN A N 1
ATOM 2893 C CA A GLN A 1 377 ? -26.563 7.751 -41.259 0.50 19.68 357 GLN A CA 1
ATOM 2894 C CA B GLN A 1 377 ? -26.498 7.742 -41.391 0.50 19.71 357 GLN A CA 1
ATOM 2895 C C . GLN A 1 377 ? -25.324 8.667 -41.088 1.00 18.37 357 GLN A C 1
ATOM 2896 O O . GLN A 1 377 ? -25.334 9.851 -41.485 1.00 19.66 357 GLN A O 1
ATOM 2907 N N . LEU A 1 378 ? -24.248 8.118 -40.505 1.00 16.67 358 LEU A N 1
ATOM 2908 C CA . LEU A 1 378 ? -22.974 8.867 -40.375 1.00 16.62 358 LEU A CA 1
ATOM 2909 C C . LEU A 1 378 ? -22.105 8.392 -41.511 1.00 16.37 358 LEU A C 1
ATOM 2910 O O . LEU A 1 378 ? -21.405 7.366 -41.379 1.00 16.84 358 LEU A O 1
ATOM 2915 N N . LYS A 1 379 ? -22.124 9.165 -42.600 1.00 16.00 359 LYS A N 1
ATOM 2916 C CA . LYS A 1 379 ? -21.542 8.757 -43.867 1.00 16.42 359 LYS A CA 1
ATOM 2917 C C . LYS A 1 379 ? -20.064 9.088 -44.070 1.00 15.79 359 LYS A C 1
ATOM 2918 O O . LYS A 1 379 ? -19.500 8.780 -45.098 1.00 15.87 359 LYS A O 1
ATOM 2924 N N . THR A 1 380 ? -19.489 9.692 -43.033 1.00 15.48 360 THR A N 1
ATOM 2925 C CA . THR A 1 380 ? -18.060 9.935 -42.973 1.00 13.44 360 THR A CA 1
ATOM 2926 C C . THR A 1 380 ? -17.461 9.355 -41.723 1.00 13.95 360 THR A C 1
ATOM 2927 O O . THR A 1 380 ? -17.975 9.557 -40.624 1.00 14.27 360 THR A O 1
ATOM 2931 N N . ILE A 1 381 ? -16.354 8.637 -41.923 1.00 13.13 361 ILE A N 1
ATOM 2932 C CA . ILE A 1 381 ? -15.548 8.044 -40.835 1.00 12.91 361 ILE A CA 1
ATOM 2933 C C . ILE A 1 381 ? -14.362 8.945 -40.561 1.00 11.71 361 ILE A C 1
ATOM 2934 O O . ILE A 1 381 ? -13.649 9.351 -41.472 1.00 13.72 361 ILE A O 1
ATOM 2939 N N . SER A 1 382 ? -14.143 9.297 -39.296 1.00 11.45 362 SER A N 1
ATOM 2940 C CA A SER A 1 382 ? -12.980 10.118 -38.868 0.35 11.14 362 SER A CA 1
ATOM 2941 C CA B SER A 1 382 ? -12.972 10.082 -38.903 0.35 11.95 362 SER A CA 1
ATOM 2942 C CA C SER A 1 382 ? -12.950 10.090 -38.947 0.30 12.02 362 SER A CA 1
ATOM 2943 C C . SER A 1 382 ? -11.991 9.180 -38.185 1.00 10.06 362 SER A C 1
ATOM 2944 O O . SER A 1 382 ? -12.270 8.679 -37.080 1.00 11.34 362 SER A O 1
ATOM 2951 N N . THR A 1 383 ? -10.852 8.939 -38.827 1.00 10.60 363 THR A N 1
ATOM 2952 C CA . THR A 1 383 ? -9.873 7.990 -38.335 1.00 10.62 363 THR A CA 1
ATOM 2953 C C . THR A 1 383 ? -8.466 8.469 -38.653 1.00 11.50 363 THR A C 1
ATOM 2954 O O . THR A 1 383 ? -8.195 9.671 -38.904 1.00 10.80 363 THR A O 1
ATOM 2958 N N . GLY A 1 384 ? -7.533 7.546 -38.569 1.00 10.47 364 GLY A N 1
ATOM 2959 C CA . GLY A 1 384 ? -6.122 7.898 -38.701 1.00 10.07 364 GLY A CA 1
ATOM 2960 C C . GLY A 1 384 ? -5.262 6.652 -38.523 1.00 10.21 364 GLY A C 1
ATOM 2961 O O . GLY A 1 384 ? -5.581 5.595 -39.112 1.00 10.18 364 GLY A O 1
ATOM 2962 N N . LYS A 1 385 ? -4.150 6.803 -37.802 1.00 10.28 365 LYS A N 1
ATOM 2963 C CA . LYS A 1 385 ? -3.105 5.804 -37.645 1.00 9.60 365 LYS A CA 1
ATOM 2964 C C . LYS A 1 385 ? -3.487 4.646 -36.686 1.00 10.31 365 LYS A C 1
ATOM 2965 O O . LYS A 1 385 ? -2.767 4.256 -35.787 1.00 10.89 365 LYS A O 1
ATOM 2971 N N . TRP A 1 386 ? -4.696 4.111 -36.913 1.00 9.63 366 TRP A N 1
ATOM 2972 C CA . TRP A 1 386 ? -5.264 3.027 -36.125 1.00 9.13 366 TRP A CA 1
ATOM 2973 C C . TRP A 1 386 ? -4.308 1.840 -36.054 1.00 9.95 366 TRP A C 1
ATOM 2974 O O . TRP A 1 386 ? -3.885 1.313 -37.079 1.00 10.43 366 TRP A O 1
ATOM 2985 N N . GLY A 1 387 ? -3.988 1.416 -34.846 1.00 9.46 367 GLY A N 1
ATOM 2986 C CA . GLY A 1 387 ? -3.111 0.301 -34.689 1.00 9.19 367 GLY A CA 1
ATOM 2987 C C . GLY A 1 387 ? -1.630 0.579 -34.934 1.00 9.02 367 GLY A C 1
ATOM 2988 O O . GLY A 1 387 ? -0.832 -0.405 -34.891 1.00 11.01 367 GLY A O 1
ATOM 2989 N N . CYS A 1 388 ? -1.266 1.825 -35.229 1.00 10.61 368 CYS A N 1
ATOM 2990 C CA . CYS A 1 388 ? 0.062 2.119 -35.742 1.00 11.18 368 CYS A CA 1
ATOM 2991 C C . CYS A 1 388 ? 0.882 2.954 -34.815 1.00 12.47 368 CYS A C 1
ATOM 2992 O O . CYS A 1 388 ? 1.908 3.571 -35.214 1.00 12.87 368 CYS A O 1
ATOM 2995 N N . GLY A 1 389 ? 0.524 2.959 -33.530 1.00 10.20 369 GLY A N 1
ATOM 2996 C CA . GLY A 1 389 ? 1.349 3.559 -32.493 1.00 9.81 369 GLY A CA 1
ATOM 2997 C C . GLY A 1 389 ? 1.782 2.466 -31.480 1.00 10.47 369 GLY A C 1
ATOM 2998 O O . GLY A 1 389 ? 2.702 1.692 -31.757 1.00 11.96 369 GLY A O 1
ATOM 2999 N N . ALA A 1 390 ? 1.062 2.333 -30.372 1.00 11.11 370 ALA A N 1
ATOM 3000 C CA . ALA A 1 390 ? 1.302 1.314 -29.369 1.00 10.87 370 ALA A CA 1
ATOM 3001 C C . ALA A 1 390 ? 1.233 -0.108 -29.942 1.00 11.65 370 ALA A C 1
ATOM 3002 O O . ALA A 1 390 ? 1.975 -0.991 -29.474 1.00 13.13 370 ALA A O 1
ATOM 3004 N N . PHE A 1 391 ? 0.395 -0.312 -30.955 1.00 11.50 371 PHE A N 1
ATOM 3005 C CA . PHE A 1 391 ? 0.204 -1.622 -31.527 1.00 12.53 371 PHE A CA 1
ATOM 3006 C C . PHE A 1 391 ? 1.137 -1.967 -32.711 1.00 11.46 371 PHE A C 1
ATOM 3007 O O . PHE A 1 391 ? 1.030 -3.070 -33.246 1.00 12.31 371 PHE A O 1
ATOM 3015 N N . LEU A 1 392 ? 2.100 -1.078 -33.033 1.00 11.67 372 LEU A N 1
ATOM 3016 C CA . LEU A 1 392 ? 3.212 -1.379 -33.931 1.00 13.80 372 LEU A CA 1
ATOM 3017 C C . LEU A 1 392 ? 2.860 -1.699 -35.362 1.00 12.55 372 LEU A C 1
ATOM 3018 O O . LEU A 1 392 ? 3.642 -2.275 -36.113 1.00 14.61 372 LEU A O 1
ATOM 3023 N N . GLY A 1 393 ? 1.663 -1.341 -35.787 1.00 11.87 373 GLY A N 1
ATOM 3024 C CA . GLY A 1 393 ? 1.307 -1.471 -37.139 1.00 11.37 373 GLY A CA 1
ATOM 3025 C C . GLY A 1 393 ? 1.980 -0.551 -38.123 1.00 11.34 373 GLY A C 1
ATOM 3026 O O . GLY A 1 393 ? 2.345 0.603 -37.793 1.00 13.26 373 GLY A O 1
ATOM 3027 N N . VAL A 1 394 ? 2.160 -1.028 -39.348 1.00 12.46 374 VAL A N 1
ATOM 3028 C CA . VAL A 1 394 ? 2.653 -0.206 -40.467 1.00 13.09 374 VAL A CA 1
ATOM 3029 C C . VAL A 1 394 ? 1.490 0.549 -41.100 1.00 10.95 374 VAL A C 1
ATOM 3030 O O . VAL A 1 394 ? 0.458 -0.056 -41.546 1.00 11.46 374 VAL A O 1
ATOM 3034 N N . PHE A 1 395 ? 1.560 1.873 -41.069 1.00 11.18 375 PHE A N 1
ATOM 3035 C CA . PHE A 1 395 ? 0.414 2.696 -41.499 1.00 11.98 375 PHE A CA 1
ATOM 3036 C C . PHE A 1 395 ? 0.065 2.575 -42.990 1.00 11.62 375 PHE A C 1
ATOM 3037 O O . PHE A 1 395 ? -1.077 2.661 -43.369 1.00 12.46 375 PHE A O 1
ATOM 3045 N N . ASP A 1 396 ? 1.051 2.301 -43.818 1.00 12.49 376 ASP A N 1
ATOM 3046 C CA . ASP A 1 396 ? 0.778 2.204 -45.246 1.00 11.28 376 ASP A CA 1
ATOM 3047 C C . ASP A 1 396 ? -0.343 1.179 -45.476 1.00 11.15 376 ASP A C 1
ATOM 3048 O O . ASP A 1 396 ? -1.304 1.434 -46.221 1.00 12.34 376 ASP A O 1
ATOM 3053 N N . LEU A 1 397 ? -0.197 0.031 -44.817 1.00 10.17 377 LEU A N 1
ATOM 3054 C CA . LEU A 1 397 ? -1.175 -1.068 -44.971 1.00 10.50 377 LEU A CA 1
ATOM 3055 C C . LEU A 1 397 ? -2.459 -0.749 -44.228 1.00 11.21 377 LEU A C 1
ATOM 3056 O O . LEU A 1 397 ? -3.536 -1.050 -44.753 1.00 10.69 377 LEU A O 1
ATOM 3061 N N . LYS A 1 398 ? -2.377 -0.215 -43.009 1.00 10.23 378 LYS A N 1
ATOM 3062 C CA . LYS A 1 398 ? -3.581 0.118 -42.296 1.00 9.98 378 LYS A CA 1
ATOM 3063 C C . LYS A 1 398 ? -4.422 1.177 -43.029 1.00 9.52 378 LYS A C 1
ATOM 3064 O O . LYS A 1 398 ? -5.673 1.179 -42.972 1.00 10.64 378 LYS A O 1
ATOM 3070 N N . PHE A 1 399 ? -3.784 2.139 -43.673 1.00 9.17 379 PHE A N 1
ATOM 3071 C CA . PHE A 1 399 ? -4.491 3.097 -44.549 1.00 9.27 379 PHE A CA 1
ATOM 3072 C C . PHE A 1 399 ? -5.262 2.342 -45.625 1.00 10.05 379 PHE A C 1
ATOM 3073 O O . PHE A 1 399 ? -6.442 2.542 -45.803 1.00 10.59 379 PHE A O 1
ATOM 3081 N N . ALA A 1 400 ? -4.569 1.470 -46.359 1.00 10.15 380 ALA A N 1
ATOM 3082 C CA . ALA A 1 400 ? -5.165 0.745 -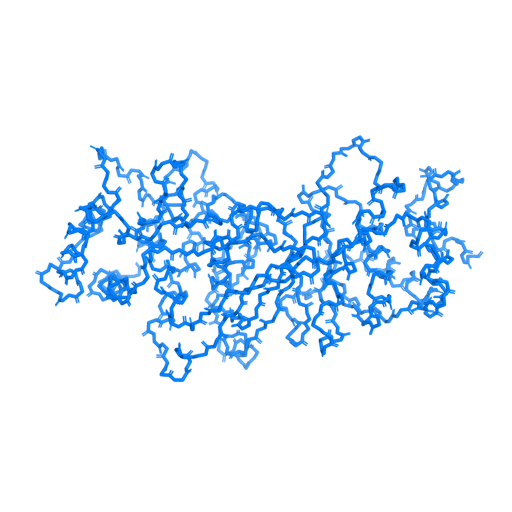47.461 1.00 9.51 380 ALA A CA 1
ATOM 3083 C C . ALA A 1 400 ? -6.369 -0.079 -46.963 1.00 9.08 380 ALA A C 1
ATOM 3084 O O . ALA A 1 400 ? -7.446 -0.072 -47.609 1.00 11.11 380 ALA A O 1
ATOM 3086 N N . ILE A 1 401 ? -6.211 -0.757 -45.835 1.00 10.16 381 ILE A N 1
ATOM 3087 C CA . ILE A 1 401 ? -7.304 -1.592 -45.282 1.00 9.40 381 ILE A CA 1
ATOM 3088 C C . ILE A 1 401 ? -8.490 -0.718 -44.886 1.00 9.73 381 ILE A C 1
ATOM 3089 O O . ILE A 1 401 ? -9.651 -1.080 -45.226 1.00 10.46 381 ILE A O 1
ATOM 3094 N N . GLN A 1 402 ? -8.255 0.394 -44.190 1.00 8.58 382 GLN A N 1
ATOM 3095 C CA . GLN A 1 402 ? -9.376 1.222 -43.817 1.00 9.32 382 GLN A CA 1
ATOM 3096 C C . GLN A 1 402 ? -10.072 1.863 -45.008 1.00 9.55 382 GLN A C 1
ATOM 3097 O O . GLN A 1 402 ? -11.310 1.997 -44.977 1.00 10.66 382 GLN A O 1
ATOM 3103 N N . TRP A 1 403 ? -9.306 2.193 -46.061 1.00 9.86 383 TRP A N 1
ATOM 3104 C CA . TRP A 1 403 ? -9.923 2.749 -47.254 1.00 9.39 383 TRP A CA 1
ATOM 3105 C C . TRP A 1 403 ? -10.804 1.723 -47.983 1.00 9.03 383 TRP A C 1
ATOM 3106 O O . TRP A 1 403 ? -11.920 2.018 -48.428 1.00 11.03 383 TRP A O 1
ATOM 3117 N N . ILE A 1 404 ? -10.361 0.486 -48.029 1.00 9.75 384 ILE A N 1
ATOM 3118 C CA . ILE A 1 404 ? -11.181 -0.616 -48.568 1.00 9.90 384 ILE A CA 1
ATOM 3119 C C . ILE A 1 404 ? -12.463 -0.783 -47.750 1.00 9.74 384 ILE A C 1
ATOM 3120 O O . ILE A 1 404 ? -13.572 -0.906 -48.297 1.00 12.73 384 ILE A O 1
ATOM 3125 N N . ALA A 1 405 ? -12.331 -0.815 -46.408 1.00 11.26 385 ALA A N 1
ATOM 3126 C CA . ALA A 1 405 ? -13.473 -0.947 -45.518 1.00 12.04 385 ALA A CA 1
ATOM 3127 C C . ALA A 1 405 ? -14.444 0.218 -45.649 1.00 11.58 385 ALA A C 1
ATOM 3128 O O . ALA A 1 405 ? -15.693 0.013 -45.711 1.00 12.10 385 ALA A O 1
ATOM 3130 N N . SER A 1 406 ? -13.910 1.431 -45.693 1.00 11.95 386 SER A N 1
ATOM 3131 C CA . SER A 1 406 ? -14.792 2.626 -45.814 1.00 11.86 386 SER A CA 1
ATOM 3132 C C . SER A 1 406 ? -15.567 2.541 -47.125 1.00 10.83 386 SER A C 1
ATOM 3133 O O . SER A 1 406 ? -16.796 2.813 -47.202 1.00 13.68 386 SER A O 1
ATOM 3136 N N . SER A 1 407 ? -14.869 2.176 -48.177 1.00 11.42 387 SER A N 1
ATOM 3137 C CA . SER A 1 407 ? -15.417 2.119 -49.492 1.00 11.22 387 SER A CA 1
ATOM 3138 C C . SER A 1 407 ? -16.520 1.077 -49.571 1.00 11.89 387 SER A C 1
ATOM 3139 O O . SER A 1 407 ? -17.610 1.315 -50.139 1.00 13.30 387 SER A O 1
ATOM 3142 N N . ARG A 1 408 ? -16.272 -0.095 -48.979 1.00 12.40 388 ARG A N 1
ATOM 3143 C CA . ARG A 1 408 ? -17.305 -1.159 -48.984 1.00 12.06 388 ARG A CA 1
ATOM 3144 C C . ARG A 1 408 ? -18.553 -0.703 -48.211 1.00 12.83 388 ARG A C 1
ATOM 3145 O O . ARG A 1 408 ? -19.690 -1.086 -48.530 1.00 14.86 388 ARG A O 1
ATOM 3153 N N . SER A 1 409 ? -18.353 0.084 -47.150 1.00 13.21 389 SER A N 1
ATOM 3154 C CA A SER A 1 409 ? -19.453 0.560 -46.351 0.50 12.53 389 SER A CA 1
ATOM 3155 C CA B SER A 1 409 ? -19.432 0.629 -46.329 0.50 13.25 389 SER A CA 1
ATOM 3156 C C . SER A 1 409 ? -20.173 1.740 -47.067 1.00 12.68 389 SER A C 1
ATOM 3157 O O . SER A 1 409 ? -21.160 2.299 -46.557 1.00 16.06 389 SER A O 1
ATOM 3162 N N . ASN A 1 410 ? -19.653 2.174 -48.242 1.00 13.65 390 ASN A N 1
ATOM 3163 C CA . ASN A 1 410 ? -20.175 3.325 -48.982 1.00 15.39 390 ASN A CA 1
ATOM 3164 C C . ASN A 1 410 ? -20.114 4.612 -48.174 1.00 14.99 390 ASN A C 1
ATOM 3165 O O . ASN A 1 410 ? -21.060 5.457 -48.144 1.00 16.25 390 ASN A O 1
ATOM 3170 N N . LYS A 1 411 ? -18.975 4.795 -47.517 1.00 13.32 391 LYS A N 1
ATOM 3171 C CA . LYS A 1 411 ? -18.695 5.999 -46.709 1.00 14.09 391 LYS A CA 1
ATOM 3172 C C . LYS A 1 411 ? -17.420 6.646 -47.191 1.00 14.23 391 LYS A C 1
ATOM 3173 O O . LYS A 1 411 ? -16.501 5.991 -47.732 1.00 15.60 391 LYS A O 1
ATOM 3179 N N . LYS A 1 412 ? -17.333 7.919 -46.908 1.00 13.89 392 LYS A N 1
ATOM 3180 C CA . LYS A 1 412 ? -16.114 8.724 -47.058 1.00 15.90 392 LYS A CA 1
ATOM 3181 C C . LYS A 1 412 ? -15.288 8.611 -45.795 1.00 13.15 392 LYS A C 1
ATOM 3182 O O . LYS A 1 412 ? -15.787 8.227 -44.738 1.00 13.69 392 LYS A O 1
ATOM 3188 N N . MET A 1 413 ? -14.004 8.925 -45.902 1.00 12.81 393 MET A N 1
ATOM 3189 C CA . MET A 1 413 ? -13.080 8.791 -44.799 1.00 12.60 393 MET A CA 1
ATOM 3190 C C . MET A 1 413 ? -12.233 10.048 -44.688 1.00 13.41 393 MET A C 1
ATOM 3191 O O . MET A 1 413 ? -11.792 10.613 -45.673 1.00 14.99 393 MET A O 1
ATOM 3196 N N . ILE A 1 414 ? -12.028 10.443 -43.441 1.00 11.88 394 ILE A N 1
ATOM 3197 C CA . ILE A 1 414 ? -11.044 11.472 -43.108 1.00 12.21 394 ILE A CA 1
ATOM 3198 C C . ILE A 1 414 ? -9.904 10.709 -42.428 1.00 11.76 394 ILE A C 1
ATOM 3199 O O . ILE A 1 414 ? -10.120 9.990 -41.437 1.00 12.55 394 ILE A O 1
ATOM 3204 N N . ILE A 1 415 ? -8.687 11.004 -42.906 1.00 11.40 395 ILE A N 1
ATOM 3205 C CA . ILE A 1 415 ? -7.439 10.477 -42.337 1.00 11.64 395 ILE A CA 1
ATOM 3206 C C . ILE A 1 415 ? -6.621 11.608 -41.768 1.00 11.02 395 ILE A C 1
ATOM 3207 O O . ILE A 1 415 ? -6.156 12.510 -42.480 1.00 12.69 395 ILE A O 1
ATOM 3212 N N . CYS A 1 416 ? -6.436 11.505 -40.442 1.00 12.03 396 CYS A N 1
ATOM 3213 C CA . CYS A 1 416 ? -5.558 12.384 -39.691 1.00 12.45 396 CYS A CA 1
ATOM 3214 C C . CYS A 1 416 ? -4.185 11.772 -39.655 1.00 13.33 396 CYS A C 1
ATOM 3215 O O . CYS A 1 416 ? -4.007 10.629 -39.205 1.00 14.10 396 CYS A O 1
ATOM 3218 N N . THR A 1 417 ? -3.197 12.536 -40.107 1.00 13.20 397 THR A N 1
ATOM 3219 C CA . THR A 1 417 ? -1.814 12.001 -40.136 1.00 14.79 397 THR A CA 1
ATOM 3220 C C . THR A 1 417 ? -0.975 12.352 -38.919 1.00 15.26 397 THR A C 1
ATOM 3221 O O . THR A 1 417 ? 0.158 11.831 -38.780 1.00 17.52 397 THR A O 1
ATOM 3225 N N . PHE A 1 418 ? -1.492 13.197 -38.018 1.00 15.34 398 PHE A N 1
ATOM 3226 C CA . PHE A 1 418 ? -0.801 13.456 -36.745 1.00 17.01 398 PHE A CA 1
ATOM 3227 C C . PHE A 1 418 ? 0.496 14.142 -36.945 1.00 18.39 398 PHE A C 1
ATOM 3228 O O . PHE A 1 418 ? 1.523 13.703 -36.498 1.00 16.52 398 PHE A O 1
ATOM 3236 N N . GLN A 1 419 ? 0.432 15.226 -37.700 1.00 19.27 399 GLN A N 1
ATOM 3237 C CA . GLN A 1 419 ? 1.619 16.087 -37.972 1.00 21.80 399 GLN A CA 1
ATOM 3238 C C . GLN A 1 419 ? 2.766 15.334 -38.621 1.00 23.89 399 GLN A C 1
ATOM 3239 O O . GLN A 1 419 ? 3.874 15.307 -38.093 1.00 28.36 399 GLN A O 1
ATOM 3245 N N . ASP A 1 420 ? 2.439 14.638 -39.718 1.00 23.57 400 ASP A N 1
ATOM 3246 C CA . ASP A 1 420 ? 3.377 13.813 -40.482 1.00 24.21 400 ASP A CA 1
ATOM 3247 C C . ASP A 1 420 ? 3.184 14.160 -41.980 1.00 24.55 400 ASP A C 1
ATOM 3248 O O . ASP A 1 420 ? 2.417 13.534 -42.727 1.00 22.62 400 ASP A O 1
ATOM 3253 N N . GLU A 1 421 ? 3.925 15.172 -42.411 1.00 24.67 401 GLU A N 1
ATOM 3254 C CA . GLU A 1 421 ? 3.734 15.795 -43.745 1.00 26.27 401 GLU A CA 1
ATOM 3255 C C . GLU A 1 421 ? 4.116 14.832 -44.845 1.00 25.69 401 GLU A C 1
ATOM 3256 O O . GLU A 1 421 ? 3.460 14.821 -45.902 1.00 25.38 401 GLU A O 1
ATOM 3258 N N . GLN A 1 422 ? 5.141 14.020 -44.626 1.00 25.45 402 GLN A N 1
ATOM 3259 C CA . GLN A 1 422 ? 5.572 13.077 -45.615 1.00 27.43 402 GLN A CA 1
ATOM 3260 C C . GLN A 1 422 ? 4.544 12.003 -45.920 1.00 24.36 402 GLN A C 1
ATOM 3261 O O . GLN A 1 422 ? 4.365 11.638 -47.063 1.00 24.75 402 GLN A O 1
ATOM 3267 N N . THR A 1 423 ? 3.879 11.484 -44.886 1.00 23.40 403 THR A N 1
ATOM 3268 C CA . THR A 1 423 ? 2.791 10.575 -45.059 1.00 22.32 403 THR A CA 1
ATOM 3269 C C . THR A 1 423 ? 1.620 11.236 -45.748 1.00 19.62 403 THR A C 1
ATOM 3270 O O . THR A 1 423 ? 0.988 10.652 -46.643 1.00 18.70 403 THR A O 1
ATOM 3274 N N . THR A 1 424 ? 1.302 12.437 -45.385 1.00 19.79 404 THR A N 1
ATOM 3275 C CA . THR A 1 424 ? 0.227 13.148 -46.096 1.00 21.67 404 THR A CA 1
ATOM 3276 C C . THR A 1 424 ? 0.495 13.198 -47.622 1.00 19.85 404 THR A C 1
ATOM 3277 O O . THR A 1 424 ? -0.386 12.894 -48.459 1.00 20.58 404 THR A O 1
ATOM 3281 N N . LYS A 1 425 ? 1.721 13.575 -47.996 1.00 20.26 405 LYS A N 1
ATOM 3282 C CA . LYS A 1 425 ? 2.068 13.671 -49.399 1.00 21.90 405 LYS A CA 1
ATOM 3283 C C . LYS A 1 425 ? 1.971 12.340 -50.125 1.00 20.86 405 LYS A C 1
ATOM 3284 O O . LYS A 1 425 ? 1.496 12.271 -51.242 1.00 21.12 405 LYS A O 1
ATOM 3288 N N . GLN A 1 426 ? 2.424 11.275 -49.494 1.00 18.56 406 GLN A N 1
ATOM 3289 C CA . GLN A 1 426 ? 2.396 9.932 -50.098 1.00 19.14 406 GLN A CA 1
ATOM 3290 C C . GLN A 1 426 ? 0.957 9.471 -50.274 1.00 18.11 406 GLN A C 1
ATOM 3291 O O . GLN A 1 426 ? 0.601 8.926 -51.318 1.00 18.19 406 GLN A O 1
ATOM 3297 N N . ILE A 1 427 ? 0.151 9.614 -49.217 1.00 17.08 407 ILE A N 1
ATOM 3298 C CA . ILE A 1 427 ? -1.246 9.167 -49.270 1.00 16.20 407 ILE A CA 1
ATOM 3299 C C . ILE A 1 427 ? -1.979 9.994 -50.311 1.00 16.66 407 ILE A C 1
ATOM 3300 O O . ILE A 1 427 ? -2.825 9.465 -51.024 1.00 16.49 407 ILE A O 1
ATOM 3305 N N . GLN A 1 428 ? -1.699 11.313 -50.396 1.00 17.32 408 GLN A N 1
ATOM 3306 C CA . GLN A 1 428 ? -2.397 12.123 -51.392 1.00 16.95 408 GLN A CA 1
ATOM 3307 C C . GLN A 1 428 ? -2.110 11.556 -52.795 1.00 16.51 408 GLN A C 1
ATOM 3308 O O . GLN A 1 428 ? -2.988 11.481 -53.644 1.00 16.59 408 GLN A O 1
ATOM 3314 N N . GLN A 1 429 ? -0.864 11.157 -53.058 1.00 17.43 409 GLN A N 1
ATOM 3315 C CA . GLN A 1 429 ? -0.552 10.631 -54.366 1.00 16.33 409 GLN A CA 1
ATOM 3316 C C . GLN A 1 429 ? -1.288 9.316 -54.628 1.00 16.47 409 GLN A C 1
ATOM 3317 O O . GLN A 1 429 ? -1.710 9.040 -55.764 1.00 17.62 409 GLN A O 1
ATOM 3323 N N . VAL A 1 430 ? -1.347 8.459 -53.617 1.00 15.04 410 VAL A N 1
ATOM 3324 C CA . VAL A 1 430 ? -2.009 7.142 -53.787 1.00 14.18 410 VAL A CA 1
ATOM 3325 C C . VAL A 1 430 ? -3.487 7.363 -53.965 1.00 14.66 410 VAL A C 1
ATOM 3326 O O . VAL A 1 430 ? -4.103 6.764 -54.865 1.00 16.45 410 VAL A O 1
ATOM 3330 N N . PHE A 1 431 ? -4.041 8.301 -53.204 1.00 15.43 411 PHE A N 1
ATOM 3331 C CA . PHE A 1 431 ? -5.463 8.591 -53.351 1.00 15.51 411 PHE A CA 1
ATOM 3332 C C . PHE A 1 431 ? -5.745 9.099 -54.763 1.00 16.41 411 PHE A C 1
ATOM 3333 O O . PHE A 1 431 ? -6.709 8.716 -55.395 1.00 17.43 411 PHE A O 1
ATOM 3341 N N . ASP A 1 432 ? -4.960 10.046 -55.248 1.00 18.10 412 ASP A N 1
ATOM 3342 C CA . ASP A 1 432 ? -5.223 10.608 -56.582 1.00 19.77 412 ASP A CA 1
ATOM 3343 C C . ASP A 1 432 ? -5.165 9.557 -57.693 1.00 20.03 412 ASP A C 1
ATOM 3344 O O . ASP A 1 432 ? -5.884 9.622 -58.702 1.00 23.19 412 ASP A O 1
ATOM 3349 N N . LEU A 1 433 ? -4.273 8.577 -57.525 1.00 18.27 413 LEU A N 1
ATOM 3350 C CA . LEU A 1 433 ? -4.122 7.506 -58.496 1.00 17.40 413 LEU A CA 1
ATOM 3351 C C . LEU A 1 433 ? -5.263 6.489 -58.450 1.00 16.08 413 LEU A C 1
ATOM 3352 O O . LEU A 1 433 ? -5.781 6.039 -59.485 1.00 17.59 413 LEU A O 1
ATOM 3357 N N . TYR A 1 434 ? -5.631 6.079 -57.243 1.00 15.82 414 TYR A N 1
ATOM 3358 C CA . TYR A 1 434 ? -6.574 4.960 -57.091 1.00 14.54 414 TYR A CA 1
ATOM 3359 C C . TYR A 1 434 ? -8.044 5.312 -56.801 1.00 13.71 414 TYR A C 1
ATOM 3360 O O . TYR A 1 434 ? -8.913 4.414 -56.749 1.00 14.05 414 TYR A O 1
ATOM 3369 N N . LYS A 1 435 ? -8.340 6.606 -56.574 1.00 15.13 415 LYS A N 1
ATOM 3370 C CA . LYS A 1 435 ? -9.720 7.010 -56.291 1.00 15.13 415 LYS A CA 1
ATOM 3371 C C . LYS A 1 435 ? -10.627 6.542 -57.419 1.00 14.89 415 LYS A C 1
ATOM 3372 O O . LYS A 1 435 ? -10.285 6.588 -58.607 1.00 15.48 415 LYS A O 1
ATOM 3378 N N . GLN A 1 436 ? -11.780 6.022 -57.025 1.00 13.81 416 GLN A N 1
ATOM 3379 C CA . GLN A 1 436 ? -12.783 5.478 -57.897 1.00 14.30 416 GLN A CA 1
ATOM 3380 C C . GLN A 1 436 ? -12.347 4.267 -58.727 1.00 14.08 416 GLN A C 1
ATOM 3381 O O . GLN A 1 436 ? -13.057 3.850 -59.646 1.00 17.43 416 GLN A O 1
ATOM 3384 N N . LYS A 1 437 ? -11.231 3.660 -58.355 1.00 13.27 417 LYS A N 1
ATOM 3385 C CA . LYS A 1 437 ? -10.816 2.408 -58.975 1.00 13.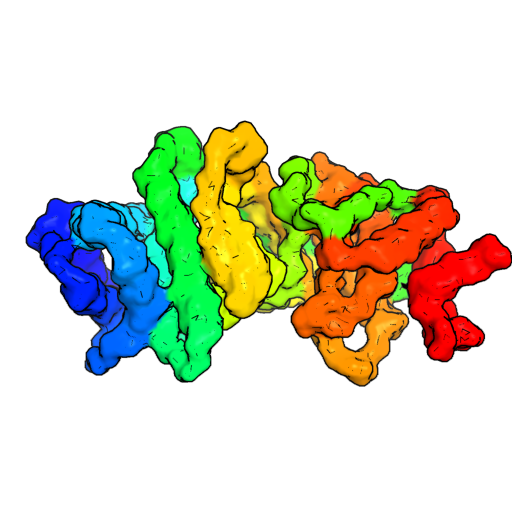14 417 LYS A CA 1
ATOM 3386 C C . LYS A 1 437 ? -11.389 1.216 -58.209 1.00 13.03 417 LYS A C 1
ATOM 3387 O O . LYS A 1 437 ? -11.800 1.302 -57.080 1.00 13.87 417 LYS A O 1
ATOM 3393 N N . ASN A 1 438 ? -11.309 0.046 -58.869 1.00 12.01 418 ASN A N 1
ATOM 3394 C CA . ASN A 1 438 ? -11.887 -1.189 -58.311 1.00 10.83 418 ASN A CA 1
ATOM 3395 C C . ASN A 1 438 ? -11.123 -1.625 -57.024 1.00 11.39 418 ASN A C 1
ATOM 3396 O O . ASN A 1 438 ? -9.900 -1.789 -57.030 1.00 12.17 418 ASN A O 1
ATOM 3401 N N . ALA A 1 439 ? -11.854 -1.770 -55.937 1.00 10.79 419 ALA A N 1
ATOM 3402 C CA . ALA A 1 439 ? -11.305 -2.125 -54.645 1.00 9.45 419 ALA A CA 1
ATOM 3403 C C . ALA A 1 439 ? -10.745 -3.513 -54.559 1.00 9.84 419 ALA A C 1
ATOM 3404 O O . ALA A 1 439 ? -9.799 -3.749 -53.816 1.00 11.32 419 ALA A O 1
ATOM 3406 N N . SER A 1 440 ? -11.362 -4.482 -55.279 1.00 10.59 420 SER A N 1
ATOM 3407 C CA A SER A 1 440 ? -10.875 -5.861 -55.264 0.50 11.17 420 SER A CA 1
ATOM 3408 C CA B SER A 1 440 ? -10.860 -5.846 -55.236 0.50 11.43 420 SER A CA 1
ATOM 3409 C C . SER A 1 440 ? -9.464 -5.926 -55.888 1.00 10.70 420 SER A C 1
ATOM 3410 O O . SER A 1 440 ? -8.547 -6.529 -55.385 1.00 11.14 420 SER A O 1
ATOM 3415 N N . ILE A 1 441 ? -9.315 -5.234 -57.006 1.00 10.72 421 ILE A N 1
ATOM 3416 C CA . ILE A 1 441 ? -8.022 -5.227 -57.682 1.00 9.22 421 ILE A CA 1
ATOM 3417 C C . ILE A 1 441 ? -7.014 -4.448 -56.885 1.00 9.50 421 ILE A C 1
ATOM 3418 O O . ILE A 1 441 ? -5.853 -4.861 -56.740 1.00 10.78 421 ILE A O 1
ATOM 3423 N N . PHE A 1 442 ? -7.419 -3.352 -56.291 1.00 10.65 422 PHE A N 1
ATOM 3424 C CA . PHE A 1 442 ? -6.521 -2.621 -55.370 1.00 10.81 422 PHE A CA 1
ATOM 3425 C C . PHE A 1 442 ? -6.015 -3.545 -54.209 1.00 10.49 422 PHE A C 1
ATOM 3426 O O . PHE A 1 442 ? -4.802 -3.564 -53.915 1.00 10.53 422 PHE A O 1
ATOM 3434 N N . LEU A 1 443 ? -6.917 -4.275 -53.591 1.00 9.80 423 LEU A N 1
ATOM 3435 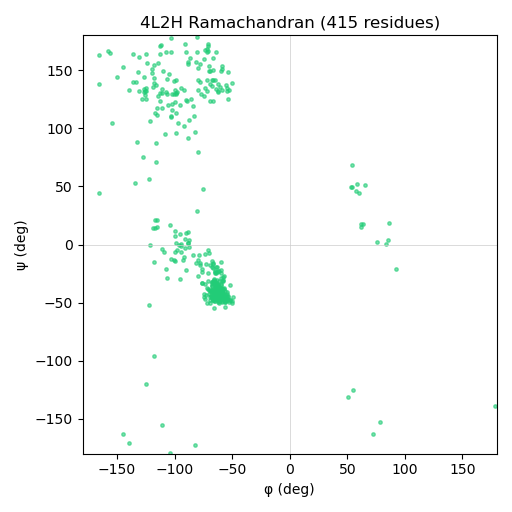C CA . LEU A 1 443 ? -6.511 -5.202 -52.543 1.00 9.68 423 LEU A CA 1
ATOM 3436 C C . LEU A 1 443 ? -5.499 -6.205 -53.082 1.00 9.34 423 LEU A C 1
ATOM 3437 O O . LEU A 1 443 ? -4.465 -6.469 -52.436 1.00 9.48 423 LEU A O 1
ATOM 3442 N N . LYS A 1 444 ? -5.752 -6.756 -54.270 1.00 9.89 424 LYS A N 1
ATOM 3443 C CA . LYS A 1 444 ? -4.792 -7.697 -54.843 1.00 9.28 424 LYS A CA 1
ATOM 3444 C C . LYS A 1 444 ? -3.444 -7.081 -55.141 1.00 10.20 424 LYS A C 1
ATOM 3445 O O . LYS A 1 444 ? -2.418 -7.741 -54.969 1.00 11.68 424 LYS A O 1
ATOM 3451 N N . LEU A 1 445 ? -3.419 -5.840 -55.598 1.00 9.04 425 LEU A N 1
ATOM 3452 C CA . LEU A 1 445 ? -2.137 -5.146 -55.788 1.00 10.42 425 LEU A CA 1
ATOM 3453 C C . LEU A 1 445 ? -1.402 -4.979 -54.501 1.00 9.98 425 LEU A C 1
ATOM 3454 O O . LEU A 1 445 ? -0.190 -5.182 -54.420 1.00 11.44 425 LEU A O 1
ATOM 3459 N N . VAL A 1 446 ? -2.067 -4.583 -53.432 1.00 9.98 426 VAL A N 1
ATOM 3460 C CA . VAL A 1 446 ? -1.484 -4.521 -52.085 1.00 9.84 426 VAL A CA 1
ATOM 3461 C C . VAL A 1 446 ? -0.861 -5.821 -51.674 1.00 10.86 426 VAL A C 1
ATOM 3462 O O . VAL A 1 446 ? 0.285 -5.889 -51.194 1.00 11.79 426 VAL A O 1
ATOM 3466 N N . MET A 1 447 ? -1.579 -6.909 -51.931 1.00 9.55 427 MET A N 1
ATOM 3467 C CA . MET A 1 447 ? -1.172 -8.197 -51.436 1.00 10.62 427 MET A CA 1
ATOM 3468 C C . MET A 1 447 ? -0.012 -8.795 -52.315 1.00 10.04 427 MET A C 1
ATOM 3469 O O . MET A 1 447 ? 0.682 -9.718 -51.842 1.00 12.09 427 MET A O 1
ATOM 3474 N N . ASP A 1 448 ? 0.227 -8.264 -53.510 1.00 10.73 428 ASP A N 1
ATOM 3475 C CA . ASP A 1 448 ? 1.354 -8.604 -54.332 1.00 12.37 428 ASP A CA 1
ATOM 3476 C C . ASP A 1 448 ? 2.626 -7.958 -53.828 1.00 10.62 428 ASP A C 1
ATOM 3477 O O . ASP A 1 448 ? 3.746 -8.427 -54.172 1.00 11.30 428 ASP A O 1
ATOM 3482 N N . TYR A 1 449 ? 2.568 -6.889 -53.048 1.00 10.22 429 TYR A N 1
ATOM 3483 C CA . TYR A 1 449 ? 3.785 -6.163 -52.665 1.00 10.47 429 TYR A CA 1
ATOM 3484 C C . TYR A 1 449 ? 4.874 -6.967 -51.996 1.00 11.12 429 TYR A C 1
ATOM 3485 O O . TYR A 1 449 ? 6.024 -6.837 -52.395 1.00 11.48 429 TYR A O 1
ATOM 3494 N N . PRO A 1 450 ? 4.542 -7.802 -50.997 1.00 10.72 430 PRO A N 1
ATOM 3495 C CA . PRO A 1 450 ? 5.622 -8.461 -50.291 1.00 11.71 430 PRO A CA 1
ATOM 3496 C C . PRO A 1 450 ? 6.469 -9.407 -51.081 1.00 10.73 430 PRO A C 1
ATOM 3497 O O . PRO A 1 450 ? 7.686 -9.602 -50.731 1.00 13.11 430 PRO A O 1
ATOM 3501 N N . ASN A 1 451 ? 5.943 -9.971 -52.155 1.00 9.86 431 ASN A N 1
ATOM 3502 C CA . ASN A 1 451 ? 6.728 -10.897 -53.016 1.00 10.84 431 ASN A CA 1
ATOM 3503 C C . ASN A 1 451 ? 7.270 -10.177 -54.260 1.00 12.82 431 ASN A C 1
ATOM 3504 O O . ASN A 1 451 ? 7.996 -10.796 -55.044 1.00 15.98 431 ASN A O 1
ATOM 3509 N N . SER A 1 452 ? 6.994 -8.883 -54.380 1.00 12.66 432 SER A N 1
ATOM 3510 C CA . SER A 1 452 ? 7.399 -8.130 -55.502 1.00 13.49 432 SER A CA 1
ATOM 3511 C C . SER A 1 452 ? 8.867 -7.692 -55.434 1.00 15.02 432 SER A C 1
ATOM 3512 O O . SER A 1 452 ? 9.498 -7.708 -54.407 1.00 15.65 432 SER A O 1
ATOM 3515 N N . LYS A 1 453 ? 9.310 -7.264 -56.582 1.00 16.51 433 LYS A N 1
ATOM 3516 C CA . LYS A 1 453 ? 10.661 -6.709 -56.712 1.00 18.26 433 LYS A CA 1
ATOM 3517 C C . LYS A 1 453 ? 10.830 -5.373 -56.044 1.00 18.01 433 LYS A C 1
ATOM 3518 O O . LYS A 1 453 ? 11.934 -4.923 -55.866 1.00 21.62 433 LYS A O 1
ATOM 3524 N N . TYR A 1 454 ? 9.742 -4.820 -55.573 1.00 16.39 434 TYR A N 1
ATOM 3525 C CA . TYR A 1 454 ? 9.763 -3.564 -54.891 1.00 16.17 434 TYR A CA 1
ATOM 3526 C C . TYR A 1 454 ? 9.897 -3.632 -53.366 1.00 17.55 434 TYR A C 1
ATOM 3527 O O . TYR A 1 454 ? 10.126 -2.616 -52.683 1.00 20.10 434 TYR A O 1
ATOM 3536 N N . MET A 1 455 ? 9.711 -4.821 -52.788 1.00 17.10 435 MET A N 1
ATOM 3537 C CA . MET A 1 455 ? 9.654 -4.978 -51.342 1.00 18.59 435 MET A CA 1
ATOM 3538 C C . MET A 1 455 ? 10.919 -4.501 -50.663 1.00 22.47 435 MET A C 1
ATOM 3539 O O . MET A 1 455 ? 10.850 -3.948 -49.549 1.00 22.86 435 MET A O 1
ATOM 3544 N N . GLU A 1 456 ? 12.052 -4.751 -51.303 1.00 23.62 436 GLU A N 1
ATOM 3545 C CA . GLU A 1 456 ? 13.300 -4.438 -50.639 1.00 27.82 436 GLU A CA 1
ATOM 3546 C C . GLU A 1 456 ? 13.575 -2.971 -50.437 1.00 26.12 436 GLU A C 1
ATOM 3547 O O . GLU A 1 456 ? 14.039 -2.578 -49.325 1.00 30.30 436 GLU A O 1
ATOM 3553 N N . ASP A 1 457 ? 13.310 -2.187 -51.462 1.00 24.50 437 ASP A N 1
ATOM 3554 C CA . ASP A 1 457 ? 13.652 -0.761 -51.502 1.00 25.76 437 ASP A CA 1
ATOM 3555 C C . ASP A 1 457 ? 12.505 0.251 -51.463 1.00 23.42 437 ASP A C 1
ATOM 3556 O O . ASP A 1 457 ? 12.750 1.500 -51.422 1.00 26.23 437 ASP A O 1
ATOM 3561 N N . TYR A 1 458 ? 11.253 -0.237 -51.474 1.00 20.07 438 TYR A N 1
ATOM 3562 C CA . TYR A 1 458 ? 10.097 0.655 -51.514 1.00 17.85 438 TYR A CA 1
ATOM 3563 C C . TYR A 1 458 ? 9.175 0.294 -50.378 1.00 15.86 438 TYR A C 1
ATOM 3564 O O . TYR A 1 458 ? 9.033 -0.898 -50.052 1.00 17.75 438 TYR A O 1
ATOM 3573 N N . THR A 1 459 ? 8.542 1.334 -49.791 1.00 15.08 439 THR A N 1
ATOM 3574 C CA . THR A 1 459 ? 7.409 1.083 -48.886 1.00 15.58 439 THR A CA 1
ATOM 3575 C C . THR A 1 459 ? 6.179 0.676 -49.715 1.00 14.06 439 THR A C 1
ATOM 3576 O O . THR A 1 459 ? 6.142 0.838 -50.924 1.00 13.51 439 THR A O 1
ATOM 3580 N N . LEU A 1 460 ? 5.148 0.172 -49.030 1.00 12.90 440 LEU A N 1
ATOM 3581 C CA . LEU A 1 460 ? 3.888 -0.078 -49.730 1.00 11.98 440 LEU A CA 1
ATOM 3582 C C . LEU A 1 460 ? 3.355 1.113 -50.485 1.00 11.70 440 LEU A C 1
ATOM 3583 O O . LEU A 1 460 ? 2.990 0.962 -51.654 1.00 12.22 440 LEU A O 1
ATOM 3588 N N . LEU A 1 461 ? 3.283 2.274 -49.843 1.00 12.37 441 LEU A N 1
ATOM 3589 C CA . LEU A 1 461 ? 2.781 3.430 -50.553 1.00 12.93 441 LEU A CA 1
ATOM 3590 C C . LEU A 1 461 ? 3.646 3.804 -51.760 1.00 13.06 441 LEU A C 1
ATOM 3591 O O . LEU A 1 461 ? 3.141 4.191 -52.814 1.00 14.35 441 LEU A O 1
ATOM 3596 N N . GLU A 1 462 ? 4.944 3.689 -51.585 1.00 14.68 442 GLU A N 1
ATOM 3597 C CA . GLU A 1 462 ? 5.863 4.002 -52.690 1.00 14.96 442 GLU A CA 1
ATOM 3598 C C . GLU A 1 462 ? 5.673 3.042 -53.866 1.00 14.45 442 GLU A C 1
ATOM 3599 O O . GLU A 1 462 ? 5.683 3.444 -55.046 1.00 15.62 442 GLU A O 1
ATOM 3605 N N . TYR A 1 463 ? 5.474 1.783 -53.547 1.00 13.90 443 TYR A N 1
ATOM 3606 C CA . TYR A 1 463 ? 5.163 0.769 -54.581 1.00 13.82 443 TYR A CA 1
ATOM 3607 C C . TYR A 1 463 ? 3.840 1.075 -55.315 1.00 13.94 443 TYR A C 1
ATOM 3608 O O . TYR A 1 463 ? 3.754 0.946 -56.554 1.00 14.78 443 TYR A O 1
ATOM 3617 N N . LEU A 1 464 ? 2.778 1.435 -54.582 1.00 12.50 444 LEU A N 1
ATOM 3618 C CA . LEU A 1 464 ? 1.513 1.783 -55.210 1.00 13.83 444 LEU A CA 1
ATOM 3619 C C . LEU A 1 464 ? 1.652 2.946 -56.183 1.00 13.93 444 LEU A C 1
ATOM 3620 O O . LEU A 1 464 ? 1.065 2.984 -57.260 1.00 14.68 444 LEU A O 1
ATOM 3625 N N . ILE A 1 465 ? 2.473 3.928 -55.830 1.00 14.84 445 ILE A N 1
ATOM 3626 C CA . ILE A 1 465 ? 2.790 5.040 -56.735 1.00 18.35 445 ILE A CA 1
ATOM 3627 C C . ILE A 1 465 ? 3.609 4.546 -57.925 1.00 17.02 445 ILE A C 1
ATOM 3628 O O . ILE A 1 465 ? 3.399 4.977 -59.070 1.00 18.14 445 ILE A O 1
ATOM 3633 N N . GLU A 1 466 ? 4.631 3.717 -57.695 1.00 16.97 446 GLU A N 1
ATOM 3634 C CA . GLU A 1 466 ? 5.461 3.229 -58.792 1.00 20.08 446 GLU A CA 1
ATOM 3635 C C . GLU A 1 466 ? 4.657 2.455 -59.880 1.00 19.79 446 GLU A C 1
ATOM 3636 O O . GLU A 1 466 ? 5.016 2.530 -61.095 1.00 20.40 446 GLU A O 1
ATOM 3642 N N . LEU A 1 467 ? 3.568 1.772 -59.475 1.00 17.15 447 LEU A N 1
ATOM 3643 C CA . LEU A 1 467 ? 2.771 1.065 -60.431 1.00 18.31 447 LEU A CA 1
ATOM 3644 C C . LEU A 1 467 ? 2.173 1.967 -61.467 1.00 20.99 447 LEU A C 1
ATOM 3645 O O . LEU A 1 467 ? 1.863 1.489 -62.596 1.00 24.05 447 LEU A O 1
ATOM 3650 N N . GLY A 1 468 ? 2.047 3.241 -61.132 1.00 23.26 448 GLY A N 1
ATOM 3651 C CA . GLY A 1 468 ? 1.510 4.223 -62.084 1.00 26.79 448 GLY A CA 1
ATOM 3652 C C . GLY A 1 468 ? 2.522 5.006 -62.905 1.00 30.21 448 GLY A C 1
ATOM 3653 O O . GLY A 1 468 ? 2.136 5.743 -63.814 1.00 31.16 448 GLY A O 1
ATOM 3654 N N . LYS A 1 469 ? 3.788 4.749 -62.669 1.00 32.34 449 LYS A N 1
ATOM 3655 C CA . LYS A 1 469 ? 4.866 5.580 -63.291 1.00 36.89 449 LYS A CA 1
ATOM 3656 C C . LYS A 1 469 ? 4.992 5.064 -64.733 1.00 38.87 449 LYS A C 1
ATOM 3657 O O . LYS A 1 469 ? 5.119 3.849 -64.922 1.00 40.43 449 LYS A O 1
#